Protein AF-A0A3D2F9L3-F1 (afdb_monomer_lite)

Radius of gyration: 28.61 Å; chains: 1; bounding box: 68×70×93 Å

Sequence (425 aa):
MVAVPIDQGGPCNQSKFQVLLNQRVLKDLGLYTSVIDGVSGPKYRKAIAGGEKLLAQWVDGKKYCLSGSERKVLEAVVVAGKRGSSCKYLLSSNQIKYSFDFLRLNRLTDRSYINHKDISGLIWMIDTASELEMRLSLLKFYEETLRSTGTNTRDCRLDVAELKALTQSGSQAEALAGSIDTSQNSGPVKPASKIIEEPTCDDDPLLCPLVQLCERASYYDDGKKAWRTDISASEHVTLAKQQGVSCGVMTNTVTSAAIATCEANPSACSLAELCRTAISFKTGSLSWSTDTALQPHVEFAQNAGISCGIPKPVVASNIITPPVDPVQVVKTTTLGKYTNRKALVIGNSQYSQQTPLRNPSSDAAEIARSLEEVGFEVELALDLTRRELGRAITRFSSNAKEADISLFYFAGHGIEIDGRNYLVP

pLDDT: mean 76.44, std 18.78, range [24.67, 98.19]

Structure (mmCIF, N/CA/C/O backbone):
data_AF-A0A3D2F9L3-F1
#
_entry.id   AF-A0A3D2F9L3-F1
#
loop_
_atom_site.group_PDB
_atom_site.id
_atom_site.type_symbol
_atom_site.label_atom_id
_atom_site.label_alt_id
_atom_site.label_comp_id
_atom_site.label_asym_id
_atom_site.label_entity_id
_atom_site.label_seq_id
_atom_site.pdbx_PDB_ins_code
_atom_site.Cartn_x
_atom_site.Cartn_y
_atom_site.Cartn_z
_atom_site.occupancy
_atom_site.B_iso_or_equiv
_atom_site.auth_seq_id
_atom_site.auth_comp_id
_atom_site.auth_asym_id
_atom_site.auth_atom_id
_atom_site.pdbx_PDB_model_num
ATOM 1 N N . MET A 1 1 ? 29.061 38.644 -25.240 1.00 34.69 1 MET A N 1
ATOM 2 C CA . MET A 1 1 ? 28.542 37.266 -25.367 1.00 34.69 1 MET A CA 1
ATOM 3 C C . MET A 1 1 ? 29.017 36.498 -24.149 1.00 34.69 1 MET A C 1
ATOM 5 O O . MET A 1 1 ? 30.195 36.186 -24.068 1.00 34.69 1 MET A O 1
ATOM 9 N N . VAL A 1 2 ? 28.149 36.319 -23.155 1.00 30.69 2 VAL A N 1
ATOM 10 C CA . VAL A 1 2 ? 28.473 35.547 -21.948 1.00 30.69 2 VAL A CA 1
ATOM 11 C C . VAL A 1 2 ? 28.093 34.102 -22.238 1.00 30.69 2 VAL A C 1
ATOM 13 O O . VAL A 1 2 ? 26.940 33.824 -22.563 1.00 30.69 2 VAL A O 1
ATOM 16 N N . ALA A 1 3 ? 29.077 33.207 -22.194 1.00 37.81 3 ALA A N 1
ATOM 17 C CA . ALA A 1 3 ? 28.858 31.776 -22.315 1.00 37.81 3 ALA A CA 1
ATOM 18 C C . ALA A 1 3 ? 28.058 31.292 -21.098 1.00 37.81 3 ALA A C 1
ATOM 20 O O . ALA A 1 3 ? 28.527 31.364 -19.963 1.00 37.81 3 ALA A O 1
ATOM 21 N N . VAL A 1 4 ? 26.835 30.830 -21.347 1.00 34.06 4 VAL A N 1
ATOM 22 C CA . VAL A 1 4 ? 26.030 30.080 -20.380 1.00 34.06 4 VAL A CA 1
ATOM 23 C C . VAL A 1 4 ? 26.609 28.659 -20.322 1.00 34.06 4 VAL A C 1
ATOM 25 O O . VAL A 1 4 ? 26.841 28.076 -21.385 1.00 34.06 4 VAL A O 1
ATOM 28 N N . PRO A 1 5 ? 26.892 28.096 -19.135 1.00 35.00 5 PRO A N 1
ATOM 29 C CA . PRO A 1 5 ? 27.509 26.781 -19.034 1.00 35.00 5 PRO A CA 1
ATOM 30 C C . PRO A 1 5 ? 26.554 25.701 -19.552 1.00 35.00 5 PRO A C 1
ATOM 32 O O . PRO A 1 5 ? 25.369 25.672 -19.221 1.00 35.00 5 PRO A O 1
ATOM 35 N N . ILE A 1 6 ? 27.096 24.824 -20.394 1.00 37.19 6 ILE A N 1
ATOM 36 C CA . ILE A 1 6 ? 26.400 23.680 -20.974 1.00 37.19 6 ILE A CA 1
ATOM 37 C C . ILE A 1 6 ? 26.254 22.626 -19.868 1.00 37.19 6 ILE A C 1
ATOM 39 O O . ILE A 1 6 ? 27.241 22.111 -19.349 1.00 37.19 6 ILE A O 1
ATOM 43 N N . ASP A 1 7 ? 24.998 22.402 -19.497 1.00 35.94 7 ASP A N 1
ATOM 44 C CA . ASP A 1 7 ? 24.421 21.386 -18.612 1.00 35.94 7 ASP A CA 1
ATOM 45 C C . ASP A 1 7 ? 25.250 20.087 -18.462 1.00 35.94 7 ASP A C 1
ATOM 47 O O . ASP A 1 7 ? 25.480 19.360 -19.431 1.00 35.94 7 ASP A O 1
ATOM 51 N N . GLN A 1 8 ? 25.666 19.777 -17.227 1.00 34.31 8 GLN A N 1
ATOM 52 C CA . GLN A 1 8 ? 26.395 18.560 -16.842 1.00 34.31 8 GLN A CA 1
ATOM 53 C C . GLN A 1 8 ? 25.460 17.354 -16.609 1.00 34.31 8 GLN A C 1
ATOM 55 O O . GLN A 1 8 ? 25.470 16.731 -15.548 1.00 34.31 8 GLN A O 1
ATOM 60 N N . GLY A 1 9 ? 24.655 16.992 -17.608 1.00 41.00 9 GLY A N 1
ATOM 61 C CA . GLY A 1 9 ? 23.848 15.767 -17.597 1.00 41.00 9 GLY A CA 1
ATOM 62 C C . GLY A 1 9 ? 24.533 14.635 -18.365 1.00 41.00 9 GLY A C 1
ATOM 63 O O . GLY A 1 9 ? 24.465 14.597 -19.592 1.00 41.00 9 GLY A O 1
ATOM 64 N N . GLY A 1 10 ? 25.203 13.711 -17.668 1.00 46.41 10 GLY A N 1
ATOM 65 C CA . GLY A 1 10 ? 25.806 12.520 -18.287 1.00 46.41 10 GLY A CA 1
ATOM 66 C C . GLY A 1 10 ? 24.780 11.615 -19.005 1.00 46.41 10 GLY A C 1
ATOM 67 O O . GLY A 1 10 ? 23.582 11.696 -18.730 1.00 46.41 10 GLY A O 1
ATOM 68 N N . PRO A 1 11 ? 25.217 10.737 -19.932 1.00 55.41 11 PRO A N 1
ATOM 69 C CA . PRO A 1 11 ? 24.321 9.885 -20.710 1.00 55.41 11 PRO A CA 1
ATOM 70 C C . PRO A 1 11 ? 23.557 8.884 -19.834 1.00 55.41 11 PRO A C 1
ATOM 72 O O . PRO A 1 11 ? 24.094 8.305 -18.890 1.00 55.41 11 PRO A O 1
ATOM 75 N N . CYS A 1 12 ? 22.298 8.648 -20.201 1.00 67.50 12 CYS A N 1
ATOM 76 C CA . CYS A 1 12 ? 21.405 7.688 -19.568 1.00 67.50 12 CYS A CA 1
ATOM 77 C C . CYS A 1 12 ? 21.971 6.257 -19.597 1.00 67.50 12 CYS A C 1
ATOM 79 O O . CYS A 1 12 ? 21.841 5.556 -20.602 1.00 67.50 12 CYS A O 1
ATOM 81 N N . ASN A 1 13 ? 22.597 5.804 -18.508 1.00 71.19 13 ASN A N 1
ATOM 82 C CA . ASN A 1 13 ? 23.201 4.471 -18.425 1.00 71.19 13 ASN A CA 1
ATOM 83 C C . ASN A 1 13 ? 22.208 3.438 -17.862 1.00 71.19 13 ASN A C 1
ATOM 85 O O . ASN A 1 13 ? 22.363 2.951 -16.743 1.00 71.19 13 ASN A O 1
ATOM 89 N N . GLN A 1 14 ? 21.139 3.153 -18.613 1.00 78.31 14 GLN A N 1
ATOM 90 C CA . GLN A 1 14 ? 20.158 2.123 -18.251 1.00 78.31 14 GLN A CA 1
ATOM 91 C C . GLN A 1 14 ? 20.451 0.809 -18.969 1.00 78.31 14 GLN A C 1
ATOM 93 O O . GLN A 1 14 ? 20.685 0.779 -20.178 1.00 78.31 14 GLN A O 1
ATOM 98 N N . SER A 1 15 ? 20.380 -0.301 -18.235 1.00 83.62 15 SER A N 1
ATOM 99 C CA . SER A 1 15 ? 20.498 -1.629 -18.827 1.00 83.62 15 SER A CA 1
ATOM 100 C C . SER A 1 15 ? 19.332 -1.905 -19.778 1.00 83.62 15 SER A C 1
ATOM 102 O O . SER A 1 15 ? 18.218 -1.403 -19.604 1.00 83.62 15 SER A O 1
ATOM 104 N N . LYS A 1 16 ? 19.554 -2.786 -20.759 1.00 82.75 16 LYS A N 1
ATOM 105 C CA . LYS A 1 16 ? 18.501 -3.237 -21.682 1.00 82.75 16 LYS A CA 1
ATOM 106 C C . LYS A 1 16 ? 17.252 -3.732 -20.947 1.00 82.75 16 LYS A C 1
ATOM 108 O O . LYS A 1 16 ? 16.138 -3.475 -21.390 1.00 82.75 16 LYS A O 1
ATOM 113 N N . PHE A 1 17 ? 17.438 -4.409 -19.817 1.00 83.44 17 PHE A N 1
ATOM 114 C CA . PHE A 1 17 ? 16.345 -4.888 -18.980 1.00 83.44 17 PHE A CA 1
ATOM 115 C C . PHE A 1 17 ? 15.537 -3.740 -18.355 1.00 83.44 17 PHE A C 1
ATOM 117 O O . PHE A 1 17 ? 14.312 -3.746 -18.441 1.00 83.44 17 PHE A O 1
ATOM 124 N N . GLN A 1 18 ? 16.204 -2.727 -17.791 1.00 83.69 18 GLN A N 1
ATOM 125 C CA . GLN A 1 18 ? 15.530 -1.548 -17.227 1.00 83.69 18 GLN A CA 1
ATOM 126 C C . GLN A 1 18 ? 14.696 -0.823 -18.281 1.00 83.69 18 GLN A C 1
ATOM 128 O O . GLN A 1 18 ? 13.551 -0.461 -18.029 1.00 83.69 18 GLN A O 1
ATOM 133 N N . VAL A 1 19 ? 15.237 -0.680 -19.488 1.00 86.25 19 VAL A N 1
ATOM 134 C CA . VAL A 1 19 ? 14.517 -0.024 -20.574 1.00 86.25 19 VAL A CA 1
ATOM 135 C C . VAL A 1 19 ? 13.272 -0.813 -21.003 1.00 86.25 19 VAL A C 1
ATOM 137 O O . VAL A 1 19 ? 12.220 -0.217 -21.215 1.00 86.25 19 VAL A O 1
ATOM 140 N N . LEU A 1 20 ? 13.339 -2.146 -21.061 1.00 85.50 20 LEU A N 1
ATOM 141 C CA . LEU A 1 20 ? 12.166 -2.981 -21.354 1.00 85.50 20 LEU A CA 1
ATOM 142 C C . LEU A 1 20 ? 11.072 -2.852 -20.281 1.00 85.50 20 LEU A C 1
ATOM 144 O O . LEU A 1 20 ? 9.886 -2.822 -20.611 1.00 85.50 20 LEU A O 1
ATOM 148 N N . LEU A 1 21 ? 11.455 -2.744 -19.005 1.00 87.31 21 LEU A N 1
ATOM 149 C CA . LEU A 1 21 ? 10.505 -2.484 -17.920 1.00 87.31 21 LEU A CA 1
ATOM 150 C C . LEU A 1 21 ? 9.840 -1.110 -18.069 1.00 87.31 21 LEU A C 1
ATOM 152 O O . LEU A 1 21 ? 8.622 -0.998 -17.940 1.00 87.31 21 LEU A O 1
ATOM 156 N N . ASN A 1 22 ? 10.617 -0.082 -18.407 1.00 90.94 22 ASN A N 1
ATOM 157 C CA . ASN A 1 22 ? 10.099 1.263 -18.652 1.00 90.94 22 ASN A CA 1
ATOM 158 C C . ASN A 1 22 ? 9.142 1.293 -19.853 1.00 90.94 22 ASN A C 1
ATOM 160 O O . ASN A 1 22 ? 8.071 1.888 -19.787 1.00 90.94 22 ASN A O 1
ATOM 164 N N . GLN A 1 23 ? 9.484 0.606 -20.944 1.00 89.81 23 GLN A N 1
ATOM 165 C CA . GLN A 1 23 ? 8.616 0.496 -22.118 1.00 89.81 23 GLN A CA 1
ATOM 166 C C . GLN A 1 23 ? 7.267 -0.148 -21.789 1.00 89.81 23 GLN A C 1
ATOM 168 O O . GLN A 1 23 ? 6.252 0.286 -22.329 1.00 89.81 23 GLN A O 1
ATOM 173 N N . ARG A 1 24 ? 7.240 -1.154 -20.902 1.00 90.44 24 ARG A N 1
ATOM 174 C CA . ARG A 1 24 ? 5.996 -1.807 -20.474 1.00 90.44 24 ARG A CA 1
ATOM 175 C C . ARG A 1 24 ? 5.049 -0.815 -19.804 1.00 90.44 24 ARG A C 1
ATOM 177 O O . ARG A 1 24 ? 3.934 -0.653 -20.283 1.00 90.44 24 ARG A O 1
ATOM 184 N N . VAL A 1 25 ? 5.507 -0.109 -18.768 1.00 94.00 25 VAL A N 1
ATOM 185 C CA . VAL A 1 25 ? 4.645 0.857 -18.065 1.00 94.00 25 VAL A CA 1
ATOM 186 C C . VAL A 1 25 ? 4.211 2.002 -18.986 1.00 94.00 25 VAL A C 1
ATOM 188 O O . VAL A 1 25 ? 3.052 2.403 -18.979 1.00 94.00 25 VAL A O 1
ATOM 191 N N . LEU A 1 26 ? 5.106 2.496 -19.848 1.00 92.88 26 LEU A N 1
ATOM 192 C CA . LEU A 1 26 ? 4.782 3.574 -20.785 1.00 92.88 26 LEU A CA 1
ATOM 193 C C . LEU A 1 26 ? 3.767 3.128 -21.843 1.00 92.88 26 LEU A C 1
ATOM 195 O O . LEU A 1 26 ? 2.971 3.942 -22.308 1.00 92.88 26 LEU A O 1
ATOM 199 N N . LYS A 1 27 ? 3.778 1.849 -22.229 1.00 92.31 27 LYS A N 1
ATOM 200 C CA . LYS A 1 27 ? 2.767 1.271 -23.116 1.00 92.31 27 LYS A CA 1
ATOM 201 C C . LYS A 1 27 ? 1.411 1.178 -22.422 1.00 92.31 27 LYS A C 1
ATOM 203 O O . LYS A 1 27 ? 0.415 1.557 -23.031 1.00 92.31 27 LYS A O 1
ATOM 208 N N . ASP A 1 28 ? 1.381 0.738 -21.167 1.00 91.69 28 ASP A N 1
ATOM 209 C CA . ASP A 1 28 ? 0.146 0.651 -20.377 1.00 91.69 28 ASP A CA 1
ATOM 210 C C . ASP A 1 28 ? -0.480 2.038 -20.136 1.00 91.69 28 ASP A C 1
ATOM 212 O O . ASP A 1 28 ? -1.700 2.170 -20.099 1.00 91.69 28 ASP A O 1
ATOM 216 N N . LEU A 1 29 ? 0.344 3.090 -20.072 1.00 92.06 29 LEU A N 1
ATOM 217 C CA . LEU A 1 29 ? -0.094 4.492 -20.042 1.00 92.06 29 LEU A CA 1
ATOM 218 C C . LEU A 1 29 ? -0.498 5.057 -21.418 1.00 92.06 29 LEU A C 1
ATOM 220 O O . LEU A 1 29 ? -0.838 6.234 -21.527 1.00 92.06 29 LEU A O 1
ATOM 224 N N . GLY A 1 30 ? -0.404 4.272 -22.494 1.00 91.88 30 GLY A N 1
ATOM 225 C CA . GLY A 1 30 ? -0.670 4.729 -23.863 1.00 91.88 30 GLY A CA 1
ATOM 226 C C . GLY A 1 30 ? 0.368 5.714 -24.421 1.00 91.88 30 GLY A C 1
ATOM 227 O O . GLY A 1 30 ? 0.156 6.304 -25.480 1.00 91.88 30 GLY A O 1
ATOM 228 N N . LEU A 1 31 ? 1.505 5.895 -23.743 1.00 92.00 31 LEU A N 1
ATOM 229 C CA . LEU A 1 31 ? 2.580 6.812 -24.138 1.00 92.00 31 LEU A CA 1
ATOM 230 C C . LEU A 1 31 ? 3.558 6.181 -25.139 1.00 92.00 31 LEU A C 1
ATOM 232 O O . LEU A 1 31 ? 4.262 6.899 -25.853 1.00 92.00 31 LEU A O 1
ATOM 236 N N . TYR A 1 32 ? 3.614 4.847 -25.201 1.00 88.81 32 TYR A N 1
ATOM 237 C CA . TYR A 1 32 ? 4.522 4.103 -26.073 1.00 88.81 32 TYR A CA 1
ATOM 238 C C . TYR A 1 32 ? 3.773 3.108 -26.969 1.00 88.81 32 TYR A C 1
ATOM 240 O O . TYR A 1 32 ? 3.241 2.105 -26.504 1.00 88.81 32 TYR A O 1
ATOM 248 N N . THR A 1 33 ? 3.758 3.375 -28.277 1.00 79.31 33 THR A N 1
ATOM 249 C CA . THR A 1 33 ? 2.935 2.639 -29.258 1.00 79.31 33 THR A CA 1
ATOM 250 C C . THR A 1 33 ? 3.742 1.873 -30.309 1.00 79.31 33 THR A C 1
ATOM 252 O O . THR A 1 33 ? 3.163 1.334 -31.250 1.00 79.31 33 THR A O 1
ATOM 255 N N . SER A 1 34 ? 5.076 1.816 -30.198 1.00 74.50 34 SER A N 1
ATOM 256 C CA . SER A 1 34 ? 5.883 1.206 -31.260 1.00 74.50 34 SER A CA 1
ATOM 257 C C . SER A 1 34 ? 5.908 -0.319 -31.223 1.00 74.50 34 SER A C 1
ATOM 259 O O . SER A 1 34 ? 6.007 -0.923 -30.159 1.00 74.50 34 SER A O 1
ATOM 261 N N . VAL A 1 35 ? 5.910 -0.921 -32.416 1.00 62.12 35 VAL A N 1
ATOM 262 C CA . VAL A 1 35 ? 6.010 -2.373 -32.640 1.00 62.12 35 VAL A CA 1
ATOM 263 C C . VAL A 1 35 ? 7.442 -2.798 -33.024 1.00 62.12 35 VAL A C 1
ATOM 265 O O . VAL A 1 35 ? 7.792 -3.958 -32.844 1.00 62.12 35 VAL A O 1
ATOM 268 N N . ILE A 1 36 ? 8.283 -1.878 -33.532 1.00 58.28 36 ILE A N 1
ATOM 269 C CA . ILE A 1 36 ? 9.571 -2.199 -34.203 1.00 58.28 36 ILE A CA 1
ATOM 270 C C . ILE A 1 36 ? 10.806 -1.515 -33.567 1.00 58.28 36 ILE A C 1
ATOM 272 O O . ILE A 1 36 ? 11.920 -1.621 -34.070 1.00 58.28 36 ILE A O 1
ATOM 276 N N . ASP A 1 37 ? 10.704 -0.829 -32.432 1.00 54.97 37 ASP A N 1
ATOM 277 C CA . ASP A 1 37 ? 11.770 0.120 -32.078 1.00 54.97 37 ASP A CA 1
ATOM 278 C C . ASP A 1 37 ? 12.771 -0.427 -31.057 1.00 54.97 37 ASP A C 1
ATOM 280 O O . ASP A 1 37 ? 12.406 -0.957 -30.010 1.00 54.97 37 ASP A O 1
ATOM 284 N N . GLY A 1 38 ? 14.057 -0.258 -31.380 1.00 60.56 38 GLY A N 1
ATOM 285 C CA . GLY A 1 38 ? 15.187 -0.688 -30.565 1.00 60.56 38 GLY A CA 1
ATOM 286 C C . GLY A 1 38 ? 15.161 -0.148 -29.135 1.00 60.56 38 GLY A C 1
ATOM 287 O O . GLY A 1 38 ? 14.513 0.854 -28.830 1.00 60.56 38 GLY A O 1
ATOM 288 N N . VAL A 1 39 ? 15.925 -0.830 -28.276 1.00 65.56 39 VAL A N 1
ATOM 289 C CA . VAL A 1 39 ? 15.953 -0.672 -26.815 1.00 65.56 39 VAL A CA 1
ATOM 290 C C . VAL A 1 39 ? 15.879 0.802 -26.395 1.00 65.56 39 VAL A C 1
ATOM 292 O O . VAL A 1 39 ? 14.992 1.132 -25.635 1.00 65.56 39 VAL A O 1
ATOM 295 N N . SER A 1 40 ? 16.670 1.723 -26.959 1.00 71.69 40 SER A N 1
ATOM 296 C CA . SER A 1 40 ? 16.618 3.156 -26.601 1.00 71.69 40 SER A CA 1
ATOM 297 C C . SER A 1 40 ? 16.539 4.092 -27.824 1.00 71.69 40 SER A C 1
ATOM 299 O O . SER A 1 40 ? 17.467 4.835 -28.137 1.00 71.69 40 SER A O 1
ATOM 301 N N . GLY A 1 41 ? 15.435 4.021 -28.579 1.00 78.12 41 GLY A N 1
ATOM 302 C CA . GLY A 1 41 ? 15.212 4.827 -29.795 1.00 78.12 41 GLY A CA 1
ATOM 303 C C . GLY A 1 41 ? 14.501 6.185 -29.587 1.00 78.12 41 GLY A C 1
ATOM 304 O O . GLY A 1 41 ? 14.015 6.486 -28.495 1.00 78.12 41 GLY A O 1
ATOM 305 N N . PRO A 1 42 ? 14.360 7.020 -30.641 1.00 80.81 42 PRO A N 1
ATOM 306 C CA . PRO A 1 42 ? 13.646 8.306 -30.581 1.00 80.81 42 PRO A CA 1
ATOM 307 C C . PRO A 1 42 ? 12.201 8.207 -30.071 1.00 80.81 42 PRO A C 1
ATOM 309 O O . PRO A 1 42 ? 11.765 9.062 -29.301 1.00 80.81 42 PRO A O 1
ATOM 312 N N . LYS A 1 43 ? 11.465 7.146 -30.436 1.00 84.00 43 LYS A N 1
ATOM 313 C CA . LYS A 1 43 ? 10.104 6.920 -29.921 1.00 84.00 43 LYS A CA 1
ATOM 314 C C . LYS A 1 43 ? 10.088 6.607 -28.425 1.00 84.00 43 LYS A C 1
ATOM 316 O O . LYS A 1 43 ? 9.194 7.072 -27.728 1.00 84.00 43 LYS A O 1
ATOM 321 N N . TYR A 1 44 ? 11.084 5.870 -27.925 1.00 85.19 44 TYR A N 1
ATOM 322 C CA . TYR A 1 44 ? 11.220 5.607 -26.490 1.00 85.19 44 TYR A CA 1
ATOM 323 C C . TYR A 1 44 ? 11.502 6.908 -25.730 1.00 85.19 44 TYR A C 1
ATOM 325 O O . TYR A 1 44 ? 10.794 7.214 -24.780 1.00 85.19 44 TYR A O 1
ATOM 333 N N . ARG A 1 45 ? 12.422 7.750 -26.220 1.00 86.25 45 ARG A N 1
ATOM 334 C CA . ARG A 1 45 ? 12.687 9.074 -25.625 1.00 86.25 45 ARG A CA 1
ATOM 335 C C . ARG A 1 45 ? 11.452 9.980 -25.591 1.00 86.25 45 ARG A C 1
ATOM 337 O O . ARG A 1 45 ? 11.229 10.662 -24.597 1.00 86.25 45 ARG A O 1
ATOM 344 N N . LYS A 1 46 ? 10.624 9.960 -26.643 1.00 87.62 46 LYS A N 1
ATOM 345 C CA . LYS A 1 46 ? 9.344 10.689 -26.668 1.00 87.62 46 LYS A CA 1
ATOM 346 C C . LYS A 1 46 ? 8.366 10.170 -25.608 1.00 87.62 46 LYS A C 1
ATOM 348 O O . LYS A 1 46 ? 7.694 10.974 -24.969 1.00 87.62 46 LYS A O 1
ATOM 353 N N . ALA A 1 47 ? 8.291 8.853 -25.419 1.00 90.06 47 ALA A N 1
ATOM 354 C CA . ALA A 1 47 ? 7.445 8.257 -24.388 1.00 90.06 47 ALA A CA 1
ATOM 355 C C . ALA A 1 47 ? 7.938 8.593 -22.973 1.00 90.06 47 ALA A C 1
ATOM 357 O O . ALA A 1 47 ? 7.122 8.935 -22.123 1.00 90.06 47 ALA A O 1
ATOM 358 N N . ILE A 1 48 ? 9.257 8.585 -22.748 1.00 90.25 48 ILE A N 1
ATOM 359 C CA . ILE A 1 48 ? 9.871 9.014 -21.482 1.00 90.25 48 ILE A CA 1
ATOM 360 C C . ILE A 1 48 ? 9.487 10.456 -21.157 1.00 90.25 48 ILE A C 1
ATOM 362 O O . ILE A 1 48 ? 8.960 10.696 -20.081 1.00 90.25 48 ILE A O 1
ATOM 366 N N . ALA A 1 49 ? 9.619 11.383 -22.111 1.00 88.81 49 ALA A N 1
ATOM 367 C CA . ALA A 1 49 ? 9.200 12.772 -21.912 1.00 88.81 49 ALA A CA 1
ATOM 368 C C . ALA A 1 49 ? 7.700 12.902 -21.564 1.00 88.81 49 ALA A C 1
ATOM 370 O O . ALA A 1 49 ? 7.299 13.781 -20.804 1.00 88.81 49 ALA A O 1
ATOM 371 N N . GLY A 1 50 ? 6.855 12.016 -22.104 1.00 90.12 50 GLY A N 1
ATOM 372 C CA . GLY A 1 50 ? 5.447 11.914 -21.714 1.00 90.12 50 GLY A CA 1
ATOM 373 C C . GLY A 1 50 ? 5.260 11.449 -20.265 1.00 90.12 50 GLY A C 1
ATOM 374 O O . GLY A 1 50 ? 4.435 12.014 -19.552 1.00 90.12 50 GLY A O 1
ATOM 375 N N . GLY A 1 51 ? 6.042 10.461 -19.824 1.00 91.50 51 GLY A N 1
ATOM 376 C CA . GLY A 1 51 ? 6.036 9.961 -18.446 1.00 91.50 51 GLY A CA 1
ATOM 377 C C . GLY A 1 51 ? 6.567 10.991 -17.447 1.00 91.50 51 GLY A C 1
ATOM 378 O O . GLY A 1 51 ? 5.910 11.267 -16.450 1.00 91.50 51 GLY A O 1
ATOM 379 N N . GLU A 1 52 ? 7.695 11.636 -17.751 1.00 90.38 52 GLU A N 1
ATOM 380 C CA . GLU A 1 52 ? 8.266 12.740 -16.963 1.00 90.38 52 GLU A CA 1
ATOM 381 C C . GLU A 1 52 ? 7.255 13.886 -16.788 1.00 90.38 52 GLU A C 1
ATOM 383 O O . GLU A 1 52 ? 7.134 14.461 -15.708 1.00 90.38 52 GLU A O 1
ATOM 388 N N . LYS A 1 53 ? 6.447 14.179 -17.818 1.00 89.88 53 LYS A N 1
ATOM 389 C CA . LYS A 1 53 ? 5.381 15.186 -17.722 1.00 89.88 53 LYS A CA 1
ATOM 390 C C . LYS A 1 53 ? 4.290 14.815 -16.708 1.00 89.88 53 LYS A C 1
ATOM 392 O O . LYS A 1 53 ? 3.764 15.718 -16.064 1.00 89.88 53 LYS A O 1
ATOM 397 N N . LEU A 1 54 ? 3.947 13.531 -16.569 1.00 90.44 54 LEU A N 1
ATOM 398 C CA . LEU A 1 54 ? 3.012 13.059 -15.535 1.00 90.44 54 LEU A CA 1
ATOM 399 C C . LEU A 1 54 ? 3.639 13.137 -14.137 1.00 90.44 54 LEU A C 1
ATOM 401 O O . LEU A 1 54 ? 2.964 13.492 -13.176 1.00 90.44 54 LEU A O 1
ATOM 405 N N . LEU A 1 55 ? 4.936 12.837 -14.035 1.00 89.69 55 LEU A N 1
ATOM 406 C CA . LEU A 1 55 ? 5.684 12.874 -12.778 1.00 89.69 55 LEU A CA 1
ATOM 407 C C . LEU A 1 55 ? 5.891 14.298 -12.250 1.00 89.69 55 LEU A C 1
ATOM 409 O O . LEU A 1 55 ? 5.977 14.483 -11.041 1.00 89.69 55 LEU A O 1
ATOM 413 N N . ALA A 1 56 ? 5.926 15.310 -13.119 1.00 87.38 56 ALA A N 1
ATOM 414 C CA . ALA A 1 56 ? 6.047 16.717 -12.738 1.00 87.38 56 ALA A CA 1
ATOM 415 C C . ALA A 1 56 ? 7.219 16.964 -11.762 1.00 87.38 56 ALA A C 1
ATOM 417 O O . ALA A 1 56 ? 8.376 16.819 -12.145 1.00 87.38 56 ALA A O 1
ATOM 418 N N . GLN A 1 57 ? 6.944 17.328 -10.504 1.00 86.31 57 GLN A N 1
ATOM 419 C CA . GLN A 1 57 ? 7.983 17.591 -9.498 1.00 86.31 57 GLN A CA 1
ATOM 420 C C . GLN A 1 57 ? 8.731 16.336 -9.010 1.00 86.31 57 GLN A C 1
ATOM 422 O O . GLN A 1 57 ? 9.710 16.458 -8.282 1.00 86.31 57 GLN A O 1
ATOM 427 N N . TRP A 1 58 ? 8.261 15.141 -9.372 1.00 87.44 58 TRP A N 1
ATOM 428 C CA . TRP A 1 58 ? 8.802 13.854 -8.922 1.00 87.44 58 TRP A CA 1
ATOM 429 C C . TRP A 1 58 ? 9.861 13.272 -9.870 1.00 87.44 58 TRP A C 1
ATOM 431 O O . TRP A 1 58 ? 10.244 12.113 -9.722 1.00 87.44 58 TRP A O 1
ATOM 441 N N . VAL A 1 59 ? 10.311 14.067 -10.847 1.00 89.12 59 VAL A N 1
ATOM 442 C CA . VAL A 1 59 ? 11.367 13.711 -11.805 1.00 89.12 59 VAL A CA 1
ATOM 443 C C . VAL A 1 59 ? 12.749 13.912 -11.174 1.00 89.12 59 VAL A C 1
ATOM 445 O O . VAL A 1 59 ? 12.995 14.933 -10.534 1.00 89.12 59 VAL A O 1
ATOM 448 N N . ASP A 1 60 ? 13.674 12.970 -11.380 1.00 82.31 60 ASP A N 1
ATOM 449 C CA . ASP A 1 60 ? 15.028 12.997 -10.789 1.00 82.31 60 ASP A CA 1
ATOM 450 C C . ASP A 1 60 ? 16.025 13.924 -11.524 1.00 82.31 60 ASP A C 1
ATOM 452 O O . ASP A 1 60 ? 17.179 14.078 -11.118 1.00 82.31 60 ASP A O 1
ATOM 456 N N . GLY A 1 61 ? 15.569 14.558 -12.607 1.00 78.38 61 GLY A N 1
ATOM 457 C CA . GLY A 1 61 ? 16.316 15.506 -13.433 1.00 78.38 61 GLY A CA 1
ATOM 458 C C . GLY A 1 61 ? 17.158 14.866 -14.542 1.00 78.38 61 GLY A C 1
ATOM 459 O O . GLY A 1 61 ? 17.747 15.591 -15.351 1.00 78.38 61 GLY A O 1
ATOM 460 N N . LYS A 1 62 ? 17.219 13.531 -14.640 1.00 80.75 62 LYS A N 1
ATOM 461 C CA . LYS A 1 62 ? 18.001 12.841 -15.677 1.00 80.75 62 LYS A CA 1
ATOM 462 C C . LYS A 1 62 ? 17.226 12.753 -16.986 1.00 80.75 62 LYS A C 1
ATOM 464 O O . LYS A 1 62 ? 16.395 11.876 -17.189 1.00 80.75 62 LYS A O 1
ATOM 469 N N . LYS A 1 63 ? 17.578 13.630 -17.927 1.00 74.44 63 LYS A N 1
ATOM 470 C CA . LYS A 1 63 ? 16.950 13.692 -19.255 1.00 74.44 63 LYS A CA 1
ATOM 471 C C . LYS A 1 63 ? 16.963 12.343 -19.974 1.00 74.44 63 LYS A C 1
ATOM 473 O O . LYS A 1 63 ? 18.016 11.722 -20.134 1.00 74.44 63 LYS A O 1
ATOM 478 N N . TYR A 1 64 ? 15.806 11.974 -20.527 1.00 73.38 64 TYR A N 1
ATOM 479 C CA . TYR A 1 64 ? 15.620 10.765 -21.339 1.00 73.38 64 TYR A CA 1
ATOM 480 C C . TYR A 1 64 ? 15.854 9.455 -20.570 1.00 73.38 64 TYR A C 1
ATOM 482 O O . TYR A 1 64 ? 16.083 8.415 -21.197 1.00 73.38 64 TYR A O 1
ATOM 490 N N . CYS A 1 65 ? 15.768 9.499 -19.241 1.00 82.75 65 CYS A N 1
ATOM 491 C CA . CYS A 1 65 ? 15.819 8.341 -18.366 1.00 82.75 65 CYS A CA 1
ATOM 492 C C . CYS A 1 65 ? 14.533 8.225 -17.567 1.00 82.75 65 CYS A C 1
ATOM 494 O O . CYS A 1 65 ? 13.934 9.218 -17.192 1.00 82.75 65 CYS A O 1
ATOM 496 N N . LEU A 1 66 ? 14.158 6.992 -17.244 1.00 87.38 66 LEU A N 1
ATOM 497 C CA . LEU A 1 66 ? 13.134 6.743 -16.236 1.00 87.38 66 LEU A CA 1
ATOM 498 C C . LEU A 1 66 ? 13.704 5.782 -15.203 1.00 87.38 66 LEU A C 1
ATOM 500 O O . LEU A 1 66 ? 13.878 4.592 -15.479 1.00 87.38 66 LEU A O 1
ATOM 504 N N . SER A 1 67 ? 14.079 6.305 -14.044 1.00 86.69 67 SER A N 1
ATOM 505 C CA . SER A 1 67 ? 14.629 5.540 -12.930 1.00 86.69 67 SER A CA 1
ATOM 506 C C . SER A 1 67 ? 13.642 4.481 -12.420 1.00 86.69 67 SER A C 1
ATOM 508 O O . SER A 1 67 ? 12.443 4.502 -12.700 1.00 86.69 67 SER A O 1
ATOM 510 N N . GLY A 1 68 ? 14.139 3.529 -11.622 1.00 84.00 68 GLY A N 1
ATOM 511 C CA . GLY A 1 68 ? 13.272 2.532 -10.988 1.00 84.00 68 GLY A CA 1
ATOM 512 C C . GLY A 1 68 ? 12.216 3.155 -10.067 1.00 84.00 68 GLY A C 1
ATOM 513 O O . GLY A 1 68 ? 11.119 2.618 -9.961 1.00 84.00 68 GLY A O 1
ATOM 514 N N . SER A 1 69 ? 12.539 4.287 -9.441 1.00 84.88 69 SER A N 1
ATOM 515 C CA . SER A 1 69 ? 11.641 5.050 -8.573 1.00 84.88 69 SER A CA 1
ATOM 516 C C . SER A 1 69 ? 10.523 5.722 -9.371 1.00 84.88 69 SER A C 1
ATOM 518 O O . SER A 1 69 ? 9.349 5.514 -9.080 1.00 84.88 69 SER A O 1
ATOM 520 N N . GLU A 1 70 ? 10.877 6.447 -10.430 1.00 91.06 70 GLU A N 1
ATOM 521 C CA . GLU A 1 70 ? 9.916 7.101 -11.325 1.00 91.06 70 GLU A CA 1
ATOM 522 C C . GLU A 1 70 ? 9.007 6.082 -12.025 1.00 91.06 70 GLU A C 1
ATOM 524 O O . GLU A 1 70 ? 7.794 6.277 -12.105 1.00 91.06 70 GLU A O 1
ATOM 529 N N . ARG A 1 71 ? 9.565 4.938 -12.452 1.00 92.81 71 ARG A N 1
ATOM 530 C CA . ARG A 1 71 ? 8.781 3.828 -13.009 1.00 92.81 71 ARG A CA 1
ATOM 531 C C . ARG A 1 71 ? 7.721 3.330 -12.028 1.00 92.81 71 ARG A C 1
ATOM 533 O O . ARG A 1 71 ? 6.591 3.123 -12.451 1.00 92.81 71 ARG A O 1
ATOM 540 N N . LYS A 1 72 ? 8.051 3.154 -10.744 1.00 90.06 72 LYS A N 1
ATOM 541 C CA . LYS A 1 72 ? 7.084 2.690 -9.731 1.00 90.06 72 LYS A CA 1
ATOM 542 C C . LYS A 1 72 ? 5.925 3.668 -9.534 1.00 90.06 72 LYS A C 1
ATOM 544 O O . LYS A 1 72 ? 4.795 3.236 -9.340 1.00 90.06 72 LYS A O 1
ATOM 549 N N . VAL A 1 73 ? 6.185 4.974 -9.614 1.00 93.38 73 VAL A N 1
ATOM 550 C CA . VAL A 1 73 ? 5.119 5.988 -9.570 1.00 93.38 73 VAL A CA 1
ATOM 551 C C . VAL A 1 73 ? 4.203 5.849 -10.788 1.00 93.38 73 VAL A C 1
ATOM 553 O O . VAL A 1 73 ? 2.985 5.811 -10.641 1.00 93.38 73 VAL A O 1
ATOM 556 N N . LEU A 1 74 ? 4.775 5.703 -11.987 1.00 94.75 74 LEU A N 1
ATOM 557 C CA . LEU A 1 74 ? 3.996 5.471 -13.207 1.00 94.75 74 LEU A CA 1
ATOM 558 C C . LEU A 1 74 ? 3.208 4.149 -13.162 1.00 94.75 74 LEU A C 1
ATOM 560 O O . LEU A 1 74 ? 2.077 4.098 -13.637 1.00 94.75 74 LEU A O 1
ATOM 564 N N . GLU A 1 75 ? 3.761 3.092 -12.561 1.00 92.06 75 GLU A N 1
ATOM 565 C CA . GLU A 1 75 ? 3.058 1.822 -12.333 1.00 92.06 75 GLU A CA 1
ATOM 566 C C . GLU A 1 75 ? 1.849 2.017 -11.403 1.00 92.06 75 GLU A C 1
ATOM 568 O O . GLU A 1 75 ? 0.770 1.504 -11.698 1.00 92.06 75 GLU A O 1
ATOM 573 N N . ALA A 1 76 ? 1.983 2.819 -10.341 1.00 92.88 76 ALA A N 1
ATOM 574 C CA . ALA A 1 76 ? 0.862 3.172 -9.466 1.00 92.88 76 ALA A CA 1
ATOM 575 C C . ALA A 1 76 ? -0.240 3.940 -10.218 1.00 92.88 76 ALA A C 1
ATOM 577 O O . ALA A 1 76 ? -1.423 3.649 -10.044 1.00 92.88 76 ALA A O 1
ATOM 578 N N . VAL A 1 77 ? 0.135 4.853 -11.123 1.00 95.50 77 VAL A N 1
ATOM 579 C CA . VAL A 1 77 ? -0.817 5.551 -12.006 1.00 95.50 77 VAL A CA 1
ATOM 580 C C . VAL A 1 77 ? -1.560 4.575 -12.921 1.00 95.50 77 VAL A C 1
ATOM 582 O O . VAL A 1 77 ? -2.771 4.696 -13.083 1.00 95.50 77 VAL A O 1
ATOM 585 N N . VAL A 1 78 ? -0.877 3.573 -13.487 1.00 93.31 78 VAL A N 1
ATOM 586 C CA . VAL A 1 78 ? -1.534 2.524 -14.290 1.00 93.31 78 VAL A CA 1
ATOM 587 C C . VAL A 1 78 ? -2.557 1.752 -13.455 1.00 93.31 78 VAL A C 1
ATOM 589 O O . VAL A 1 78 ? -3.662 1.489 -13.930 1.00 93.31 78 VAL A O 1
ATOM 592 N N . VAL A 1 79 ? -2.212 1.383 -12.217 1.00 90.56 79 VAL A N 1
ATOM 593 C CA . VAL A 1 79 ? -3.125 0.664 -11.312 1.00 90.56 79 VAL A CA 1
ATOM 594 C C . VAL A 1 79 ? -4.355 1.514 -10.989 1.00 90.56 79 VAL A C 1
ATOM 596 O O . VAL A 1 79 ? -5.479 1.031 -11.129 1.00 90.56 79 VAL A O 1
ATOM 599 N N . ALA A 1 80 ? -4.171 2.788 -10.649 1.00 91.56 80 ALA A N 1
ATOM 600 C CA . ALA A 1 80 ? -5.275 3.720 -10.430 1.00 91.56 80 ALA A CA 1
ATOM 601 C C . ALA A 1 80 ? -6.142 3.914 -11.693 1.00 91.56 80 ALA A C 1
ATOM 603 O O . ALA A 1 80 ? -7.371 3.904 -11.614 1.00 91.56 80 ALA A O 1
ATOM 604 N N . GLY A 1 81 ? -5.521 3.953 -12.876 1.00 89.69 81 GLY A N 1
ATOM 605 C CA . GLY A 1 81 ? -6.201 3.942 -14.174 1.00 89.69 81 GLY A CA 1
ATOM 606 C C . GLY A 1 81 ? -7.124 2.740 -14.364 1.00 89.69 81 GLY A C 1
ATOM 607 O O . GLY A 1 81 ? -8.250 2.893 -14.836 1.00 89.69 81 GLY A O 1
ATOM 608 N N . LYS A 1 82 ? -6.706 1.548 -13.919 1.00 88.38 82 LYS A N 1
ATOM 609 C CA . LYS A 1 82 ? -7.551 0.339 -13.935 1.00 88.38 82 LYS A CA 1
ATOM 610 C C . LYS A 1 82 ? -8.734 0.426 -12.964 1.00 88.38 82 LYS A C 1
ATOM 612 O O . LYS A 1 82 ? -9.774 -0.160 -13.246 1.00 88.38 82 LYS A O 1
ATOM 617 N N . ARG A 1 83 ? -8.611 1.182 -11.864 1.00 88.69 83 ARG A N 1
ATOM 618 C CA . ARG A 1 83 ? -9.738 1.533 -10.971 1.00 88.69 83 ARG A CA 1
ATOM 619 C C . ARG A 1 83 ? -10.636 2.634 -11.555 1.00 88.69 83 ARG A C 1
ATOM 621 O O . ARG A 1 83 ? -11.738 2.870 -11.059 1.00 88.69 83 ARG A O 1
ATOM 628 N N . GLY A 1 84 ? -10.206 3.254 -12.654 1.00 88.19 84 GLY A N 1
ATOM 629 C CA . GLY A 1 84 ? -10.935 4.271 -13.405 1.00 88.19 84 GLY A CA 1
ATOM 630 C C . GLY A 1 84 ? -10.621 5.710 -12.993 1.00 88.19 84 GLY A C 1
ATOM 631 O O . GLY A 1 84 ? -11.392 6.608 -13.338 1.00 88.19 84 GLY A O 1
ATOM 632 N N . SER A 1 85 ? -9.515 5.924 -12.280 1.00 92.38 85 SER A N 1
ATOM 633 C CA . SER A 1 85 ? -8.997 7.246 -11.925 1.00 92.38 85 SER A CA 1
ATOM 634 C C . SER A 1 85 ? -7.950 7.707 -12.938 1.00 92.38 85 SER A C 1
ATOM 636 O O . SER A 1 85 ? -7.078 6.943 -13.339 1.00 92.38 85 SER A O 1
ATOM 638 N N . SER A 1 86 ? -8.017 8.963 -13.375 1.00 90.00 86 SER A N 1
ATOM 639 C CA . SER A 1 86 ? -7.159 9.463 -14.460 1.00 90.00 86 SER A CA 1
ATOM 640 C C . SER A 1 86 ? -5.728 9.821 -14.034 1.00 90.00 86 SER A C 1
ATOM 642 O O . SER A 1 86 ? -4.845 9.854 -14.890 1.00 90.00 86 SER A O 1
ATOM 644 N N . CYS A 1 87 ? -5.501 10.123 -12.748 1.00 92.12 87 CYS A N 1
ATOM 645 C CA . CYS A 1 87 ? -4.236 10.599 -12.162 1.00 92.12 87 CYS A CA 1
ATOM 646 C C . CYS A 1 87 ? -3.431 11.579 -13.042 1.00 92.12 87 CYS A C 1
ATOM 648 O O . CYS A 1 87 ? -2.202 11.503 -13.114 1.00 92.12 87 CYS A O 1
ATOM 650 N N . LYS A 1 88 ? -4.095 12.493 -13.758 1.00 87.50 88 LYS A N 1
ATOM 651 C CA . LYS A 1 88 ? -3.411 13.355 -14.738 1.00 87.50 88 LYS A CA 1
ATOM 652 C C . LYS A 1 88 ? -2.443 14.346 -14.082 1.00 87.50 88 LYS A C 1
ATOM 654 O O . LYS A 1 88 ? -1.470 14.758 -14.714 1.00 87.50 88 LYS A O 1
ATOM 659 N N . TYR A 1 89 ? -2.729 14.730 -12.840 1.00 88.62 89 TYR A N 1
ATOM 660 C CA . TYR A 1 89 ? -1.946 15.677 -12.056 1.00 88.62 89 TYR A CA 1
ATOM 661 C C . TYR A 1 89 ? -1.638 15.059 -10.695 1.00 88.62 89 TYR A C 1
ATOM 663 O O . TYR A 1 89 ? -2.524 14.910 -9.862 1.00 88.62 89 TYR A O 1
ATOM 671 N N . LEU A 1 90 ? -0.380 14.681 -10.477 1.00 91.50 90 LEU A N 1
ATOM 672 C CA . LEU A 1 90 ? 0.044 14.076 -9.217 1.00 91.50 90 LEU A CA 1
ATOM 673 C C . LEU A 1 90 ? 0.179 15.128 -8.111 1.00 91.50 90 LEU A C 1
ATOM 675 O O . LEU A 1 90 ? 0.534 16.279 -8.373 1.00 91.50 90 LEU A O 1
ATOM 679 N N . LEU A 1 91 ? -0.085 14.718 -6.868 1.00 90.38 91 LEU A N 1
ATOM 680 C CA . LEU A 1 91 ? 0.001 15.598 -5.706 1.00 90.38 91 LEU A CA 1
ATOM 681 C C . LEU A 1 91 ? 1.440 16.063 -5.467 1.00 90.38 91 LEU A C 1
ATOM 683 O O . LEU A 1 91 ? 2.399 15.305 -5.631 1.00 90.38 91 LEU A O 1
ATOM 687 N N . SER A 1 92 ? 1.585 17.303 -5.008 1.00 88.75 92 SER A N 1
ATOM 688 C CA . SER A 1 92 ? 2.832 17.782 -4.416 1.00 88.75 92 SER A CA 1
ATOM 689 C C . SER A 1 92 ? 3.060 17.199 -3.017 1.00 88.75 92 SER A C 1
ATOM 691 O O . SER A 1 92 ? 2.125 16.759 -2.351 1.00 88.75 92 SER A O 1
ATOM 693 N N . SER A 1 93 ? 4.298 17.270 -2.526 1.00 85.19 93 SER A N 1
ATOM 694 C CA . SER A 1 93 ? 4.673 16.846 -1.166 1.00 85.19 93 SER A CA 1
ATOM 695 C C . SER A 1 93 ? 3.767 17.462 -0.089 1.00 85.19 93 SER A C 1
ATOM 697 O O . SER A 1 93 ? 3.296 16.767 0.809 1.00 85.19 93 SER A O 1
ATOM 699 N N . ASN A 1 94 ? 3.459 18.759 -0.195 1.00 84.31 94 ASN A N 1
ATOM 700 C CA . ASN A 1 94 ? 2.580 19.431 0.766 1.00 84.31 94 ASN A CA 1
ATOM 701 C C . ASN A 1 94 ? 1.137 18.924 0.666 1.00 84.31 94 ASN A C 1
ATOM 703 O O . ASN A 1 94 ? 0.510 18.656 1.686 1.00 84.31 94 ASN A O 1
ATOM 707 N N . GLN A 1 95 ? 0.623 18.735 -0.551 1.00 87.62 95 GLN A N 1
ATOM 708 C CA . GLN A 1 95 ? -0.721 18.188 -0.750 1.00 87.62 95 GLN A CA 1
ATOM 709 C C . GLN A 1 95 ? -0.840 16.755 -0.212 1.00 87.62 95 GLN A C 1
ATOM 711 O O . GLN A 1 95 ? -1.873 16.419 0.364 1.00 87.62 95 GLN A O 1
ATOM 716 N N . ILE A 1 96 ? 0.211 15.932 -0.323 1.00 87.88 96 ILE A N 1
ATOM 717 C CA . ILE A 1 96 ? 0.248 14.596 0.292 1.00 87.88 96 ILE A CA 1
ATOM 718 C C . ILE A 1 96 ? 0.169 14.706 1.817 1.00 87.88 96 ILE A C 1
ATOM 720 O O . ILE A 1 96 ? -0.612 13.972 2.417 1.00 87.88 96 ILE A O 1
ATOM 724 N N . LYS A 1 97 ? 0.930 15.620 2.444 1.00 85.25 97 LYS A N 1
ATOM 725 C CA . LYS A 1 97 ? 0.869 15.843 3.901 1.00 85.25 97 LYS A CA 1
ATOM 726 C C . LYS A 1 97 ? -0.560 16.175 4.338 1.00 85.25 97 LYS A C 1
ATOM 728 O O . LYS A 1 97 ? -1.124 15.454 5.154 1.00 85.25 97 LYS A O 1
ATOM 733 N N . TYR A 1 98 ? -1.163 17.204 3.743 1.00 82.00 98 TYR A N 1
ATOM 734 C CA . TYR A 1 98 ? -2.504 17.654 4.130 1.00 82.00 98 TYR A CA 1
ATOM 735 C C . TYR A 1 98 ? -3.584 16.601 3.874 1.00 82.00 98 TYR A C 1
ATOM 737 O O . TYR A 1 98 ? -4.442 16.382 4.728 1.00 82.00 98 TYR A O 1
ATOM 745 N N . SER A 1 99 ? -3.518 15.906 2.735 1.00 86.00 99 SER A N 1
ATOM 746 C CA . SER A 1 99 ? -4.457 14.820 2.431 1.00 86.00 99 SER A CA 1
ATOM 747 C C . SER A 1 99 ? -4.317 13.685 3.445 1.00 86.00 99 SER A C 1
ATOM 749 O O . SER A 1 99 ? -5.311 13.186 3.959 1.00 86.00 99 SER A O 1
ATOM 751 N N . PHE A 1 100 ? -3.087 13.304 3.797 1.00 87.12 100 PHE A N 1
ATOM 752 C CA . PHE A 1 100 ? -2.842 12.268 4.794 1.00 87.12 100 PHE A CA 1
ATOM 753 C C . PHE A 1 100 ? -3.357 12.654 6.182 1.00 87.12 100 PHE A C 1
ATOM 755 O O . PHE A 1 100 ? -4.023 11.844 6.826 1.00 87.12 100 PHE A O 1
ATOM 762 N N . ASP A 1 101 ? -3.087 13.880 6.632 1.00 82.19 101 ASP A N 1
ATOM 763 C CA . ASP A 1 101 ? -3.568 14.367 7.924 1.00 82.19 101 ASP A CA 1
ATOM 764 C C . ASP A 1 101 ? -5.097 14.344 7.991 1.00 82.19 101 ASP A C 1
ATOM 766 O O . ASP A 1 101 ? -5.658 13.872 8.982 1.00 82.19 101 ASP A O 1
ATOM 770 N N . PHE A 1 102 ? -5.773 14.748 6.910 1.00 83.31 102 PHE A N 1
ATOM 771 C CA . PHE A 1 102 ? -7.225 14.642 6.809 1.00 83.31 102 PHE A CA 1
ATOM 772 C C . PHE A 1 102 ? -7.706 13.193 6.931 1.00 83.31 102 PHE A C 1
ATOM 774 O O . PHE A 1 102 ? -8.594 12.905 7.738 1.00 83.31 102 PHE A O 1
ATOM 781 N N . LEU A 1 103 ? -7.126 12.276 6.149 1.00 84.69 103 LEU A N 1
ATOM 782 C CA . LEU A 1 103 ? -7.516 10.865 6.166 1.00 84.69 103 LEU A CA 1
ATOM 783 C C . LEU A 1 103 ? -7.321 10.257 7.560 1.00 84.69 103 LEU A C 1
ATOM 785 O O . LEU A 1 103 ? -8.197 9.546 8.053 1.00 84.69 103 LEU A O 1
ATOM 789 N N . ARG A 1 104 ? -6.198 10.567 8.215 1.00 83.81 104 ARG A N 1
ATOM 790 C CA . ARG A 1 104 ? -5.857 10.072 9.553 1.00 83.81 104 ARG A CA 1
ATOM 791 C C . ARG A 1 104 ? -6.828 10.592 10.611 1.00 83.81 104 ARG A C 1
ATOM 793 O O . ARG A 1 104 ? -7.364 9.807 11.389 1.00 83.81 104 ARG A O 1
ATOM 800 N N . LEU A 1 105 ? -7.095 11.899 10.626 1.00 79.50 105 LEU A N 1
ATOM 801 C CA . LEU A 1 105 ? -7.994 12.520 11.608 1.00 79.50 105 LEU A CA 1
ATOM 802 C C . LEU A 1 105 ? -9.437 12.020 11.483 1.00 79.50 105 LEU A C 1
ATOM 804 O O . LEU A 1 105 ? -10.127 11.878 12.490 1.00 79.50 105 LEU A O 1
ATOM 808 N N . ASN A 1 106 ? -9.869 11.687 10.266 1.00 75.44 106 ASN A N 1
ATOM 809 C CA . ASN A 1 106 ? -11.208 11.165 10.002 1.00 75.44 106 ASN A CA 1
ATOM 810 C C . ASN A 1 106 ? -11.287 9.630 10.003 1.00 75.44 106 ASN A C 1
ATOM 812 O O . ASN A 1 106 ? -12.310 9.079 9.601 1.00 75.44 106 ASN A O 1
ATOM 816 N N . ARG A 1 107 ? -10.236 8.928 10.458 1.00 80.00 107 ARG A N 1
ATOM 817 C CA . ARG A 1 107 ? -10.182 7.452 10.525 1.00 80.00 107 ARG A CA 1
ATOM 818 C C . ARG A 1 107 ? -10.483 6.768 9.185 1.00 80.00 107 ARG A C 1
ATOM 820 O O . ARG A 1 107 ? -11.050 5.681 9.138 1.00 80.00 107 ARG A O 1
ATOM 827 N N . LEU A 1 108 ? -10.100 7.421 8.090 1.00 80.12 108 LEU A N 1
ATOM 828 C CA . LEU A 1 108 ? -10.112 6.849 6.742 1.00 80.12 108 LEU A CA 1
ATOM 829 C C . LEU A 1 108 ? -8.815 6.079 6.445 1.00 80.12 108 LEU A C 1
ATOM 831 O O . LEU A 1 108 ? -8.687 5.466 5.391 1.00 80.12 108 LEU A O 1
ATOM 835 N N . THR A 1 109 ? -7.853 6.119 7.367 1.00 79.94 109 THR A N 1
ATOM 836 C CA . THR A 1 109 ? -6.638 5.308 7.361 1.00 79.94 109 THR A CA 1
ATOM 837 C C . THR A 1 109 ? -6.205 5.016 8.795 1.00 79.94 109 THR A C 1
ATOM 839 O O . THR A 1 109 ? -6.286 5.893 9.655 1.00 79.94 109 THR A O 1
ATOM 842 N N . ASP A 1 110 ? -5.694 3.809 9.034 1.00 77.12 110 ASP A N 1
ATOM 843 C CA . ASP A 1 110 ? -5.075 3.416 10.309 1.00 77.12 110 ASP A CA 1
ATOM 844 C C . ASP A 1 110 ? -3.577 3.759 10.359 1.00 77.12 110 ASP A C 1
ATOM 846 O O . ASP A 1 110 ? -2.886 3.535 11.355 1.00 77.12 110 ASP A O 1
ATOM 850 N N . ARG A 1 111 ? -3.038 4.306 9.263 1.00 75.06 111 ARG A N 1
ATOM 851 C CA . ARG A 1 111 ? -1.626 4.657 9.160 1.00 75.06 111 ARG A CA 1
ATOM 852 C C . ARG A 1 111 ? -1.340 5.903 10.003 1.00 75.06 111 ARG A C 1
ATOM 854 O O . ARG A 1 111 ? -1.928 6.960 9.796 1.00 75.06 111 ARG A O 1
ATOM 861 N N . SER A 1 112 ? -0.382 5.797 10.922 1.00 69.69 112 SER A N 1
ATOM 862 C CA . SER A 1 112 ? -0.006 6.889 11.834 1.00 69.69 112 SER A CA 1
ATOM 863 C C . SER A 1 112 ? 0.905 7.944 11.196 1.00 69.69 112 SER A C 1
ATOM 865 O O . SER A 1 112 ? 0.865 9.109 11.600 1.00 69.69 112 SER A O 1
ATOM 867 N N . TYR A 1 113 ? 1.691 7.555 10.184 1.00 75.31 113 TYR A N 1
ATOM 868 C CA . TYR A 1 113 ? 2.676 8.404 9.509 1.00 75.31 113 TYR A CA 1
ATOM 869 C C . TYR A 1 113 ? 2.812 8.105 8.009 1.00 75.31 113 TYR A C 1
ATOM 871 O O . TYR A 1 113 ? 2.771 6.945 7.586 1.00 75.31 113 TYR A O 1
ATOM 879 N N . ILE A 1 114 ? 3.106 9.143 7.221 1.00 77.69 114 ILE A N 1
ATOM 880 C CA . ILE A 1 114 ? 3.526 9.028 5.825 1.00 77.69 114 ILE A CA 1
ATOM 881 C C . ILE A 1 114 ? 4.774 9.869 5.536 1.00 77.69 114 ILE A C 1
ATOM 883 O O . ILE A 1 114 ? 4.876 11.036 5.920 1.00 77.69 114 ILE A O 1
ATOM 887 N N . ASN A 1 115 ? 5.702 9.297 4.769 1.00 80.62 115 ASN A N 1
ATOM 888 C CA . ASN A 1 115 ? 6.805 10.057 4.195 1.00 80.62 115 ASN A CA 1
ATOM 889 C C . ASN A 1 115 ? 6.334 10.766 2.918 1.00 80.62 115 ASN A C 1
ATOM 891 O O . ASN A 1 115 ? 6.459 10.240 1.815 1.00 80.62 115 ASN A O 1
ATOM 895 N N . HIS A 1 116 ? 5.748 11.947 3.095 1.00 84.12 116 HIS A N 1
ATOM 896 C CA . HIS A 1 116 ? 5.148 12.759 2.036 1.00 84.12 116 HIS A CA 1
ATOM 897 C C . HIS A 1 116 ? 6.166 13.432 1.099 1.00 84.12 116 HIS A C 1
ATOM 899 O O . HIS A 1 116 ? 5.765 13.928 0.050 1.00 84.12 116 HIS A O 1
ATOM 905 N N . LYS A 1 117 ? 7.461 13.444 1.453 1.00 85.12 117 LYS A N 1
ATOM 906 C CA . LYS A 1 117 ? 8.541 14.026 0.635 1.00 85.12 117 LYS A CA 1
ATOM 907 C C . LYS A 1 117 ? 9.122 13.040 -0.381 1.00 85.12 117 LYS A C 1
ATOM 909 O O . LYS A 1 117 ? 9.731 13.471 -1.355 1.00 85.12 117 LYS A O 1
ATOM 914 N N . ASP A 1 118 ? 8.886 11.745 -0.183 1.00 83.31 118 ASP A N 1
ATOM 915 C CA . ASP A 1 118 ? 9.420 10.682 -1.029 1.00 83.31 118 ASP A CA 1
ATOM 916 C C . ASP A 1 118 ? 8.351 10.056 -1.930 1.00 83.31 118 ASP A C 1
ATOM 918 O O . ASP A 1 118 ? 7.155 10.039 -1.623 1.00 83.31 118 ASP A O 1
ATOM 922 N N . ILE A 1 119 ? 8.807 9.426 -3.018 1.00 83.00 119 ILE A N 1
ATOM 923 C CA . ILE A 1 119 ? 7.944 8.711 -3.971 1.00 83.00 119 ILE A CA 1
ATOM 924 C C . ILE A 1 119 ? 7.073 7.632 -3.312 1.00 83.00 119 ILE A C 1
ATOM 926 O O . ILE A 1 119 ? 5.990 7.335 -3.803 1.00 83.00 119 ILE A O 1
ATOM 930 N N . SER A 1 120 ? 7.508 7.060 -2.187 1.00 81.50 120 SER A N 1
ATOM 931 C CA . SER A 1 120 ? 6.739 6.063 -1.438 1.00 81.50 120 SER A CA 1
ATOM 932 C C . SER A 1 120 ? 5.463 6.654 -0.834 1.00 81.50 120 SER A C 1
ATOM 934 O O . SER A 1 120 ? 4.435 5.979 -0.802 1.00 81.50 120 SER A O 1
ATOM 936 N N . GLY A 1 121 ? 5.507 7.906 -0.363 1.00 82.62 121 GLY A N 1
ATOM 937 C CA . GLY A 1 121 ? 4.315 8.607 0.112 1.00 82.62 121 GLY A CA 1
ATOM 938 C C . GLY A 1 121 ? 3.370 8.947 -1.030 1.00 82.62 121 GLY A C 1
ATOM 939 O O . GLY A 1 121 ? 2.166 8.743 -0.902 1.00 82.62 121 GLY A O 1
ATOM 940 N N . LEU A 1 122 ? 3.918 9.380 -2.168 1.00 91.19 122 LEU A N 1
ATOM 941 C CA . LEU A 1 122 ? 3.128 9.636 -3.369 1.00 91.19 122 LEU A CA 1
ATOM 942 C C . LEU A 1 122 ? 2.426 8.372 -3.877 1.00 91.19 122 LEU A C 1
ATOM 944 O O . LEU A 1 122 ? 1.227 8.416 -4.122 1.00 91.19 122 LEU A O 1
ATOM 948 N N . ILE A 1 123 ? 3.147 7.254 -4.015 1.00 88.56 123 ILE A N 1
ATOM 949 C CA . ILE A 1 123 ? 2.579 5.976 -4.475 1.00 88.56 123 ILE A CA 1
ATOM 950 C C . ILE A 1 123 ? 1.426 5.554 -3.569 1.00 88.56 123 ILE A C 1
ATOM 952 O O . ILE A 1 123 ? 0.348 5.234 -4.062 1.00 88.56 123 ILE A O 1
ATOM 956 N N . TRP A 1 124 ? 1.635 5.603 -2.251 1.00 93.12 124 TRP A N 1
ATOM 957 C CA . TRP A 1 124 ? 0.585 5.272 -1.293 1.00 93.12 124 TRP A CA 1
ATOM 958 C C . TRP A 1 124 ? -0.626 6.199 -1.426 1.00 93.12 124 TRP A C 1
ATOM 960 O O . TRP A 1 124 ? -1.760 5.732 -1.360 1.00 93.12 124 TRP A O 1
ATOM 970 N N . MET A 1 125 ? -0.397 7.499 -1.635 1.00 94.56 125 MET A N 1
ATOM 971 C CA . MET A 1 125 ? -1.477 8.470 -1.787 1.00 94.56 125 MET A CA 1
ATOM 972 C C . MET A 1 125 ? -2.268 8.248 -3.078 1.00 94.56 125 MET A C 1
ATOM 974 O O . MET A 1 125 ? -3.490 8.270 -3.029 1.00 94.56 125 MET A O 1
ATOM 978 N N . ILE A 1 126 ? -1.600 7.978 -4.206 1.00 94.25 126 ILE A N 1
ATOM 979 C CA . ILE A 1 126 ? -2.256 7.633 -5.479 1.00 94.25 126 ILE A CA 1
ATOM 980 C C . ILE A 1 126 ? -3.151 6.404 -5.295 1.00 94.25 126 ILE A C 1
ATOM 982 O O . ILE A 1 126 ? -4.313 6.415 -5.699 1.00 94.25 126 ILE A O 1
ATOM 986 N N . ASP A 1 127 ? -2.611 5.357 -4.671 1.00 89.19 127 ASP A N 1
ATOM 987 C CA . ASP A 1 127 ? -3.325 4.103 -4.442 1.00 89.19 127 ASP A CA 1
ATOM 988 C C . ASP A 1 127 ? -4.567 4.331 -3.568 1.00 89.19 127 ASP A C 1
ATOM 990 O O . ASP A 1 127 ? -5.687 4.060 -4.006 1.00 89.19 127 ASP A O 1
ATOM 994 N N . THR A 1 128 ? -4.372 4.961 -2.406 1.00 93.25 128 THR A N 1
ATOM 995 C CA . THR A 1 128 ? -5.427 5.257 -1.424 1.00 93.25 128 THR A CA 1
ATOM 996 C C . THR A 1 128 ? -6.506 6.172 -2.000 1.00 93.25 128 THR A C 1
ATOM 998 O O . THR A 1 128 ? -7.696 5.890 -1.869 1.00 93.25 128 THR A O 1
ATOM 1001 N N . ALA A 1 129 ? -6.115 7.263 -2.666 1.00 93.88 129 ALA A N 1
ATOM 1002 C CA . ALA A 1 129 ? -7.062 8.188 -3.279 1.00 93.88 129 ALA A CA 1
ATOM 1003 C C . ALA A 1 129 ? -7.894 7.479 -4.354 1.00 93.88 129 ALA A C 1
ATOM 1005 O O . ALA A 1 129 ? -9.116 7.559 -4.317 1.00 93.88 129 ALA A O 1
ATOM 1006 N N . SER A 1 130 ? -7.261 6.706 -5.246 1.00 93.75 130 SER A N 1
ATOM 1007 C CA . SER A 1 130 ? -7.980 5.975 -6.300 1.00 93.75 130 SER A CA 1
ATOM 1008 C C . SER A 1 130 ? -8.960 4.921 -5.762 1.00 93.75 130 SER A C 1
ATOM 1010 O O . SER A 1 130 ? -10.003 4.669 -6.366 1.00 93.75 130 SER A O 1
ATOM 1012 N N . GLU A 1 131 ? -8.663 4.311 -4.611 1.00 89.81 131 GLU A N 1
ATOM 1013 C CA . GLU A 1 131 ? -9.574 3.387 -3.932 1.00 89.81 131 GLU A CA 1
ATOM 1014 C C . GLU A 1 131 ? -10.780 4.119 -3.329 1.00 89.81 131 GLU A C 1
ATOM 1016 O O . GLU A 1 131 ? -11.926 3.697 -3.508 1.00 89.81 131 GLU A O 1
ATOM 1021 N N . LEU A 1 132 ? -10.545 5.252 -2.666 1.00 91.69 132 LEU A N 1
ATOM 1022 C CA . LEU A 1 132 ? -11.608 6.077 -2.092 1.00 91.69 132 LEU A CA 1
ATOM 1023 C C . LEU A 1 132 ? -12.511 6.682 -3.178 1.00 91.69 132 LEU A C 1
ATOM 1025 O O . LEU A 1 132 ? -13.734 6.664 -3.040 1.00 91.69 132 LEU A O 1
ATOM 1029 N N . GLU A 1 133 ? -11.940 7.114 -4.299 1.00 90.94 133 GLU A N 1
ATOM 1030 C CA . GLU A 1 133 ? -12.673 7.530 -5.498 1.00 90.94 133 GLU A CA 1
ATOM 1031 C C . GLU A 1 133 ? -13.509 6.379 -6.086 1.00 90.94 133 GLU A C 1
ATOM 1033 O O . GLU A 1 133 ? -14.667 6.558 -6.469 1.00 90.94 133 GLU A O 1
ATOM 1038 N N . MET A 1 134 ? -12.967 5.158 -6.143 1.00 86.81 134 MET A N 1
ATOM 1039 C CA . MET A 1 134 ? -13.734 3.982 -6.566 1.00 86.81 134 MET A CA 1
ATOM 1040 C C . MET A 1 134 ? -14.910 3.712 -5.616 1.00 86.81 134 MET A C 1
ATOM 1042 O O . MET A 1 134 ? -16.023 3.453 -6.080 1.00 86.81 134 MET A O 1
ATOM 1046 N N . ARG A 1 135 ? -14.708 3.838 -4.300 1.00 89.31 135 ARG A N 1
ATOM 1047 C CA . ARG A 1 135 ? -15.777 3.717 -3.297 1.00 89.31 135 ARG A CA 1
ATOM 1048 C C . ARG A 1 135 ? -16.858 4.784 -3.481 1.00 89.31 135 ARG A C 1
ATOM 1050 O O . ARG A 1 135 ? -18.039 4.448 -3.465 1.00 89.31 135 ARG A O 1
ATOM 1057 N N . LEU A 1 136 ? -16.478 6.041 -3.703 1.00 86.19 136 LEU A N 1
ATOM 1058 C CA . LEU A 1 136 ? -17.416 7.127 -4.007 1.00 86.19 136 LEU A CA 1
ATOM 1059 C C . LEU A 1 136 ? -18.208 6.856 -5.292 1.00 86.19 136 LEU A C 1
ATOM 1061 O O . LEU A 1 136 ? -19.413 7.104 -5.342 1.00 86.19 136 LEU A O 1
ATOM 1065 N N . SER A 1 137 ? -17.571 6.267 -6.308 1.00 85.69 137 SER A N 1
ATOM 1066 C CA . SER A 1 137 ? -18.259 5.832 -7.527 1.00 85.69 137 SER A CA 1
ATOM 1067 C C . SER A 1 137 ? -19.319 4.764 -7.257 1.00 85.69 137 SER A C 1
ATOM 1069 O O . SER A 1 137 ? -20.397 4.838 -7.839 1.00 85.69 137 SER A O 1
ATOM 1071 N N . LEU A 1 138 ? -19.061 3.802 -6.364 1.00 82.88 138 LEU A N 1
ATOM 1072 C CA . LEU A 1 138 ? -20.059 2.799 -5.958 1.00 82.88 138 LEU A CA 1
ATOM 1073 C C . LEU A 1 138 ? -21.242 3.421 -5.204 1.00 82.88 138 LEU A C 1
ATOM 1075 O O . LEU A 1 138 ? -22.357 2.908 -5.271 1.00 82.88 138 LEU A O 1
ATOM 1079 N N . LEU A 1 139 ? -21.009 4.546 -4.527 1.00 84.75 139 LEU A N 1
ATOM 1080 C CA . LEU A 1 139 ? -22.038 5.352 -3.869 1.00 84.75 139 LEU A CA 1
ATOM 1081 C C . LEU A 1 139 ? -22.725 6.348 -4.817 1.00 84.75 139 LEU A C 1
ATOM 1083 O O . LEU A 1 139 ? -23.475 7.196 -4.349 1.00 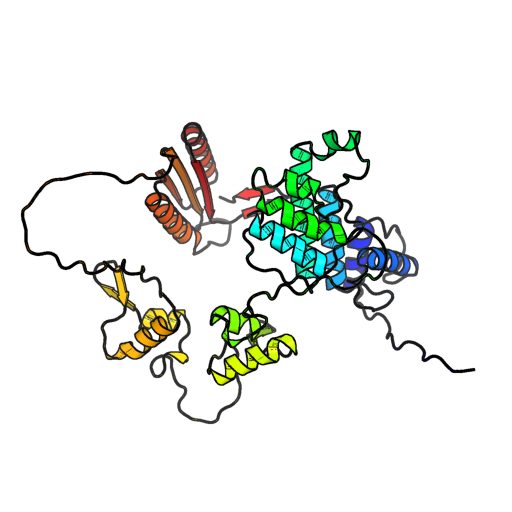84.75 139 LEU A O 1
ATOM 1087 N N . LYS A 1 140 ? -22.478 6.260 -6.133 1.00 83.88 140 LYS A N 1
ATOM 1088 C CA . LYS A 1 140 ? -23.037 7.144 -7.174 1.00 83.88 140 LYS A CA 1
ATOM 1089 C C . LYS A 1 140 ? -22.716 8.632 -7.005 1.00 83.88 140 LYS A C 1
ATOM 1091 O O . LYS A 1 140 ? -23.310 9.466 -7.686 1.00 83.88 140 LYS A O 1
ATOM 1096 N N . PHE A 1 141 ? -21.716 8.969 -6.190 1.00 84.25 141 PHE A N 1
ATOM 1097 C CA . PHE A 1 141 ? -21.305 10.353 -5.944 1.00 84.25 141 PHE A CA 1
ATOM 1098 C C . PHE A 1 141 ? -21.018 11.107 -7.254 1.00 84.25 141 PHE A C 1
ATOM 1100 O O . PHE A 1 141 ? -21.520 12.208 -7.483 1.00 84.25 141 PHE A O 1
ATOM 1107 N N . TYR A 1 142 ? -20.270 10.490 -8.170 1.00 81.12 142 TYR A N 1
ATOM 1108 C CA . TYR A 1 142 ? -19.943 11.114 -9.453 1.00 81.12 142 TYR A CA 1
ATOM 1109 C C . TYR A 1 142 ? -21.126 11.173 -10.427 1.00 81.12 142 TYR A C 1
ATOM 1111 O O . TYR A 1 142 ? -21.127 12.028 -11.298 1.00 81.12 142 TYR A O 1
ATOM 1119 N N . GLU A 1 143 ? -22.156 10.333 -10.293 1.00 76.00 143 GLU A N 1
ATOM 1120 C CA . GLU A 1 143 ? -23.336 10.377 -11.174 1.00 76.00 143 GLU A CA 1
ATOM 1121 C C . GLU A 1 143 ? -24.280 11.529 -10.798 1.00 76.00 143 GLU A C 1
ATOM 1123 O O . GLU A 1 143 ? -24.838 12.197 -11.671 1.00 76.00 143 GLU A O 1
ATOM 1128 N N . GLU A 1 144 ? -24.436 11.790 -9.499 1.00 63.03 144 GLU A N 1
ATOM 1129 C CA . GLU A 1 144 ? -25.338 12.820 -8.976 1.00 63.03 144 GLU A CA 1
ATOM 1130 C C . GLU A 1 144 ? -24.762 14.234 -9.140 1.00 63.03 144 GLU A C 1
ATOM 1132 O O . GLU A 1 144 ? -25.487 15.172 -9.482 1.00 63.03 144 GLU A O 1
ATOM 1137 N N . THR A 1 145 ? -23.444 14.383 -8.980 1.00 56.50 145 THR A N 1
ATOM 1138 C CA . THR A 1 145 ? -22.771 15.695 -8.981 1.00 56.50 145 THR A CA 1
ATOM 1139 C C . THR A 1 145 ? -22.418 16.211 -10.385 1.00 56.50 145 THR A C 1
ATOM 1141 O O . THR A 1 145 ? -22.251 17.417 -10.587 1.00 56.50 145 THR A O 1
ATOM 1144 N N . LEU A 1 146 ? -22.399 15.338 -11.404 1.00 51.94 146 LEU A N 1
ATOM 1145 C CA . LEU A 1 146 ? -22.235 15.726 -12.818 1.00 51.94 146 LEU A CA 1
ATOM 1146 C C . LEU A 1 146 ? -23.335 16.680 -13.321 1.00 51.94 146 LEU A C 1
ATOM 1148 O O . LEU A 1 146 ? -23.169 17.312 -14.364 1.00 51.94 146 LEU A O 1
ATOM 1152 N N . ARG A 1 147 ? -24.447 16.816 -12.586 1.00 48.66 147 ARG A N 1
ATOM 1153 C CA . ARG A 1 147 ? -25.541 17.737 -12.917 1.00 48.66 147 ARG A CA 1
ATOM 1154 C C . ARG A 1 147 ? -25.303 19.196 -12.517 1.00 48.66 147 ARG A C 1
ATOM 1156 O O . ARG A 1 147 ? -26.046 20.033 -13.024 1.00 48.66 147 ARG A O 1
ATOM 1163 N N . SER A 1 148 ? -24.326 19.528 -11.661 1.00 48.66 148 SER A N 1
ATOM 1164 C CA . SER A 1 148 ? -24.217 20.898 -11.118 1.00 48.66 148 SER A CA 1
ATOM 1165 C C . SER A 1 148 ? -22.902 21.652 -11.338 1.00 48.66 148 SER A C 1
ATOM 1167 O O . SER A 1 148 ? -22.962 22.878 -11.341 1.00 48.66 148 SER A O 1
ATOM 1169 N N . THR A 1 149 ? -21.735 21.020 -11.535 1.00 49.53 149 THR A N 1
ATOM 1170 C CA . THR A 1 149 ? -20.456 21.789 -11.568 1.00 49.53 149 THR A CA 1
ATOM 1171 C C . THR A 1 149 ? -19.362 21.311 -12.533 1.00 49.53 149 THR A C 1
ATOM 1173 O O . THR A 1 149 ? -18.370 22.011 -12.704 1.00 49.53 149 THR A O 1
ATOM 1176 N N . GLY A 1 150 ? -19.524 20.187 -13.238 1.00 48.19 150 GLY A N 1
ATOM 1177 C CA . GLY A 1 150 ? -18.662 19.842 -14.385 1.00 48.19 150 GLY A CA 1
ATOM 1178 C C . GLY A 1 150 ? -17.193 19.475 -14.101 1.00 48.19 150 GLY A C 1
ATOM 1179 O O . GLY A 1 150 ? -16.436 19.336 -15.060 1.00 48.19 150 GLY A O 1
ATOM 1180 N N . THR A 1 151 ? -16.774 19.279 -12.846 1.00 53.69 151 THR A N 1
ATOM 1181 C CA . THR A 1 151 ? -15.371 18.945 -12.497 1.00 53.69 151 THR A CA 1
ATOM 1182 C C . THR A 1 151 ? -15.182 17.666 -11.680 1.00 53.69 151 THR A C 1
ATOM 1184 O O . THR A 1 151 ? -14.044 17.314 -11.391 1.00 53.69 151 THR A O 1
ATOM 1187 N N . ASN A 1 152 ? -16.248 16.934 -11.339 1.00 64.69 152 ASN A N 1
ATOM 1188 C CA . ASN A 1 152 ? -16.138 15.730 -10.507 1.00 64.69 152 ASN A CA 1
ATOM 1189 C C . ASN A 1 152 ? -15.691 14.533 -11.352 1.00 64.69 152 ASN A C 1
ATOM 1191 O O . ASN A 1 152 ? -16.501 13.717 -11.797 1.00 64.69 152 ASN A O 1
ATOM 1195 N N . THR A 1 153 ? -14.391 14.449 -11.606 1.00 77.56 153 THR A N 1
ATOM 1196 C CA . THR A 1 153 ? -13.763 13.306 -12.265 1.00 77.56 153 THR A CA 1
ATOM 1197 C C . THR A 1 153 ? -12.693 12.731 -11.367 1.00 77.56 153 THR A C 1
ATOM 1199 O O . THR A 1 153 ? -11.819 13.468 -10.929 1.00 77.56 153 THR A O 1
ATOM 1202 N N . ARG A 1 154 ? -12.714 11.410 -11.199 1.00 89.62 154 ARG A N 1
ATOM 1203 C CA . ARG A 1 154 ? -11.679 10.662 -10.485 1.00 89.62 154 ARG A CA 1
ATOM 1204 C C . ARG A 1 154 ? -10.303 10.957 -11.081 1.00 89.62 154 ARG A C 1
ATOM 1206 O O . ARG A 1 154 ? -10.046 10.664 -12.259 1.00 89.62 154 ARG A O 1
ATOM 1213 N N . ASP A 1 155 ? -9.419 11.552 -10.301 1.00 89.62 155 ASP A N 1
ATOM 1214 C CA . ASP A 1 155 ? -8.115 12.035 -10.751 1.00 89.62 155 ASP A CA 1
ATOM 1215 C C . ASP A 1 155 ? -6.989 11.798 -9.737 1.00 89.62 155 ASP A C 1
ATOM 1217 O O . ASP A 1 155 ? -5.890 12.331 -9.898 1.00 89.62 155 ASP A O 1
ATOM 1221 N N . CYS A 1 156 ? -7.232 10.917 -8.767 1.00 91.81 156 CYS A N 1
ATOM 1222 C CA . CYS A 1 156 ? -6.318 10.527 -7.701 1.00 91.81 156 CYS A CA 1
ATOM 1223 C C . CYS A 1 156 ? -6.009 11.665 -6.724 1.00 91.81 156 CYS A C 1
ATOM 1225 O O . CYS A 1 156 ? -5.038 11.567 -5.970 1.00 91.81 156 CYS A O 1
ATOM 1227 N N . ARG A 1 157 ? -6.814 12.735 -6.719 1.00 91.50 157 ARG A N 1
ATOM 1228 C CA . ARG A 1 157 ? -6.743 13.836 -5.759 1.00 91.50 157 ARG A CA 1
ATOM 1229 C C . ARG A 1 157 ? -8.125 14.026 -5.153 1.00 91.50 157 ARG A C 1
ATOM 1231 O O . ARG A 1 157 ? -9.040 14.452 -5.835 1.00 91.50 157 ARG A O 1
ATOM 1238 N N . LEU A 1 158 ? -8.238 13.762 -3.854 1.00 86.88 158 LEU A N 1
ATOM 1239 C CA . LEU A 1 158 ? -9.507 13.922 -3.158 1.00 86.88 158 LEU A CA 1
ATOM 1240 C C . LEU A 1 158 ? -9.803 15.407 -2.923 1.00 86.88 158 LEU A C 1
ATOM 1242 O O . LEU A 1 158 ? -9.092 16.074 -2.165 1.00 86.88 158 LEU A O 1
ATOM 1246 N N . ASP A 1 159 ? -10.838 15.919 -3.577 1.00 82.62 159 ASP A N 1
ATOM 1247 C CA . ASP A 1 159 ? -11.339 17.272 -3.380 1.00 82.62 159 ASP A CA 1
ATOM 1248 C C . ASP A 1 159 ? -12.208 17.393 -2.115 1.00 82.62 159 ASP A C 1
ATOM 1250 O O . ASP A 1 159 ? -12.532 16.423 -1.426 1.00 82.62 159 ASP A O 1
ATOM 1254 N N . VAL A 1 160 ? -12.593 18.622 -1.775 1.00 78.25 160 VAL A N 1
ATOM 1255 C CA . VAL A 1 160 ? -13.391 18.905 -0.573 1.00 78.25 160 VAL A CA 1
ATOM 1256 C C . VAL A 1 160 ? -14.739 18.183 -0.580 1.00 78.25 160 VAL A C 1
ATOM 1258 O O . VAL A 1 160 ? -15.203 17.745 0.476 1.00 78.25 160 VAL A O 1
ATOM 1261 N N . ALA A 1 161 ? -15.384 18.063 -1.739 1.00 80.88 161 ALA A N 1
ATOM 1262 C CA . ALA A 1 161 ? -16.690 17.431 -1.854 1.00 80.88 161 ALA A CA 1
ATOM 1263 C C . ALA A 1 161 ? -16.580 15.910 -1.683 1.00 80.88 161 ALA A C 1
ATOM 1265 O O . ALA A 1 161 ? -17.384 15.316 -0.962 1.00 80.88 161 ALA A O 1
ATOM 1266 N N . GLU A 1 162 ? -15.559 15.298 -2.279 1.00 86.25 162 GLU A N 1
ATOM 1267 C CA . GLU A 1 162 ? -15.225 13.882 -2.133 1.00 86.25 162 GLU A CA 1
ATOM 1268 C C . GLU A 1 162 ? -14.883 13.548 -0.680 1.00 86.25 162 GLU A C 1
ATOM 1270 O O . GLU A 1 162 ? -15.461 12.631 -0.093 1.00 86.25 162 GLU A O 1
ATOM 1275 N N . LEU A 1 163 ? -14.009 14.342 -0.059 1.00 83.94 163 LEU A N 1
ATOM 1276 C CA . LEU A 1 163 ? -13.639 14.182 1.343 1.00 83.94 163 LEU A CA 1
ATOM 1277 C C . LEU A 1 163 ? -14.852 14.316 2.267 1.00 83.94 163 LEU A C 1
ATOM 1279 O O . LEU A 1 163 ? -15.040 13.481 3.149 1.00 83.94 163 LEU A O 1
ATOM 1283 N N . LYS A 1 164 ? -15.730 15.297 2.031 1.00 79.00 164 LYS A N 1
ATOM 1284 C CA . LYS A 1 164 ? -16.969 15.464 2.807 1.00 79.00 164 LYS A CA 1
ATOM 1285 C C . LYS A 1 164 ? -17.924 14.281 2.641 1.00 79.00 164 LYS A C 1
ATOM 1287 O O . LYS A 1 164 ? -18.549 13.858 3.614 1.00 79.00 164 LYS A O 1
ATOM 1292 N N . ALA A 1 165 ? -18.041 13.742 1.429 1.00 82.56 165 ALA A N 1
ATOM 1293 C CA . ALA A 1 165 ? -18.881 12.580 1.152 1.00 82.56 165 ALA A CA 1
ATOM 1294 C C . ALA A 1 165 ? -18.366 11.305 1.846 1.00 82.56 165 ALA A C 1
ATOM 1296 O O . ALA A 1 165 ? -19.165 10.451 2.237 1.00 82.56 165 ALA A O 1
ATOM 1297 N N . LEU A 1 166 ? -17.050 11.193 2.053 1.00 82.12 166 LEU A N 1
ATOM 1298 C CA . LEU A 1 166 ? -16.425 10.074 2.763 1.00 82.12 166 LEU A CA 1
ATOM 1299 C C . LEU A 1 166 ? -16.639 10.118 4.287 1.00 82.12 166 LEU A C 1
ATOM 1301 O O . LEU A 1 166 ? -16.674 9.063 4.920 1.00 82.12 166 LEU A O 1
ATOM 1305 N N . THR A 1 167 ? -16.798 11.300 4.887 1.00 75.19 167 THR A N 1
ATOM 1306 C CA . THR A 1 167 ? -16.738 11.502 6.347 1.00 75.19 167 THR A CA 1
ATOM 1307 C C . THR A 1 167 ? -18.095 11.754 7.007 1.00 75.19 167 THR A C 1
ATOM 1309 O O . THR A 1 167 ? -18.199 12.665 7.821 1.00 75.19 167 THR A O 1
ATOM 1312 N N . GLN A 1 168 ? -19.160 11.018 6.664 1.00 59.19 168 GLN A N 1
ATOM 1313 C CA . GLN A 1 168 ? -20.513 11.269 7.200 1.00 59.19 168 GLN A CA 1
ATOM 1314 C C . GLN A 1 168 ? -20.509 11.631 8.714 1.00 59.19 168 GLN A C 1
ATOM 1316 O O . GLN A 1 168 ? -20.280 10.770 9.558 1.00 59.19 168 GLN A O 1
ATOM 1321 N N . SER A 1 169 ? -20.802 12.912 9.018 1.00 47.91 169 SER A N 1
ATOM 1322 C CA . SER A 1 169 ? -20.940 13.606 10.325 1.00 47.91 169 SER A CA 1
ATOM 1323 C C . SER A 1 169 ? -19.675 14.086 11.090 1.00 47.91 169 SER A C 1
ATOM 1325 O O . SER A 1 169 ? -18.979 13.313 11.737 1.00 47.91 169 SER A O 1
ATOM 1327 N N . GLY A 1 170 ? -19.467 15.418 11.132 1.00 45.69 170 GLY A N 1
ATOM 1328 C CA . GLY A 1 170 ? -18.622 16.111 12.125 1.00 45.69 170 GLY A CA 1
ATOM 1329 C C . GLY A 1 170 ? -18.129 17.508 11.698 1.00 45.69 170 GLY A C 1
ATOM 1330 O O . GLY A 1 170 ? -17.464 17.642 10.677 1.00 45.69 170 GLY A O 1
ATOM 1331 N N . SER A 1 171 ? -18.396 18.552 12.496 1.00 47.09 171 SER A N 1
ATOM 1332 C CA . SER A 1 171 ? -18.047 19.965 12.214 1.00 47.09 171 SER A CA 1
ATOM 1333 C C . SER A 1 171 ? -16.539 20.269 12.120 1.00 47.09 171 SER A C 1
ATOM 1335 O O . SER A 1 171 ? -16.154 21.303 11.581 1.00 47.09 171 SER A O 1
ATOM 1337 N N . GLN A 1 172 ? -15.669 19.374 12.603 1.00 45.94 172 GLN A N 1
ATOM 1338 C CA . GLN A 1 172 ? -14.207 19.503 12.484 1.00 45.94 172 GLN A CA 1
ATOM 1339 C C . GLN A 1 172 ? -13.667 19.139 11.089 1.00 45.94 172 GLN A C 1
ATOM 1341 O O . GLN A 1 172 ? -12.622 19.657 10.698 1.00 45.94 172 GLN A O 1
ATOM 1346 N N . ALA A 1 173 ? -14.374 18.311 10.311 1.00 44.28 173 ALA A N 1
ATOM 1347 C CA . ALA A 1 173 ? -13.956 17.944 8.954 1.00 44.28 173 ALA A CA 1
ATOM 1348 C C . ALA A 1 173 ? -14.050 19.132 7.973 1.00 44.28 173 ALA A C 1
ATOM 1350 O O . ALA A 1 173 ? -13.263 19.227 7.032 1.00 44.28 173 ALA A O 1
ATOM 1351 N N . GLU A 1 174 ? -14.963 20.079 8.222 1.00 46.75 174 GLU A N 1
ATOM 1352 C CA . GLU A 1 174 ? -15.213 21.231 7.343 1.00 46.75 174 GLU A CA 1
ATOM 1353 C C . GLU A 1 174 ? -14.074 22.263 7.368 1.00 46.75 174 GLU A C 1
ATOM 1355 O O . GLU A 1 174 ? -13.681 22.770 6.317 1.00 46.75 174 GLU A O 1
ATOM 1360 N N . ALA A 1 175 ? -13.484 22.528 8.539 1.00 48.06 175 ALA A N 1
ATOM 1361 C CA . ALA A 1 175 ? -12.362 23.464 8.672 1.00 48.06 175 ALA A CA 1
ATOM 1362 C C . ALA A 1 175 ? -11.063 22.928 8.038 1.00 48.06 175 ALA A C 1
ATOM 1364 O O . ALA A 1 175 ? -10.249 23.696 7.521 1.00 48.06 175 ALA A O 1
ATOM 1365 N N . LEU A 1 176 ? -10.874 21.604 8.048 1.00 49.22 176 LEU A N 1
ATOM 1366 C CA . LEU A 1 176 ? -9.673 20.961 7.521 1.00 49.22 176 LEU A CA 1
ATOM 1367 C C . LEU A 1 176 ? -9.736 20.749 6.002 1.00 49.22 176 LEU A C 1
ATOM 1369 O O . LEU A 1 176 ? -8.730 20.936 5.320 1.00 49.22 176 LEU A O 1
ATOM 1373 N N . ALA A 1 177 ? -10.916 20.430 5.461 1.00 49.41 177 ALA A N 1
ATOM 1374 C CA . ALA A 1 177 ? -11.103 20.282 4.020 1.00 49.41 177 ALA A CA 1
ATOM 1375 C C . ALA A 1 177 ? -10.851 21.606 3.269 1.00 49.41 177 ALA A C 1
ATOM 1377 O O . ALA A 1 177 ? -10.205 21.609 2.225 1.00 49.41 177 ALA A O 1
ATOM 1378 N N . GLY A 1 178 ? -11.236 22.754 3.843 1.00 50.97 178 GLY A N 1
ATOM 1379 C CA . GLY A 1 178 ? -10.951 24.073 3.255 1.00 50.97 178 GLY A CA 1
ATOM 1380 C C . GLY A 1 178 ? -9.455 24.397 3.104 1.00 50.97 178 GLY A C 1
ATOM 1381 O O . GLY A 1 178 ? -9.071 25.140 2.203 1.00 50.97 178 GLY A O 1
ATOM 1382 N N . SER A 1 179 ? -8.585 23.796 3.925 1.00 51.53 179 SER A N 1
ATOM 1383 C CA . SER A 1 179 ? -7.126 23.965 3.806 1.00 51.53 179 SER A CA 1
ATOM 1384 C C . SER A 1 179 ? -6.529 23.220 2.602 1.00 51.53 179 SER A C 1
ATOM 1386 O O . SER A 1 179 ? -5.434 23.555 2.158 1.00 51.53 179 SER A O 1
ATOM 1388 N N . ILE A 1 180 ? -7.249 22.242 2.040 1.00 50.59 180 ILE A N 1
ATOM 1389 C CA . ILE A 1 180 ? -6.827 21.446 0.874 1.00 50.59 180 ILE A CA 1
ATOM 1390 C C . ILE A 1 180 ? -7.119 22.206 -0.442 1.00 50.59 180 ILE A C 1
ATOM 1392 O O . ILE A 1 180 ? -6.337 22.129 -1.398 1.00 50.59 180 ILE A O 1
ATOM 1396 N N . ASP A 1 181 ? -8.187 23.015 -0.463 1.00 43.59 181 ASP A N 1
ATOM 1397 C CA . ASP A 1 181 ? -8.713 23.729 -1.643 1.00 43.59 181 ASP A CA 1
ATOM 1398 C C . ASP A 1 181 ? -7.867 24.940 -2.091 1.00 43.59 181 ASP A C 1
ATOM 1400 O O . ASP A 1 181 ? -7.797 25.276 -3.272 1.00 43.59 181 ASP A O 1
ATOM 1404 N N . THR A 1 182 ? -7.095 25.557 -1.190 1.00 42.25 182 THR A N 1
ATOM 1405 C CA . THR A 1 182 ? -6.225 26.708 -1.539 1.00 42.25 182 THR A CA 1
ATOM 1406 C C . THR A 1 182 ? -5.075 26.382 -2.508 1.00 42.25 182 THR A C 1
ATOM 1408 O O . THR A 1 182 ? -4.326 27.274 -2.905 1.00 42.25 182 THR A O 1
ATOM 1411 N N . SER A 1 183 ? -4.931 25.123 -2.932 1.00 41.53 183 SER A N 1
ATOM 1412 C CA . SER A 1 183 ? -3.896 24.678 -3.872 1.00 41.53 183 SER A CA 1
ATOM 1413 C C . SER A 1 183 ? -4.360 24.550 -5.331 1.00 41.53 183 SER A C 1
ATOM 1415 O O . SER A 1 183 ? -3.536 24.261 -6.203 1.00 41.53 183 SER A O 1
ATOM 1417 N N . GLN A 1 184 ? -5.639 24.803 -5.636 1.00 44.66 184 GLN A N 1
ATOM 1418 C CA . GLN A 1 184 ? -6.165 24.778 -7.005 1.00 44.66 184 GLN A CA 1
ATOM 1419 C C . GLN A 1 184 ? -6.339 26.194 -7.589 1.00 44.66 184 GLN A C 1
ATOM 1421 O O . GLN A 1 184 ? -7.457 26.648 -7.788 1.00 44.66 184 GLN A O 1
ATOM 1426 N N . ASN A 1 185 ? -5.229 26.901 -7.855 1.00 34.56 185 ASN A N 1
ATOM 1427 C CA . ASN A 1 185 ? -4.988 27.717 -9.069 1.00 34.56 185 ASN A CA 1
ATOM 1428 C C . ASN A 1 185 ? -3.865 28.764 -8.888 1.00 34.56 185 ASN A C 1
ATOM 1430 O O . ASN A 1 185 ? -3.956 29.672 -8.072 1.00 34.56 185 ASN A O 1
ATOM 1434 N N . SER A 1 186 ? -2.859 28.669 -9.767 1.00 34.47 186 SER A N 1
ATOM 1435 C CA . SER A 1 186 ? -2.010 29.749 -10.315 1.00 34.47 186 SER A CA 1
ATOM 1436 C C . SER A 1 186 ? -1.357 30.787 -9.376 1.00 34.47 186 SER A C 1
ATOM 1438 O O . SER A 1 186 ? -1.980 31.761 -8.967 1.00 34.47 186 SER A O 1
ATOM 1440 N N . GLY A 1 187 ? -0.024 30.700 -9.263 1.00 28.91 187 GLY A N 1
ATOM 1441 C CA . GLY A 1 187 ? 0.865 31.826 -8.926 1.00 28.91 187 GLY A CA 1
ATOM 1442 C C . GLY A 1 187 ? 1.377 31.859 -7.477 1.00 28.91 187 GLY A C 1
ATOM 1443 O O . GLY A 1 187 ? 0.736 31.313 -6.584 1.00 28.91 187 GLY A O 1
ATOM 1444 N N . PRO A 1 188 ? 2.559 32.463 -7.222 1.00 35.06 188 PRO A N 1
ATOM 1445 C CA . PRO A 1 188 ? 3.189 32.427 -5.912 1.00 35.06 188 PRO A CA 1
ATOM 1446 C C . PRO A 1 188 ? 2.480 33.419 -4.993 1.00 35.06 188 PRO A C 1
ATOM 1448 O O . PRO A 1 188 ? 2.608 34.629 -5.177 1.00 35.06 188 PRO A O 1
ATOM 1451 N N . VAL A 1 189 ? 1.754 32.930 -3.988 1.00 28.38 189 VAL A N 1
ATOM 1452 C CA . VAL A 1 189 ? 1.203 33.808 -2.953 1.00 28.38 189 VAL A CA 1
ATOM 1453 C C . VAL A 1 189 ? 1.569 33.322 -1.554 1.00 28.38 189 VAL A C 1
ATOM 1455 O O . VAL A 1 189 ? 1.244 32.225 -1.119 1.00 28.38 189 VAL A O 1
ATOM 1458 N N . LYS A 1 190 ? 2.321 34.234 -0.931 1.00 24.67 190 LYS A N 1
ATOM 1459 C CA . LYS A 1 190 ? 2.629 34.549 0.467 1.00 24.67 190 LYS A CA 1
ATOM 1460 C C . LYS A 1 190 ? 2.044 33.640 1.570 1.00 24.67 190 LYS A C 1
ATOM 1462 O O . LYS A 1 190 ? 0.840 33.406 1.595 1.00 24.67 190 LYS A O 1
ATOM 1467 N N . PRO A 1 191 ? 2.875 33.238 2.555 1.00 27.23 191 PRO A N 1
ATOM 1468 C CA . PRO A 1 191 ? 2.471 32.322 3.613 1.00 27.23 191 PRO A CA 1
ATOM 1469 C C . PRO A 1 191 ? 1.489 32.993 4.576 1.00 27.23 191 PRO A C 1
ATOM 1471 O O . PRO A 1 191 ? 1.774 34.061 5.125 1.00 27.23 191 PRO A O 1
ATOM 1474 N N . ALA A 1 192 ? 0.348 32.345 4.803 1.00 28.91 192 ALA A N 1
ATOM 1475 C CA . ALA A 1 192 ? -0.529 32.662 5.917 1.00 28.91 192 ALA A CA 1
ATOM 1476 C C . ALA A 1 192 ? -0.003 31.975 7.189 1.00 28.91 192 ALA A C 1
ATOM 1478 O O . ALA A 1 192 ? 0.162 30.762 7.241 1.00 28.91 192 ALA A O 1
ATOM 1479 N N . SER A 1 193 ? 0.319 32.828 8.159 1.00 31.92 193 SER A N 1
ATOM 1480 C CA . SER A 1 193 ? 0.470 32.656 9.606 1.00 31.92 193 SER A CA 1
ATOM 1481 C C . SER A 1 193 ? 0.728 31.256 10.179 1.00 31.92 193 SER A C 1
ATOM 1483 O O . SER A 1 193 ? -0.136 30.389 10.234 1.00 31.92 193 SER A O 1
ATOM 1485 N N . LYS A 1 194 ? 1.936 31.142 10.737 1.00 35.44 194 LYS A N 1
ATOM 1486 C CA . LYS A 1 194 ? 2.489 30.087 11.591 1.00 35.44 194 LYS A CA 1
ATOM 1487 C C . LYS A 1 194 ? 1.488 29.626 12.667 1.00 35.44 194 LYS A C 1
ATOM 1489 O O . LYS A 1 194 ? 1.327 30.300 13.683 1.00 35.44 194 LYS A O 1
ATOM 1494 N N . ILE A 1 195 ? 0.868 28.463 12.469 1.00 35.84 195 ILE A N 1
ATOM 1495 C CA . ILE A 1 195 ? 0.411 27.637 13.591 1.00 35.84 195 ILE A CA 1
ATOM 1496 C C . ILE A 1 195 ? 1.694 27.072 14.201 1.00 35.84 195 ILE A C 1
ATOM 1498 O O . ILE A 1 195 ? 2.469 26.408 13.516 1.00 35.84 195 ILE A O 1
ATOM 1502 N N . ILE A 1 196 ? 1.984 27.434 15.448 1.00 39.66 196 ILE A N 1
ATOM 1503 C CA . ILE A 1 196 ? 3.083 26.825 16.197 1.00 39.66 196 ILE A CA 1
ATOM 1504 C C . ILE A 1 196 ? 2.565 25.445 16.612 1.00 39.66 196 ILE A C 1
ATOM 1506 O O . ILE A 1 196 ? 1.876 25.322 17.620 1.00 39.66 196 ILE A O 1
ATOM 1510 N N . GLU A 1 197 ? 2.792 24.446 15.756 1.00 45.94 197 GLU A N 1
ATOM 1511 C CA . GLU A 1 197 ? 2.627 23.031 16.100 1.00 45.94 197 GLU A CA 1
ATOM 1512 C C . GLU A 1 197 ? 3.616 22.689 17.230 1.00 45.94 197 GLU A C 1
ATOM 1514 O O . GLU A 1 197 ? 4.743 23.195 17.246 1.00 45.94 197 GLU A O 1
ATOM 1519 N N . GLU A 1 198 ? 3.184 21.882 18.204 1.00 46.72 198 GLU A N 1
ATOM 1520 C CA . GLU A 1 198 ? 4.088 21.345 19.226 1.00 46.72 198 GLU A CA 1
ATOM 1521 C C . GLU A 1 198 ? 5.180 20.509 18.539 1.00 46.72 198 GLU A C 1
ATOM 1523 O O . GLU A 1 198 ? 4.859 19.739 17.627 1.00 46.72 198 GLU A O 1
ATOM 1528 N N . PRO A 1 199 ? 6.460 20.664 18.931 1.00 56.16 199 PRO A N 1
ATOM 1529 C CA . PRO A 1 199 ? 7.557 19.956 18.287 1.00 56.16 199 PRO A CA 1
ATOM 1530 C C . PRO A 1 199 ? 7.337 18.450 18.401 1.00 56.16 199 PRO A C 1
ATOM 1532 O O . PRO A 1 199 ? 6.989 17.926 19.459 1.00 56.16 199 PRO A O 1
ATOM 1535 N N . THR A 1 200 ? 7.520 17.751 17.290 1.00 71.25 200 THR A N 1
ATOM 1536 C CA . THR A 1 200 ? 7.420 16.293 17.237 1.00 71.25 200 THR A CA 1
ATOM 1537 C C . THR A 1 200 ? 8.815 15.672 17.318 1.00 71.25 200 THR A C 1
ATOM 1539 O O . THR A 1 200 ? 9.816 16.371 17.207 1.00 71.25 200 THR A O 1
ATOM 1542 N N . CYS A 1 201 ? 8.913 14.346 17.451 1.00 75.00 201 CYS A N 1
ATOM 1543 C CA . CYS A 1 201 ? 10.187 13.613 17.329 1.00 75.00 201 CYS A CA 1
ATOM 1544 C C . CYS A 1 201 ? 10.962 13.951 16.032 1.00 75.00 201 CYS A C 1
ATOM 1546 O O . CYS A 1 201 ? 12.177 13.769 15.962 1.00 75.00 201 CYS A O 1
ATOM 1548 N N . ASP A 1 202 ? 10.276 14.447 14.997 1.00 72.44 202 ASP A N 1
ATOM 1549 C CA . ASP A 1 202 ? 10.884 14.855 13.726 1.00 72.44 202 ASP A CA 1
ATOM 1550 C C . ASP A 1 202 ? 11.594 16.209 13.840 1.00 72.44 202 ASP A C 1
ATOM 1552 O O . ASP A 1 202 ? 12.540 16.456 13.096 1.00 72.44 202 ASP A O 1
ATOM 1556 N N . ASP A 1 203 ? 11.143 17.047 14.773 1.00 74.44 203 ASP A N 1
ATOM 1557 C CA . ASP A 1 203 ? 11.655 18.390 15.042 1.00 74.44 203 ASP A CA 1
ATOM 1558 C C . ASP A 1 203 ? 12.650 18.403 16.214 1.00 74.44 203 ASP A C 1
ATOM 1560 O O . ASP A 1 203 ? 13.569 19.218 16.225 1.00 74.44 203 ASP A O 1
ATOM 1564 N N . ASP A 1 204 ? 12.480 17.499 17.188 1.00 79.00 204 ASP A N 1
ATOM 1565 C CA . ASP A 1 204 ? 13.376 17.311 18.331 1.00 79.00 204 ASP A CA 1
ATOM 1566 C C . ASP A 1 204 ? 13.585 15.809 18.628 1.00 79.00 204 ASP A C 1
ATOM 1568 O O . ASP A 1 204 ? 12.669 15.130 19.112 1.00 79.00 204 ASP A O 1
ATOM 1572 N N . PRO A 1 205 ? 14.797 15.267 18.396 1.00 79.06 205 PRO A N 1
ATOM 1573 C CA . PRO A 1 205 ? 15.129 13.876 18.694 1.00 79.06 205 PRO A CA 1
ATOM 1574 C C . PRO A 1 205 ? 14.894 13.450 20.152 1.00 79.06 205 PRO A C 1
ATOM 1576 O O . PRO A 1 205 ? 14.688 12.262 20.405 1.00 79.06 205 PRO A O 1
ATOM 1579 N N . LEU A 1 206 ? 14.914 14.379 21.117 1.00 78.50 206 LEU A N 1
ATOM 1580 C CA . LEU A 1 206 ? 14.668 14.085 22.536 1.00 78.50 206 LEU A CA 1
ATOM 1581 C C . LEU A 1 206 ? 13.218 13.678 22.813 1.00 78.50 206 LEU A C 1
ATOM 1583 O O . LEU A 1 206 ? 12.941 13.038 23.826 1.00 78.50 206 LEU A O 1
ATOM 1587 N N . LEU A 1 207 ? 12.301 14.010 21.903 1.00 76.88 207 LEU A N 1
ATOM 1588 C CA . LEU A 1 207 ? 10.891 13.641 21.989 1.00 76.88 207 LEU A CA 1
ATOM 1589 C C . LEU A 1 207 ? 10.611 12.255 21.386 1.00 76.88 207 LEU A C 1
ATOM 1591 O O . LEU A 1 207 ? 9.464 11.807 21.379 1.00 76.88 207 LEU A O 1
ATOM 1595 N N . CYS A 1 208 ? 11.631 11.561 20.870 1.00 71.06 208 CYS A N 1
ATOM 1596 C CA . CYS A 1 208 ? 11.477 10.252 20.246 1.00 71.06 208 CYS A CA 1
ATOM 1597 C C . CYS A 1 208 ? 11.408 9.105 21.271 1.00 71.06 208 CYS A C 1
ATOM 1599 O O . CYS A 1 208 ? 12.368 8.879 22.012 1.00 71.06 208 CYS A O 1
ATOM 1601 N N . PRO A 1 209 ? 10.353 8.267 21.238 1.00 79.25 209 PRO A N 1
ATOM 1602 C CA . PRO A 1 209 ? 10.390 6.937 21.841 1.00 79.25 209 PRO A CA 1
ATOM 1603 C C . PRO A 1 209 ? 11.533 6.094 21.255 1.00 79.25 209 PRO A C 1
ATOM 1605 O O . PRO A 1 209 ? 11.858 6.230 20.078 1.00 79.25 209 PRO A O 1
ATOM 1608 N N . LEU A 1 210 ? 12.098 5.165 22.033 1.00 73.31 210 LEU A N 1
ATOM 1609 C CA . LEU A 1 210 ? 13.298 4.395 21.658 1.00 73.31 210 LEU A CA 1
ATOM 1610 C C . LEU A 1 210 ? 13.201 3.703 20.285 1.00 73.31 210 LEU A C 1
ATOM 1612 O O . LEU A 1 210 ? 14.139 3.745 19.490 1.00 73.31 210 LEU A O 1
ATOM 1616 N N . VAL A 1 211 ? 12.053 3.089 19.987 1.00 76.81 211 VAL A N 1
ATOM 1617 C CA . VAL A 1 211 ? 11.810 2.430 18.692 1.00 76.81 211 VAL A CA 1
ATOM 1618 C C . VAL A 1 211 ? 11.864 3.449 17.556 1.00 76.81 211 VAL A C 1
ATOM 1620 O O . VAL A 1 211 ? 12.561 3.240 16.566 1.00 76.81 211 VAL A O 1
ATOM 1623 N N . GLN A 1 212 ? 11.195 4.586 17.740 1.00 78.12 212 GLN A N 1
ATOM 1624 C CA . GLN A 1 212 ? 11.130 5.655 16.753 1.00 78.12 212 GLN A CA 1
ATOM 1625 C C . GLN A 1 212 ? 12.498 6.328 16.569 1.00 78.12 212 GLN A C 1
ATOM 1627 O O . GLN A 1 212 ? 12.913 6.564 15.437 1.00 78.12 212 GLN A O 1
ATOM 1632 N N . LEU A 1 213 ? 13.253 6.538 17.654 1.00 83.69 213 LEU A N 1
ATOM 1633 C CA . LEU A 1 213 ? 14.639 7.007 17.603 1.00 83.69 213 LEU A CA 1
ATOM 1634 C C . LEU A 1 213 ? 15.493 6.069 16.739 1.00 83.69 213 LEU A C 1
ATOM 1636 O O . LEU A 1 213 ? 16.230 6.528 15.869 1.00 83.69 213 LEU A O 1
ATOM 1640 N N . CYS A 1 214 ? 15.347 4.753 16.905 1.00 85.44 214 CYS A N 1
ATOM 1641 C CA . CYS A 1 214 ? 16.097 3.782 16.116 1.00 85.44 214 CYS A CA 1
ATOM 1642 C C . CYS A 1 214 ? 15.645 3.649 14.662 1.00 85.44 214 CYS A C 1
ATOM 1644 O O . CYS A 1 214 ? 16.486 3.410 13.792 1.00 85.44 214 CYS A O 1
ATOM 1646 N N . GLU A 1 215 ? 14.364 3.835 14.361 1.00 86.19 215 GLU A N 1
ATOM 1647 C CA . GLU A 1 215 ? 13.872 3.933 12.981 1.00 86.19 215 GLU A CA 1
ATOM 1648 C C . GLU A 1 215 ? 14.425 5.169 12.261 1.00 86.19 215 GLU A C 1
ATOM 1650 O O . GLU A 1 215 ? 14.759 5.101 11.072 1.00 86.19 215 GLU A O 1
ATOM 1655 N N . ARG A 1 216 ? 14.565 6.285 12.989 1.00 85.62 216 ARG A N 1
ATOM 1656 C CA . ARG A 1 216 ? 15.136 7.536 12.472 1.00 85.62 216 ARG A CA 1
ATOM 1657 C C . ARG A 1 216 ? 16.652 7.547 12.421 1.00 85.62 216 ARG A C 1
ATOM 1659 O O . ARG A 1 216 ? 17.199 8.233 11.571 1.00 85.62 216 ARG A O 1
ATOM 1666 N N . ALA A 1 217 ? 17.325 6.762 13.253 1.00 88.75 217 ALA A N 1
ATOM 1667 C CA . ALA A 1 217 ? 18.780 6.712 13.286 1.00 88.75 217 ALA A CA 1
ATOM 1668 C C . ALA A 1 217 ? 19.386 5.599 12.408 1.00 88.75 217 ALA A C 1
ATOM 1670 O O . ALA A 1 217 ? 20.534 5.701 11.980 1.00 88.75 217 ALA A O 1
ATOM 1671 N N . SER A 1 218 ? 18.648 4.529 12.098 1.00 90.88 218 SER A N 1
ATOM 1672 C CA . SER A 1 218 ? 19.199 3.362 11.390 1.00 90.88 218 SER A CA 1
ATOM 1673 C C . SER A 1 218 ? 18.372 2.938 10.177 1.00 90.88 218 SER A C 1
ATOM 1675 O O . SER A 1 218 ? 17.169 3.184 10.091 1.00 90.88 218 SER A O 1
ATOM 1677 N N . TYR A 1 219 ? 19.012 2.258 9.231 1.00 87.06 219 TYR A N 1
ATOM 1678 C CA . TYR A 1 219 ? 18.367 1.644 8.070 1.00 87.06 219 TYR A CA 1
ATOM 1679 C C . TYR A 1 219 ? 18.953 0.253 7.809 1.00 87.06 219 TYR A C 1
ATOM 1681 O O . TYR A 1 219 ? 19.941 -0.130 8.433 1.00 87.06 219 TYR A O 1
ATOM 1689 N N . TYR A 1 220 ? 18.306 -0.526 6.942 1.00 81.69 220 TYR A N 1
ATOM 1690 C CA . TYR A 1 220 ? 18.843 -1.808 6.492 1.00 81.69 220 TYR A CA 1
ATOM 1691 C C . TYR A 1 220 ? 19.625 -1.620 5.195 1.00 81.69 220 TYR A C 1
ATOM 1693 O O . TYR A 1 220 ? 19.070 -1.132 4.212 1.00 81.69 220 TYR A O 1
ATOM 1701 N N . ASP A 1 221 ? 20.878 -2.056 5.207 1.00 78.38 221 ASP A N 1
ATOM 1702 C CA . ASP A 1 221 ? 21.764 -2.157 4.055 1.00 78.38 221 ASP A CA 1
ATOM 1703 C C . ASP A 1 221 ? 22.203 -3.617 3.905 1.00 78.38 221 ASP A C 1
ATOM 1705 O O . ASP A 1 221 ? 22.749 -4.203 4.840 1.00 78.38 221 ASP A O 1
ATOM 1709 N N . ASP A 1 222 ? 21.874 -4.238 2.771 1.00 79.44 222 ASP A N 1
ATOM 1710 C CA . ASP A 1 222 ? 22.150 -5.657 2.483 1.00 79.44 222 ASP A CA 1
ATOM 1711 C C . ASP A 1 222 ? 21.778 -6.624 3.636 1.00 79.44 222 ASP A C 1
ATOM 1713 O O . ASP A 1 222 ? 22.534 -7.504 4.050 1.00 79.44 222 ASP A O 1
ATOM 1717 N N . GLY A 1 223 ? 20.601 -6.403 4.237 1.00 75.19 223 GLY A N 1
ATOM 1718 C CA . GLY A 1 223 ? 20.088 -7.210 5.352 1.00 75.19 223 GLY A CA 1
ATOM 1719 C C . GLY A 1 223 ? 20.742 -6.940 6.714 1.00 75.19 223 GLY A C 1
ATOM 1720 O O . GLY A 1 223 ? 20.353 -7.560 7.704 1.00 75.19 223 GLY A O 1
ATOM 1721 N N . LYS A 1 224 ? 21.684 -5.995 6.808 1.00 77.25 224 LYS A N 1
ATOM 1722 C CA . LYS A 1 224 ? 22.333 -5.570 8.057 1.00 77.25 224 LYS A CA 1
ATOM 1723 C C . LYS A 1 224 ? 21.894 -4.162 8.444 1.00 77.25 224 LYS A C 1
ATOM 1725 O O . LYS A 1 224 ? 21.639 -3.319 7.592 1.00 77.25 224 LYS A O 1
ATOM 1730 N N . LYS A 1 225 ? 21.800 -3.884 9.743 1.00 84.81 225 LYS A N 1
ATOM 1731 C CA . LYS A 1 225 ? 21.498 -2.537 10.242 1.00 84.81 225 LYS A CA 1
ATOM 1732 C C . LYS A 1 225 ? 22.736 -1.644 10.129 1.00 84.81 225 LYS A C 1
ATOM 1734 O O . LYS A 1 225 ? 23.800 -1.993 10.637 1.00 84.81 225 LYS A O 1
ATOM 1739 N N . ALA A 1 226 ? 22.571 -0.483 9.505 1.00 87.94 226 ALA A N 1
ATOM 1740 C CA . ALA A 1 226 ? 23.584 0.557 9.360 1.00 87.94 226 ALA A CA 1
ATOM 1741 C C . ALA A 1 226 ? 23.058 1.905 9.879 1.00 87.94 226 ALA A C 1
ATOM 1743 O O . ALA A 1 226 ? 21.850 2.167 9.863 1.00 87.94 226 ALA A O 1
ATOM 1744 N N . TRP A 1 227 ? 23.963 2.768 10.351 1.00 91.69 227 TRP A N 1
ATOM 1745 C CA . TRP A 1 227 ? 23.616 4.140 10.730 1.00 91.69 227 TRP A CA 1
ATOM 1746 C C . TRP A 1 227 ? 23.235 4.928 9.485 1.00 91.69 227 TRP A C 1
ATOM 1748 O O . TRP A 1 227 ? 23.944 4.876 8.480 1.00 91.69 227 TRP A O 1
ATOM 1758 N N . ARG A 1 228 ? 22.139 5.680 9.562 1.00 88.62 228 ARG A N 1
ATOM 1759 C CA . ARG A 1 228 ? 21.767 6.615 8.503 1.00 88.62 228 ARG A CA 1
ATOM 1760 C C . ARG A 1 228 ? 22.834 7.698 8.357 1.00 88.62 228 ARG A C 1
ATOM 1762 O O . ARG A 1 228 ? 23.424 8.148 9.337 1.00 88.62 228 ARG A O 1
ATOM 1769 N N . THR A 1 229 ? 23.087 8.088 7.115 1.00 85.38 229 THR A N 1
ATOM 1770 C CA . THR A 1 229 ? 24.088 9.102 6.753 1.00 85.38 229 THR A CA 1
ATOM 1771 C C . THR A 1 229 ? 23.452 10.362 6.175 1.00 85.38 229 THR A C 1
ATOM 1773 O O . THR A 1 229 ? 24.165 11.292 5.806 1.00 85.38 229 THR A O 1
ATOM 1776 N N . ASP A 1 230 ? 22.125 10.391 6.043 1.00 76.31 230 ASP A N 1
ATOM 1777 C CA . ASP A 1 230 ? 21.403 11.569 5.586 1.00 76.31 230 ASP A CA 1
ATOM 1778 C C . ASP A 1 230 ? 21.408 12.669 6.656 1.00 76.31 230 ASP A C 1
ATOM 1780 O O . ASP A 1 230 ? 21.333 12.401 7.855 1.00 76.31 230 ASP A O 1
ATOM 1784 N N . ILE A 1 231 ? 21.508 13.924 6.207 1.00 73.94 231 ILE A N 1
ATOM 1785 C CA . ILE A 1 231 ? 21.610 15.103 7.084 1.00 73.94 231 ILE A CA 1
ATOM 1786 C C . ILE A 1 231 ? 20.402 15.185 8.030 1.00 73.94 231 ILE A C 1
ATOM 1788 O O . ILE A 1 231 ? 20.565 15.538 9.193 1.00 73.94 231 ILE A O 1
ATOM 1792 N N . SER A 1 232 ? 19.214 14.792 7.560 1.00 74.25 232 SER A N 1
ATOM 1793 C CA . SER A 1 232 ? 17.976 14.764 8.348 1.00 74.25 232 SER A CA 1
ATOM 1794 C C . SER A 1 232 ? 17.984 13.772 9.512 1.00 74.25 232 SER A C 1
ATOM 1796 O O . SER A 1 232 ? 17.278 13.996 10.485 1.00 74.25 232 SER A O 1
ATOM 1798 N N . ALA A 1 233 ? 18.767 12.696 9.439 1.00 81.81 233 ALA A N 1
ATOM 1799 C CA . ALA A 1 233 ? 18.897 11.706 10.506 1.00 81.81 233 ALA A CA 1
ATOM 1800 C C . ALA A 1 233 ? 20.080 11.984 11.447 1.00 81.81 233 ALA A C 1
ATOM 1802 O O . ALA A 1 233 ? 20.235 11.296 12.456 1.00 81.81 233 ALA A O 1
ATOM 1803 N N . SER A 1 234 ? 20.937 12.961 11.128 1.00 83.12 234 SER A N 1
ATOM 1804 C CA . SER A 1 234 ? 22.198 13.207 11.840 1.00 83.12 234 SER A CA 1
ATOM 1805 C C . SER A 1 234 ? 21.997 13.451 13.337 1.00 83.12 234 SER A C 1
ATOM 1807 O O . SER A 1 234 ? 22.773 12.952 14.156 1.00 83.12 234 SER A O 1
ATOM 1809 N N . GLU A 1 235 ? 20.952 14.185 13.715 1.00 84.81 235 GLU A N 1
ATOM 1810 C CA . GLU A 1 235 ? 20.668 14.503 15.116 1.00 84.81 235 GLU A CA 1
ATOM 1811 C C . GLU A 1 235 ? 20.139 13.276 15.875 1.00 84.81 235 GLU A C 1
ATOM 1813 O O . GLU A 1 235 ? 20.625 12.976 16.965 1.00 84.81 235 GLU A O 1
ATOM 1818 N N . HIS A 1 236 ? 19.260 12.473 15.262 1.00 89.00 236 HIS A N 1
ATOM 1819 C CA . HIS A 1 236 ? 18.787 11.196 15.819 1.00 89.00 236 HIS A CA 1
ATOM 1820 C C . HIS A 1 236 ? 19.909 10.165 15.964 1.00 89.00 236 HIS A C 1
ATOM 1822 O O . HIS A 1 236 ? 19.994 9.481 16.982 1.00 89.00 236 HIS A O 1
ATOM 1828 N N . VAL A 1 237 ? 20.807 10.071 14.978 1.00 90.50 237 VAL A N 1
ATOM 1829 C CA . VAL A 1 237 ? 22.010 9.219 15.035 1.00 90.50 237 VAL A CA 1
ATOM 1830 C C . VAL A 1 237 ? 22.938 9.663 16.158 1.00 90.50 237 VAL A C 1
ATOM 1832 O O . VAL A 1 237 ? 23.488 8.827 16.876 1.00 90.50 237 VAL A O 1
ATOM 1835 N N . THR A 1 238 ? 23.120 10.973 16.315 1.00 86.81 238 THR A N 1
ATOM 1836 C CA . THR A 1 238 ? 23.966 11.540 17.367 1.00 86.81 238 THR A CA 1
ATOM 1837 C C . THR A 1 238 ? 23.381 11.251 18.744 1.00 86.81 238 THR A C 1
ATOM 1839 O O . THR A 1 238 ? 24.097 10.721 19.592 1.00 86.81 238 THR A O 1
ATOM 1842 N N . LEU A 1 239 ? 22.083 11.503 18.946 1.00 87.00 239 LEU A N 1
ATOM 1843 C CA . LEU A 1 239 ? 21.401 11.217 20.206 1.00 87.00 239 LEU A CA 1
ATOM 1844 C C . LEU A 1 239 ? 21.428 9.717 20.534 1.00 87.00 239 LEU A C 1
ATOM 1846 O O . LEU A 1 239 ? 21.769 9.351 21.655 1.00 87.00 239 LEU A O 1
ATOM 1850 N N . ALA A 1 240 ? 21.152 8.841 19.561 1.00 82.38 240 ALA A N 1
ATOM 1851 C CA . ALA A 1 240 ? 21.213 7.392 19.760 1.00 82.38 240 ALA A CA 1
ATOM 1852 C C . ALA A 1 240 ? 22.609 6.936 20.220 1.00 82.38 240 ALA A C 1
ATOM 1854 O O . ALA A 1 240 ? 22.726 6.204 21.202 1.00 82.38 240 ALA A O 1
ATOM 1855 N N . LYS A 1 241 ? 23.676 7.430 19.576 1.00 85.31 241 LYS A N 1
ATOM 1856 C CA . LYS A 1 241 ? 25.064 7.132 19.968 1.00 85.31 241 LYS A CA 1
ATOM 1857 C C . LYS A 1 241 ? 25.420 7.692 21.346 1.00 85.31 241 LYS A C 1
ATOM 1859 O O . LYS A 1 241 ? 26.068 6.996 22.121 1.00 85.31 241 LYS A O 1
ATOM 1864 N N . GLN A 1 242 ? 25.000 8.919 21.659 1.00 81.56 242 GLN A N 1
ATOM 1865 C CA . GLN A 1 242 ? 25.226 9.542 22.969 1.00 81.56 242 GLN A CA 1
ATOM 1866 C C . GLN A 1 242 ? 24.532 8.776 24.100 1.00 81.56 242 GLN A C 1
ATOM 1868 O O . GLN A 1 242 ? 25.115 8.604 25.165 1.00 81.56 242 GLN A O 1
ATOM 1873 N N . GLN A 1 243 ? 23.320 8.275 23.853 1.00 76.38 243 GLN A N 1
ATOM 1874 C CA . GLN A 1 243 ? 22.540 7.471 24.799 1.00 76.38 243 GLN A CA 1
ATOM 1875 C C . GLN A 1 243 ? 22.972 5.991 24.831 1.00 76.38 243 GLN A C 1
ATOM 1877 O O . GLN A 1 243 ? 22.349 5.178 25.509 1.00 76.38 243 GLN A O 1
ATOM 1882 N N . GLY A 1 244 ? 24.019 5.610 24.086 1.00 76.06 244 GLY A N 1
ATOM 1883 C CA . GLY A 1 244 ? 24.519 4.233 24.035 1.00 76.06 244 GLY A CA 1
ATOM 1884 C C . GLY A 1 244 ? 23.561 3.236 23.371 1.00 76.06 244 GLY A C 1
ATOM 1885 O O . GLY A 1 244 ? 23.723 2.027 23.522 1.00 76.06 244 GLY A O 1
ATOM 1886 N N . VAL A 1 245 ? 22.565 3.719 22.628 1.00 82.12 245 VAL A N 1
ATOM 1887 C CA . VAL A 1 245 ? 21.597 2.887 21.915 1.00 82.12 245 VAL A CA 1
ATOM 1888 C C . VAL A 1 245 ? 22.208 2.463 20.584 1.00 82.12 245 VAL A C 1
ATOM 1890 O O . VAL A 1 245 ? 22.516 3.298 19.740 1.00 82.12 245 VAL A O 1
ATOM 1893 N N . SER A 1 246 ? 22.368 1.157 20.361 1.00 85.00 246 SER A N 1
ATOM 1894 C CA . SER A 1 246 ? 23.003 0.635 19.139 1.00 85.00 246 SER A CA 1
ATOM 1895 C C . SER A 1 246 ? 22.085 0.633 17.913 1.00 85.00 246 SER A C 1
ATOM 1897 O O . SER A 1 246 ? 22.565 0.584 16.784 1.00 85.00 246 SER A O 1
ATOM 1899 N N . CYS A 1 247 ? 20.762 0.632 18.113 1.00 81.94 247 CYS A N 1
ATOM 1900 C CA . CYS A 1 247 ? 19.751 0.504 17.055 1.00 81.94 247 CYS A CA 1
ATOM 1901 C C . CYS A 1 247 ? 19.984 -0.677 16.090 1.00 81.94 247 CYS A C 1
ATOM 1903 O O . CYS A 1 247 ? 19.566 -0.651 14.929 1.00 81.94 247 CYS A O 1
ATOM 1905 N N . GLY A 1 248 ? 20.661 -1.721 16.583 1.00 81.94 248 GLY A N 1
ATOM 1906 C CA . GLY A 1 248 ? 21.051 -2.904 15.817 1.00 81.94 248 GLY A CA 1
ATOM 1907 C C . GLY A 1 248 ? 22.274 -2.713 14.914 1.00 81.94 248 GLY A C 1
ATOM 1908 O O . GLY A 1 248 ? 22.666 -3.662 14.241 1.00 81.94 248 GLY A O 1
ATOM 1909 N N . VAL A 1 249 ? 22.890 -1.527 14.882 1.00 88.56 249 VAL A N 1
ATOM 1910 C CA . VAL A 1 249 ? 24.063 -1.252 14.046 1.00 88.56 249 VAL A CA 1
ATOM 1911 C C . VAL A 1 249 ? 25.320 -1.828 14.691 1.00 88.56 249 VAL A C 1
ATOM 1913 O O . VAL A 1 249 ? 25.716 -1.429 15.785 1.00 88.56 249 VAL A O 1
ATOM 1916 N N . MET A 1 250 ? 25.981 -2.750 13.992 1.00 71.44 250 MET A N 1
ATOM 1917 C CA . MET A 1 250 ? 27.243 -3.340 14.441 1.00 71.44 250 MET A CA 1
ATOM 1918 C C . MET A 1 250 ? 28.403 -2.376 14.153 1.00 71.44 250 MET A C 1
ATOM 1920 O O . MET A 1 250 ? 28.774 -2.171 12.998 1.00 71.44 250 MET A O 1
ATOM 1924 N N . THR A 1 251 ? 28.980 -1.758 15.186 1.00 61.00 251 THR A N 1
ATOM 1925 C CA . THR A 1 251 ? 30.138 -0.861 15.041 1.00 61.00 251 THR A CA 1
ATOM 1926 C C . THR A 1 251 ? 31.452 -1.598 15.295 1.00 61.00 251 THR A C 1
ATOM 1928 O O . THR A 1 251 ? 31.707 -2.054 16.407 1.00 61.00 251 THR A O 1
ATOM 1931 N N . ASN A 1 252 ? 32.325 -1.651 14.284 1.00 50.19 252 ASN A N 1
ATOM 1932 C CA . ASN A 1 252 ? 33.687 -2.188 14.390 1.00 50.19 252 ASN A CA 1
ATOM 1933 C C . ASN A 1 252 ? 34.650 -1.168 15.015 1.00 50.19 252 ASN A C 1
ATOM 1935 O O . ASN A 1 252 ? 35.598 -0.731 14.375 1.00 50.19 252 ASN A O 1
ATOM 1939 N N . THR A 1 253 ? 34.416 -0.780 16.261 1.00 40.41 253 THR A N 1
ATOM 1940 C CA . THR A 1 253 ? 35.415 -0.104 17.097 1.00 40.41 253 THR A CA 1
ATOM 1941 C C . THR A 1 253 ? 35.023 -0.332 18.546 1.00 40.41 253 THR A C 1
ATOM 1943 O O . THR A 1 253 ? 34.063 0.278 18.998 1.00 40.41 253 THR A O 1
ATOM 1946 N N . VAL A 1 254 ? 35.713 -1.234 19.244 1.00 36.00 254 VAL A N 1
ATOM 1947 C CA . VAL A 1 254 ? 36.649 -0.916 20.336 1.00 36.00 254 VAL A CA 1
ATOM 1948 C C . VAL A 1 254 ? 37.403 -2.205 20.699 1.00 36.00 254 VAL A C 1
ATOM 1950 O O . VAL A 1 254 ? 36.841 -3.291 20.812 1.00 36.00 254 VAL A O 1
ATOM 1953 N N . THR A 1 255 ? 38.716 -2.037 20.811 1.00 38.12 255 THR A N 1
ATOM 1954 C CA . THR A 1 255 ? 39.707 -2.868 21.498 1.00 38.12 255 THR A CA 1
ATOM 1955 C C . THR A 1 255 ? 39.177 -3.650 22.701 1.00 38.12 255 THR A C 1
ATOM 1957 O O . THR A 1 255 ? 38.473 -3.111 23.544 1.00 38.12 255 THR A O 1
ATOM 1960 N N . SER A 1 256 ? 39.624 -4.902 22.794 1.00 45.28 256 SER A N 1
ATOM 1961 C CA . SER A 1 256 ? 39.636 -5.793 23.962 1.00 45.28 256 SER A CA 1
ATOM 1962 C C . SER A 1 256 ? 39.358 -5.142 25.329 1.00 45.28 256 SER A C 1
ATOM 1964 O O . SER A 1 256 ? 40.275 -4.810 26.078 1.00 45.28 256 SER A O 1
ATOM 1966 N N . ALA A 1 257 ? 38.079 -5.070 25.675 1.00 39.97 257 ALA A N 1
ATOM 1967 C CA . ALA A 1 257 ? 37.563 -5.261 27.022 1.00 39.97 257 ALA A CA 1
ATOM 1968 C C . ALA A 1 257 ? 36.482 -6.341 26.890 1.00 39.97 257 ALA A C 1
ATOM 1970 O O . ALA A 1 257 ? 35.804 -6.383 25.863 1.00 39.97 257 ALA A O 1
ATOM 1971 N N . ALA A 1 258 ? 36.412 -7.266 27.850 1.00 44.94 258 ALA A N 1
ATOM 1972 C CA . ALA A 1 258 ? 35.572 -8.463 27.795 1.00 44.94 258 ALA A CA 1
ATOM 1973 C C . ALA A 1 258 ? 34.206 -8.173 27.152 1.00 44.94 258 ALA A C 1
ATOM 1975 O O . ALA A 1 258 ? 33.501 -7.268 27.596 1.00 44.94 258 ALA A O 1
ATOM 1976 N N . ILE A 1 259 ? 33.878 -8.909 26.082 1.00 42.31 259 ILE A N 1
ATOM 1977 C CA . ILE A 1 259 ? 32.597 -8.800 25.377 1.00 42.31 259 ILE A CA 1
ATOM 1978 C C . ILE A 1 259 ? 31.508 -8.890 26.440 1.00 42.31 259 ILE A C 1
ATOM 1980 O O . ILE A 1 259 ? 31.369 -9.930 27.084 1.00 42.31 259 ILE A O 1
ATOM 1984 N N . ALA A 1 26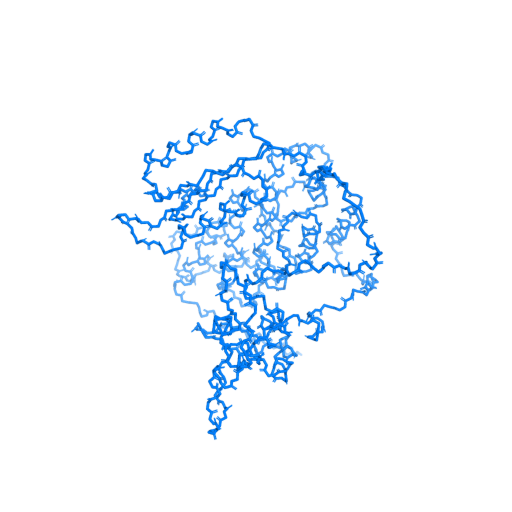0 ? 30.783 -7.793 26.660 1.00 54.97 260 ALA A N 1
ATOM 1985 C CA . ALA A 1 260 ? 29.657 -7.791 27.570 1.00 54.97 260 ALA A CA 1
ATOM 1986 C C . ALA A 1 260 ? 28.593 -8.704 26.956 1.00 54.97 260 ALA A C 1
ATOM 1988 O O . ALA A 1 260 ? 27.900 -8.334 26.010 1.00 54.97 260 ALA A O 1
ATOM 1989 N N . THR A 1 261 ? 28.542 -9.943 27.426 1.00 66.88 261 THR A N 1
ATOM 1990 C CA . THR A 1 261 ? 27.474 -10.876 27.094 1.00 66.88 261 THR A CA 1
ATOM 1991 C C . THR A 1 261 ? 26.183 -10.360 27.723 1.00 66.88 261 THR A C 1
ATOM 1993 O O . THR A 1 261 ? 26.225 -9.640 28.722 1.00 66.88 261 THR A O 1
ATOM 1996 N N . CYS A 1 262 ? 25.027 -10.729 27.165 1.00 70.56 262 CYS A N 1
ATOM 1997 C CA . CYS A 1 262 ? 23.728 -10.389 27.759 1.00 70.56 262 CYS A CA 1
ATOM 1998 C C . CYS A 1 262 ? 23.681 -10.748 29.258 1.00 70.56 262 CYS A C 1
ATOM 2000 O O . CYS A 1 262 ? 23.106 -10.012 30.044 1.00 70.56 262 CYS A O 1
ATOM 2002 N N . GLU A 1 263 ? 24.363 -11.817 29.675 1.00 74.88 263 GLU A N 1
ATOM 2003 C CA . GLU A 1 263 ? 24.507 -12.232 31.077 1.00 74.88 263 GLU A CA 1
ATOM 2004 C C . GLU A 1 263 ? 25.203 -11.187 31.969 1.00 74.88 263 GLU A C 1
ATOM 2006 O O . GLU A 1 263 ? 24.819 -11.008 33.119 1.00 74.88 263 GLU A O 1
ATOM 2011 N N . ALA A 1 264 ? 26.182 -10.453 31.434 1.00 76.38 264 ALA A N 1
ATOM 2012 C CA . ALA A 1 264 ? 26.929 -9.428 32.160 1.00 76.38 264 ALA A CA 1
ATOM 2013 C C . ALA A 1 264 ? 26.338 -8.014 32.013 1.00 76.38 264 ALA A C 1
ATOM 2015 O O . ALA A 1 264 ? 26.592 -7.159 32.861 1.00 76.38 264 ALA A O 1
ATOM 2016 N N . ASN A 1 265 ? 25.589 -7.738 30.938 1.00 79.06 265 ASN A N 1
ATOM 2017 C CA . ASN A 1 265 ? 25.026 -6.415 30.672 1.00 79.06 265 ASN A CA 1
ATOM 2018 C C . ASN A 1 265 ? 23.650 -6.484 29.972 1.00 79.06 265 ASN A C 1
ATOM 2020 O O . ASN A 1 265 ? 23.584 -6.894 28.807 1.00 79.06 265 ASN A O 1
ATOM 2024 N N . PRO A 1 266 ? 22.568 -5.994 30.612 1.00 77.44 266 PRO A N 1
ATOM 2025 C CA . PRO A 1 266 ? 21.230 -5.940 30.023 1.00 77.44 266 PRO A CA 1
ATOM 2026 C C . PRO A 1 266 ? 21.133 -5.181 28.692 1.00 77.44 266 PRO A C 1
ATOM 2028 O O . PRO A 1 266 ? 20.326 -5.552 27.841 1.00 77.44 266 PRO A O 1
ATOM 2031 N N . SER A 1 267 ? 21.965 -4.155 28.470 1.00 79.38 267 SER A N 1
ATOM 2032 C CA . SER A 1 267 ? 21.938 -3.374 27.223 1.00 79.38 267 SER A CA 1
ATOM 2033 C C . SER A 1 267 ? 22.557 -4.099 26.026 1.00 79.38 267 SER A C 1
ATOM 2035 O O . SER A 1 267 ? 22.363 -3.679 24.884 1.00 79.38 267 SER A O 1
ATOM 2037 N N . ALA A 1 268 ? 23.267 -5.204 26.273 1.00 77.31 268 ALA A N 1
ATOM 2038 C CA . ALA A 1 268 ? 23.818 -6.079 25.244 1.00 77.31 268 ALA A CA 1
ATOM 2039 C C . ALA A 1 268 ? 22.855 -7.213 24.833 1.00 77.31 268 ALA A C 1
ATOM 2041 O O . ALA A 1 268 ? 23.175 -7.984 23.928 1.00 77.31 268 ALA A O 1
ATOM 2042 N N . CYS A 1 269 ? 21.689 -7.338 25.478 1.00 73.06 269 CYS A N 1
ATOM 2043 C CA . CYS A 1 269 ? 20.694 -8.362 25.159 1.00 73.06 269 CYS A CA 1
ATOM 2044 C C . CYS A 1 269 ? 19.881 -8.015 23.902 1.00 73.06 269 CYS A C 1
ATOM 2046 O O . CYS A 1 269 ? 19.446 -6.875 23.720 1.00 73.06 269 CYS A O 1
ATOM 2048 N N . SER A 1 270 ? 19.572 -9.015 23.068 1.00 79.44 270 SER A N 1
ATOM 2049 C CA . SER A 1 270 ? 18.452 -8.890 22.124 1.00 79.44 270 SER A CA 1
ATOM 2050 C C . SER A 1 270 ? 17.117 -8.819 22.878 1.00 79.44 270 SER A C 1
ATOM 2052 O O . SER A 1 270 ? 17.021 -9.268 24.018 1.00 79.44 270 SER A O 1
ATOM 2054 N N . LEU A 1 271 ? 16.052 -8.311 22.248 1.00 74.38 271 LEU A N 1
ATOM 2055 C CA . LEU A 1 271 ? 14.726 -8.229 22.883 1.00 74.38 271 LEU A CA 1
ATOM 2056 C C . LEU A 1 271 ? 14.230 -9.597 23.390 1.00 74.38 271 LEU A C 1
ATOM 2058 O O . LEU A 1 271 ? 13.682 -9.698 24.485 1.00 74.38 271 LEU A O 1
ATOM 2062 N N . ALA A 1 272 ? 14.461 -10.655 22.609 1.00 75.75 272 ALA A N 1
ATOM 2063 C CA . ALA A 1 272 ? 14.086 -12.015 22.981 1.00 75.75 272 ALA A CA 1
ATOM 2064 C C . ALA A 1 272 ? 14.902 -12.534 24.177 1.00 75.75 272 ALA A C 1
ATOM 2066 O O . ALA A 1 272 ? 14.346 -13.166 25.072 1.00 75.75 272 ALA A O 1
ATOM 2067 N N . GLU A 1 273 ? 16.206 -12.251 24.222 1.00 82.50 273 GLU A N 1
ATOM 2068 C CA . GLU A 1 273 ? 17.068 -12.645 25.341 1.00 82.50 273 GLU A CA 1
ATOM 2069 C C . GLU A 1 273 ? 16.765 -11.841 26.600 1.00 82.50 273 GLU A C 1
ATOM 2071 O O . GLU A 1 273 ? 16.654 -12.430 27.669 1.00 82.50 273 GLU A O 1
ATOM 2076 N N . LEU A 1 274 ? 16.561 -10.529 26.467 1.00 84.06 274 LEU A N 1
ATOM 2077 C CA . LEU A 1 274 ? 16.189 -9.645 27.564 1.00 84.06 274 LEU A CA 1
ATOM 2078 C C . LEU A 1 274 ? 14.896 -10.131 28.215 1.00 84.06 274 LEU A C 1
ATOM 2080 O O . LEU A 1 274 ? 14.861 -10.322 29.425 1.00 84.06 274 LEU A O 1
ATOM 2084 N N . CYS A 1 275 ? 13.857 -10.399 27.419 1.00 85.62 275 CYS A N 1
ATOM 2085 C CA . CYS A 1 275 ? 12.589 -10.872 27.958 1.00 85.62 275 CYS A CA 1
ATOM 2086 C C . CYS A 1 275 ? 12.675 -12.288 28.525 1.00 85.62 275 CYS A C 1
ATOM 2088 O O . CYS A 1 275 ? 12.106 -12.535 29.580 1.00 85.62 275 CYS A O 1
ATOM 2090 N N . ARG A 1 276 ? 13.433 -13.203 27.909 1.00 85.50 276 ARG A N 1
ATOM 2091 C CA . ARG A 1 276 ? 13.665 -14.542 28.474 1.00 85.50 276 ARG A CA 1
ATOM 2092 C C . ARG A 1 276 ? 14.353 -14.487 29.844 1.00 85.50 276 ARG A C 1
ATOM 2094 O O . ARG A 1 276 ? 14.078 -15.338 30.682 1.00 85.50 276 ARG A O 1
ATOM 2101 N N . THR A 1 277 ? 15.236 -13.513 30.053 1.00 86.44 277 THR A N 1
ATOM 2102 C CA . THR A 1 277 ? 16.000 -13.339 31.296 1.00 86.44 277 THR A CA 1
ATOM 2103 C C . THR A 1 277 ? 15.224 -12.537 32.349 1.00 86.44 277 THR A C 1
ATOM 2105 O O . THR A 1 277 ? 15.304 -12.834 33.536 1.00 86.44 277 THR A O 1
ATOM 2108 N N . ALA A 1 278 ? 14.445 -11.534 31.938 1.00 86.06 278 ALA A N 1
ATOM 2109 C CA . ALA A 1 278 ? 13.750 -10.618 32.844 1.00 86.06 278 ALA A CA 1
ATOM 2110 C C . ALA A 1 278 ? 12.403 -11.148 33.370 1.00 86.06 278 ALA A C 1
ATOM 2112 O O . ALA A 1 278 ? 11.852 -10.585 34.317 1.00 86.06 278 ALA A O 1
ATOM 2113 N N . ILE A 1 279 ? 11.842 -12.213 32.792 1.00 88.94 279 ILE A N 1
ATOM 2114 C CA . ILE A 1 279 ? 10.547 -12.766 33.217 1.00 88.94 279 ILE A CA 1
ATOM 2115 C C . ILE A 1 279 ? 10.709 -14.117 33.910 1.00 88.94 279 ILE A C 1
ATOM 2117 O O . ILE A 1 279 ? 11.633 -14.881 33.648 1.00 88.94 279 ILE A O 1
ATOM 2121 N N . SER A 1 280 ? 9.763 -14.431 34.784 1.00 81.44 280 SER A N 1
ATOM 2122 C CA . SER A 1 280 ? 9.601 -15.747 35.385 1.00 81.44 280 SER A CA 1
ATOM 2123 C C . SER A 1 280 ? 8.187 -16.255 35.130 1.00 81.44 280 SER A C 1
ATOM 2125 O O . SER A 1 280 ? 7.233 -15.481 35.028 1.00 81.44 280 SER A O 1
ATOM 2127 N N . PHE A 1 281 ? 8.058 -17.573 35.020 1.00 76.88 281 PHE A N 1
ATOM 2128 C CA . PHE A 1 281 ? 6.768 -18.233 34.903 1.00 76.88 281 PHE A CA 1
ATOM 2129 C C . PHE A 1 281 ? 6.459 -18.934 36.221 1.00 76.88 281 PHE A C 1
ATOM 2131 O O . PHE A 1 281 ? 7.054 -19.964 36.545 1.00 76.88 281 PHE A O 1
ATOM 2138 N N . LYS A 1 282 ? 5.537 -18.368 37.000 1.00 62.62 282 LYS A N 1
ATOM 2139 C CA . LYS A 1 282 ? 4.997 -19.009 38.203 1.00 62.62 282 LYS A CA 1
ATOM 2140 C C . LYS A 1 282 ? 3.505 -19.230 37.996 1.00 62.62 282 LYS A C 1
ATOM 2142 O O . LYS A 1 282 ? 2.786 -18.333 37.576 1.00 62.62 282 LYS A O 1
ATOM 2147 N N . THR A 1 283 ? 3.043 -20.450 38.276 1.00 47.66 283 THR A N 1
ATOM 2148 C CA . THR A 1 283 ? 1.608 -20.788 38.377 1.00 47.66 283 THR A CA 1
ATOM 2149 C C . THR A 1 283 ? 0.737 -20.380 37.176 1.00 47.66 283 THR A C 1
ATOM 2151 O O . THR A 1 283 ? -0.427 -20.039 37.356 1.00 47.66 283 THR A O 1
ATOM 2154 N N . GLY A 1 284 ? 1.268 -20.426 35.949 1.00 56.97 284 GLY A N 1
ATOM 2155 C CA . GLY A 1 284 ? 0.475 -20.157 34.743 1.00 56.97 284 GLY A CA 1
ATOM 2156 C C . GLY A 1 284 ? 0.470 -18.704 34.257 1.00 56.97 284 GLY A C 1
ATOM 2157 O O . GLY A 1 284 ? -0.148 -18.434 33.231 1.00 56.97 284 GLY A O 1
ATOM 2158 N N . SER A 1 285 ? 1.151 -17.780 34.942 1.00 63.84 285 SER A N 1
ATOM 2159 C CA . SER A 1 285 ? 1.231 -16.367 34.556 1.00 63.84 285 SER A CA 1
ATOM 2160 C C . SER A 1 285 ? 2.679 -15.882 34.430 1.00 63.84 285 SER A C 1
ATOM 2162 O O . SER A 1 285 ? 3.581 -16.336 35.140 1.00 63.84 285 SER A O 1
ATOM 2164 N N . LEU A 1 286 ? 2.906 -14.968 33.480 1.00 80.69 286 LEU A N 1
ATOM 2165 C CA . LEU A 1 286 ? 4.185 -14.277 33.312 1.00 80.69 286 LEU A CA 1
ATOM 2166 C C . L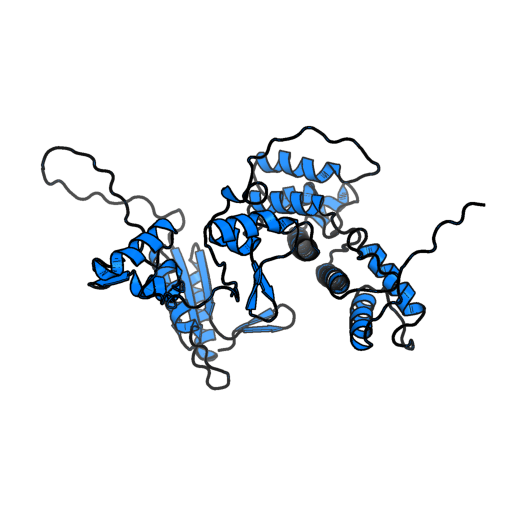EU A 1 286 ? 4.267 -13.130 34.319 1.00 80.69 286 LEU A C 1
ATOM 2168 O O . LEU A 1 286 ? 3.395 -12.261 34.350 1.00 80.69 286 LEU A O 1
ATOM 2172 N N . SER A 1 287 ? 5.328 -13.112 35.117 1.00 83.25 287 SER A N 1
ATOM 2173 C CA . SER A 1 287 ? 5.640 -12.021 36.039 1.00 83.25 287 SER A CA 1
ATOM 2174 C C . SER A 1 287 ? 7.106 -11.634 35.916 1.00 83.25 287 SER A C 1
ATOM 2176 O O . SER A 1 287 ? 7.935 -12.458 35.528 1.00 83.25 287 SER A O 1
ATOM 2178 N N . TRP A 1 288 ? 7.451 -10.399 36.285 1.00 89.31 288 TRP A N 1
ATOM 2179 C CA . TRP A 1 288 ? 8.855 -9.998 36.396 1.00 89.31 288 TRP A CA 1
ATOM 2180 C C . TRP A 1 288 ? 9.610 -10.982 37.290 1.00 89.31 288 TRP A C 1
ATOM 2182 O O . TRP A 1 288 ? 9.063 -11.474 38.283 1.00 89.31 288 TRP A O 1
ATOM 2192 N N . SER A 1 289 ? 10.835 -11.326 36.896 1.00 86.12 289 SER A N 1
ATOM 2193 C CA . SER A 1 289 ? 11.676 -12.198 37.704 1.00 86.12 289 SER A CA 1
ATOM 2194 C C . SER A 1 289 ? 11.904 -11.560 39.073 1.00 86.12 289 SER A C 1
ATOM 2196 O O . SER A 1 289 ? 12.196 -10.374 39.174 1.00 86.12 289 SER A O 1
ATOM 2198 N N . THR A 1 290 ? 11.749 -12.350 40.132 1.00 85.56 290 THR A N 1
ATOM 2199 C CA . THR A 1 290 ? 12.071 -11.933 41.505 1.00 85.56 290 THR A CA 1
ATOM 2200 C C . THR A 1 290 ? 13.476 -12.375 41.917 1.00 85.56 290 THR A C 1
ATOM 2202 O O . THR A 1 290 ? 13.818 -12.298 43.094 1.00 85.56 290 THR A O 1
ATOM 2205 N N . ASP A 1 291 ? 14.250 -12.934 40.985 1.00 83.75 291 ASP A N 1
ATOM 2206 C CA . ASP A 1 291 ? 15.635 -13.328 41.219 1.00 83.75 291 ASP A CA 1
ATOM 2207 C C . ASP A 1 291 ? 16.518 -12.076 41.251 1.00 83.75 291 ASP A C 1
ATOM 2209 O O . ASP A 1 291 ? 16.590 -11.324 40.277 1.00 83.75 291 ASP A O 1
ATOM 2213 N N . THR A 1 292 ? 17.202 -11.859 42.373 1.00 85.88 292 THR A N 1
ATOM 2214 C CA . THR A 1 292 ? 18.081 -10.704 42.576 1.00 85.88 292 THR A CA 1
ATOM 2215 C C . THR A 1 292 ? 19.233 -10.659 41.577 1.00 85.88 292 THR A C 1
ATOM 2217 O O . THR A 1 292 ? 19.702 -9.567 41.262 1.00 85.88 292 THR A O 1
ATOM 2220 N N . ALA A 1 293 ? 19.664 -11.802 41.032 1.00 82.62 293 ALA A N 1
ATOM 2221 C CA . ALA A 1 293 ? 20.696 -11.849 39.999 1.00 82.62 293 ALA A CA 1
ATOM 2222 C C . ALA A 1 293 ? 20.204 -11.318 38.638 1.00 82.62 293 ALA A C 1
ATOM 2224 O O . ALA A 1 293 ? 21.005 -10.830 37.845 1.00 82.62 293 ALA A O 1
ATOM 2225 N N . LEU A 1 294 ? 18.895 -11.384 38.375 1.00 87.12 294 LEU A N 1
ATOM 2226 C CA . LEU A 1 294 ? 18.268 -10.989 37.104 1.00 87.12 294 LEU A CA 1
ATOM 2227 C C . LEU A 1 294 ? 17.619 -9.597 37.176 1.00 87.12 294 LEU A C 1
ATOM 2229 O O . LEU A 1 294 ? 17.122 -9.077 36.176 1.00 87.12 294 LEU A O 1
ATOM 2233 N N . GLN A 1 295 ? 17.648 -8.974 38.354 1.00 87.25 295 GLN A N 1
ATOM 2234 C CA . GLN A 1 295 ? 17.079 -7.658 38.619 1.00 87.25 295 GLN A CA 1
ATOM 2235 C C . GLN A 1 295 ? 17.604 -6.544 37.688 1.00 87.25 295 GLN A C 1
ATOM 2237 O O . GLN A 1 295 ? 16.786 -5.745 37.228 1.00 87.25 295 GLN A O 1
ATOM 2242 N N . PRO A 1 296 ? 18.899 -6.503 37.302 1.00 88.25 296 PRO A N 1
ATOM 2243 C CA . PRO A 1 296 ? 19.377 -5.526 36.323 1.00 88.25 296 PRO A CA 1
ATOM 2244 C C . PRO A 1 296 ? 18.653 -5.619 34.971 1.00 88.25 296 PRO A C 1
ATOM 2246 O O . PRO A 1 296 ? 18.396 -4.602 34.331 1.00 88.25 296 PRO A O 1
ATOM 2249 N N . HIS A 1 297 ? 18.277 -6.826 34.536 1.00 88.06 297 HIS A N 1
ATOM 2250 C CA . HIS A 1 297 ? 17.527 -7.057 33.296 1.00 88.06 297 HIS A CA 1
ATOM 2251 C C . HIS A 1 297 ? 16.056 -6.672 33.427 1.00 88.06 297 HIS A C 1
ATOM 2253 O O . HIS A 1 297 ? 15.482 -6.138 32.479 1.00 88.06 297 HIS A O 1
ATOM 2259 N N . VAL A 1 298 ? 15.464 -6.900 34.603 1.00 88.62 298 VAL A N 1
ATOM 2260 C CA . VAL A 1 298 ? 14.101 -6.464 34.943 1.00 88.62 298 VAL A CA 1
ATOM 2261 C C . VAL A 1 298 ? 14.003 -4.942 34.903 1.00 88.62 298 VAL A C 1
ATOM 2263 O O . VAL A 1 298 ? 13.151 -4.398 34.204 1.00 88.62 298 VAL A O 1
ATOM 2266 N N . GLU A 1 299 ? 14.900 -4.249 35.601 1.00 86.19 299 GLU A N 1
ATOM 2267 C CA . GLU A 1 299 ? 14.916 -2.786 35.670 1.00 86.19 299 GLU A CA 1
ATOM 2268 C C . GLU A 1 299 ? 15.206 -2.165 34.306 1.00 86.19 299 GLU A C 1
ATOM 2270 O O . GLU A 1 299 ? 14.547 -1.205 33.908 1.00 86.19 299 GLU A O 1
ATOM 2275 N N . PHE A 1 300 ? 16.135 -2.747 33.544 1.00 85.75 300 PHE A N 1
ATOM 2276 C CA . PHE A 1 300 ? 16.417 -2.304 32.183 1.00 85.75 300 PHE A CA 1
ATOM 2277 C C . PHE A 1 300 ? 15.187 -2.432 31.271 1.00 85.75 300 PHE A C 1
ATOM 2279 O O . PHE A 1 300 ? 14.843 -1.482 30.568 1.00 85.75 300 PHE A O 1
ATOM 2286 N N . ALA A 1 301 ? 14.478 -3.566 31.316 1.00 80.81 301 ALA A N 1
ATOM 2287 C CA . ALA A 1 301 ? 13.258 -3.770 30.536 1.00 80.81 301 ALA A CA 1
ATOM 2288 C C . ALA A 1 301 ? 12.127 -2.807 30.952 1.00 80.81 301 ALA A C 1
ATOM 2290 O O . ALA A 1 301 ? 11.479 -2.215 30.087 1.00 80.81 301 ALA A O 1
ATOM 2291 N N . GLN A 1 302 ? 11.925 -2.598 32.257 1.00 82.75 302 GLN A N 1
ATOM 2292 C CA . GLN A 1 302 ? 10.906 -1.687 32.791 1.00 82.75 302 GLN A CA 1
ATOM 2293 C C . GLN A 1 302 ? 11.184 -0.224 32.426 1.00 82.75 302 GLN A C 1
ATOM 2295 O O . GLN A 1 302 ? 10.289 0.464 31.935 1.00 82.75 302 GLN A O 1
ATOM 2300 N N . ASN A 1 303 ? 12.427 0.234 32.597 1.00 78.31 303 ASN A N 1
ATOM 2301 C CA . ASN A 1 303 ? 12.837 1.599 32.262 1.00 78.31 303 ASN A CA 1
ATOM 2302 C C . ASN A 1 303 ? 12.766 1.867 30.751 1.00 78.31 303 ASN A C 1
ATOM 2304 O O . ASN A 1 303 ? 12.488 2.990 30.335 1.00 78.31 303 ASN A O 1
ATOM 2308 N N . ALA A 1 304 ? 12.953 0.834 29.925 1.00 75.56 304 ALA A N 1
ATOM 2309 C CA . ALA A 1 304 ? 12.783 0.903 28.475 1.00 75.56 304 ALA A CA 1
ATOM 2310 C C . ALA A 1 304 ? 11.312 0.792 28.012 1.00 75.56 304 ALA A C 1
ATOM 2312 O O . ALA A 1 304 ? 11.046 0.845 26.810 1.00 75.56 304 ALA A O 1
ATOM 2313 N N . GLY A 1 305 ? 10.351 0.615 28.929 1.00 74.69 305 GLY A N 1
ATOM 2314 C CA . GLY A 1 305 ? 8.929 0.457 28.604 1.00 74.69 305 GLY A CA 1
ATOM 2315 C C . GLY A 1 305 ? 8.586 -0.864 27.902 1.00 74.69 305 GLY A C 1
ATOM 2316 O O . GLY A 1 305 ? 7.529 -0.980 27.278 1.00 74.69 305 GLY A O 1
ATOM 2317 N N . ILE A 1 306 ? 9.468 -1.861 27.984 1.00 82.75 306 ILE A N 1
ATOM 2318 C CA . ILE A 1 306 ? 9.297 -3.173 27.362 1.00 82.75 306 ILE A CA 1
ATOM 2319 C C . ILE A 1 306 ? 8.454 -4.036 28.303 1.00 82.75 306 ILE A C 1
ATOM 2321 O O . ILE A 1 306 ? 8.848 -4.297 29.432 1.00 82.75 306 ILE A O 1
ATOM 2325 N N . SER A 1 307 ? 7.288 -4.502 27.851 1.00 83.38 307 SER A N 1
ATOM 2326 C CA . SER A 1 307 ? 6.375 -5.281 28.703 1.00 83.38 307 SER A CA 1
ATOM 2327 C C . SER A 1 307 ? 6.743 -6.760 28.830 1.00 83.38 307 SER A C 1
ATOM 2329 O O . SER A 1 307 ? 6.252 -7.425 29.736 1.00 83.38 307 SER A O 1
ATOM 2331 N N . CYS A 1 308 ? 7.549 -7.303 27.911 1.00 79.56 308 CYS A N 1
ATOM 2332 C CA . CYS A 1 308 ? 7.890 -8.730 27.835 1.00 79.56 308 CYS A CA 1
ATOM 2333 C C . CYS A 1 308 ? 6.681 -9.687 27.912 1.00 79.56 308 CYS A C 1
ATOM 2335 O O . CYS A 1 308 ? 6.803 -10.819 28.375 1.00 79.56 308 CYS A O 1
ATOM 2337 N N . GLY A 1 309 ? 5.506 -9.229 27.461 1.00 78.12 309 GLY A N 1
ATOM 2338 C CA . GLY A 1 309 ? 4.258 -9.997 27.519 1.00 78.12 309 GLY A CA 1
ATOM 2339 C C . GLY A 1 309 ? 3.605 -10.059 28.904 1.00 78.12 309 GLY A C 1
ATOM 2340 O O . GLY A 1 309 ? 2.600 -10.746 29.061 1.00 78.12 309 GLY A O 1
ATOM 2341 N N . ILE A 1 310 ? 4.132 -9.341 29.903 1.00 83.62 310 ILE A N 1
ATOM 2342 C CA . ILE A 1 310 ? 3.516 -9.227 31.226 1.00 83.62 310 ILE A CA 1
ATOM 2343 C C . ILE A 1 310 ? 2.320 -8.265 31.115 1.00 83.62 310 ILE A C 1
ATOM 2345 O O . ILE A 1 310 ? 2.507 -7.095 30.751 1.00 83.62 310 ILE A O 1
ATOM 2349 N N . PRO A 1 311 ? 1.086 -8.716 31.407 1.00 65.31 311 PRO A N 1
ATOM 2350 C CA . PRO A 1 311 ? -0.079 -7.841 31.413 1.00 65.31 311 PRO A CA 1
ATOM 2351 C C . PRO A 1 311 ? 0.102 -6.751 32.476 1.00 65.31 311 PRO A C 1
ATOM 2353 O O . PRO A 1 311 ? 0.539 -7.025 33.595 1.00 65.31 311 PRO A O 1
ATOM 2356 N N . LYS A 1 312 ? -0.208 -5.494 32.129 1.00 51.62 312 LYS A N 1
ATOM 2357 C CA . LYS A 1 312 ? -0.066 -4.363 33.060 1.00 51.62 312 LYS A CA 1
ATOM 2358 C C . LYS A 1 312 ? -0.883 -4.645 34.330 1.00 51.62 312 LYS A C 1
ATOM 2360 O O . LYS A 1 312 ? -2.075 -4.932 34.203 1.00 51.62 312 LYS A O 1
ATOM 2365 N N . PRO A 1 313 ? -0.297 -4.540 35.537 1.00 45.88 313 PRO A N 1
ATOM 2366 C CA . PRO A 1 313 ? -1.080 -4.632 36.756 1.00 45.88 313 PRO A CA 1
ATOM 2367 C C . PRO A 1 313 ? -2.088 -3.484 36.758 1.00 45.88 313 PRO A C 1
ATOM 2369 O O . PRO A 1 313 ? -1.725 -2.317 36.595 1.00 45.88 313 PRO A O 1
ATOM 2372 N N . VAL A 1 314 ? -3.366 -3.821 36.919 1.00 38.03 314 VAL A N 1
ATOM 2373 C CA . VAL A 1 314 ? -4.404 -2.838 37.218 1.00 38.03 314 VAL A CA 1
ATOM 2374 C C . VAL A 1 314 ? -4.058 -2.281 38.594 1.00 38.03 314 VAL A C 1
ATOM 2376 O O . VAL A 1 314 ? -4.259 -2.944 39.609 1.00 38.03 314 VAL A O 1
ATOM 2379 N N . VAL A 1 315 ? -3.436 -1.103 38.628 1.00 34.28 315 VAL A N 1
ATOM 2380 C CA . VAL A 1 315 ? -3.072 -0.439 39.878 1.00 34.28 315 VAL A CA 1
ATOM 2381 C C . VAL A 1 315 ? -4.370 -0.047 40.573 1.00 34.28 315 VAL A C 1
ATOM 2383 O O . VAL A 1 315 ? -5.035 0.911 40.185 1.00 34.28 315 VAL A O 1
ATOM 2386 N N . ALA A 1 316 ? -4.744 -0.819 41.590 1.00 35.84 316 ALA A N 1
ATOM 2387 C CA . ALA A 1 316 ? -5.769 -0.435 42.539 1.00 35.84 316 ALA A CA 1
ATOM 2388 C C . ALA A 1 316 ? -5.267 0.804 43.293 1.00 35.84 316 ALA A C 1
ATOM 2390 O O . ALA A 1 316 ? -4.299 0.741 44.050 1.00 35.84 316 ALA A O 1
ATOM 2391 N N . SER A 1 317 ? -5.889 1.957 43.048 1.00 35.62 317 SER A N 1
ATOM 2392 C CA . SER A 1 317 ? -5.672 3.148 43.862 1.00 35.62 317 SER A CA 1
ATOM 2393 C C . SER A 1 317 ? -6.118 2.854 45.296 1.00 35.62 317 SER A C 1
ATOM 2395 O O . SER A 1 317 ? -7.271 2.497 45.531 1.00 35.62 317 SER A O 1
ATOM 2397 N N . ASN A 1 318 ? -5.200 2.991 46.251 1.00 35.59 318 ASN A N 1
ATOM 2398 C CA . ASN A 1 318 ? -5.481 2.851 47.676 1.00 35.59 318 ASN A CA 1
ATOM 2399 C C . ASN A 1 318 ? -6.547 3.868 48.117 1.00 35.59 318 ASN A C 1
ATOM 2401 O O . ASN A 1 318 ? -6.259 5.059 48.221 1.00 35.59 318 ASN A O 1
ATOM 2405 N N . ILE A 1 319 ? -7.751 3.391 48.440 1.00 35.53 319 ILE A N 1
ATOM 2406 C CA . ILE A 1 319 ? -8.701 4.106 49.298 1.00 35.53 319 ILE A CA 1
ATOM 2407 C C . ILE A 1 319 ? -8.643 3.429 50.664 1.00 35.53 319 ILE A C 1
ATOM 2409 O O . ILE A 1 319 ? -9.088 2.296 50.834 1.00 35.53 319 ILE A O 1
ATOM 2413 N N . ILE A 1 320 ? -8.080 4.128 51.645 1.00 42.62 320 ILE A N 1
ATOM 2414 C CA . ILE A 1 320 ? -8.191 3.748 53.053 1.00 42.62 320 ILE A CA 1
ATOM 2415 C C . ILE A 1 320 ? -9.627 4.058 53.486 1.00 42.62 320 ILE A C 1
ATOM 2417 O O . ILE A 1 320 ? -10.003 5.225 53.560 1.00 42.62 320 ILE A O 1
ATOM 2421 N N . THR A 1 321 ? -10.414 3.030 53.799 1.00 33.22 321 THR A N 1
ATOM 2422 C CA . THR A 1 321 ? -11.596 3.155 54.670 1.00 33.22 321 THR A CA 1
ATOM 2423 C C . THR A 1 321 ? -11.680 1.963 55.642 1.00 33.22 321 THR A C 1
ATOM 2425 O O . THR A 1 321 ? -11.186 0.883 55.313 1.00 33.22 321 THR A O 1
ATOM 2428 N N . PRO A 1 322 ? -12.202 2.184 56.868 1.00 37.62 322 PRO A N 1
ATOM 2429 C CA . PRO A 1 322 ? -12.130 1.270 58.020 1.00 37.62 322 PRO A CA 1
ATOM 2430 C C . PRO A 1 322 ? -13.065 0.041 57.888 1.00 37.62 322 PRO A C 1
ATOM 2432 O O . PRO A 1 322 ? -13.843 -0.029 56.937 1.00 37.62 322 PRO A O 1
ATOM 2435 N N . PRO A 1 323 ? -12.968 -0.966 58.784 1.00 45.06 323 PRO A N 1
ATOM 2436 C CA . PRO A 1 323 ? -13.307 -2.345 58.452 1.00 45.06 323 PRO A CA 1
ATOM 2437 C C . PRO A 1 323 ? -14.799 -2.698 58.574 1.00 45.06 323 PRO A C 1
ATOM 2439 O O . PRO A 1 323 ? -15.415 -2.463 59.606 1.00 45.06 323 PRO A O 1
ATOM 2442 N N . VAL A 1 324 ? -15.260 -3.378 57.515 1.00 51.34 324 VAL A N 1
ATOM 2443 C CA . VAL A 1 324 ? -16.139 -4.566 57.438 1.00 51.34 324 VAL A CA 1
ATOM 2444 C C . VAL A 1 324 ? -17.582 -4.476 57.953 1.00 51.34 324 VAL A C 1
ATOM 2446 O O . VAL A 1 324 ? -17.820 -4.421 59.149 1.00 51.34 324 VAL A O 1
ATOM 2449 N N . ASP A 1 325 ? -18.519 -4.700 57.022 1.00 32.56 325 ASP A N 1
ATOM 2450 C CA . ASP A 1 325 ? -19.616 -5.672 57.167 1.00 32.56 325 ASP A CA 1
ATOM 2451 C C . ASP A 1 325 ? -19.919 -6.327 55.796 1.00 32.56 325 ASP A C 1
ATOM 2453 O O . ASP A 1 325 ? -19.716 -5.688 54.757 1.00 32.56 325 ASP A O 1
ATOM 2457 N N . PRO A 1 326 ? -20.363 -7.602 55.734 1.00 50.88 326 PRO A N 1
ATOM 2458 C CA . PRO A 1 326 ? -20.528 -8.322 54.477 1.00 50.88 326 PRO A CA 1
ATOM 2459 C C . PRO A 1 326 ? -21.923 -8.081 53.892 1.00 50.88 326 PRO A C 1
ATOM 2461 O O . PRO A 1 326 ? -22.917 -8.604 54.396 1.00 50.88 326 PRO A O 1
ATOM 2464 N N . VAL A 1 327 ? -22.016 -7.344 52.781 1.00 35.16 327 VAL A N 1
ATOM 2465 C CA . VAL A 1 327 ? -23.269 -7.226 52.020 1.00 35.16 327 VAL A CA 1
ATOM 2466 C C . VAL A 1 327 ? -23.028 -7.427 50.523 1.00 35.16 327 VAL A C 1
ATOM 2468 O O . VAL A 1 327 ? -22.424 -6.604 49.851 1.00 35.16 327 VAL A O 1
ATOM 2471 N N . GLN A 1 328 ? -23.535 -8.574 50.066 1.00 35.66 328 GLN A N 1
ATOM 2472 C CA . GLN A 1 328 ? -24.330 -8.840 48.860 1.00 35.66 328 GLN A CA 1
ATOM 2473 C C . GLN A 1 328 ? -23.887 -8.316 47.478 1.00 35.66 328 GLN A C 1
ATOM 2475 O O . GLN A 1 328 ? -23.657 -7.141 47.222 1.00 35.66 328 GLN A O 1
ATOM 2480 N N . VAL A 1 329 ? -23.946 -9.277 46.554 1.00 51.66 329 VAL A N 1
ATOM 2481 C CA . VAL A 1 329 ? -23.972 -9.207 45.089 1.00 51.66 329 VAL A CA 1
ATOM 2482 C C . VAL A 1 329 ? -24.700 -7.976 44.529 1.00 51.66 329 VAL A C 1
ATOM 2484 O O . VAL A 1 329 ? -25.904 -7.840 44.731 1.00 51.66 329 VAL A O 1
ATOM 2487 N N . VAL A 1 330 ? -24.028 -7.199 43.665 1.00 37.75 330 VAL A N 1
ATOM 2488 C CA . VAL A 1 330 ? -24.679 -6.512 42.533 1.00 37.75 330 VAL A CA 1
ATOM 2489 C C . VAL A 1 330 ? -23.814 -6.625 41.273 1.00 37.75 330 VAL A C 1
ATOM 2491 O O . VAL A 1 330 ? -22.602 -6.431 41.279 1.00 37.75 330 VAL A O 1
ATOM 2494 N N . LYS A 1 331 ? -24.500 -7.000 40.195 1.00 51.28 331 LYS A N 1
ATOM 2495 C CA . LYS A 1 331 ? -24.052 -7.276 38.832 1.00 51.28 331 LYS A CA 1
ATOM 2496 C C . LYS A 1 331 ? -23.860 -5.973 38.032 1.00 51.28 331 LYS A C 1
ATOM 2498 O O . LYS A 1 331 ? -24.578 -5.002 38.251 1.00 51.28 331 LYS A O 1
ATOM 2503 N N . THR A 1 332 ? -23.068 -6.093 36.961 1.00 46.66 332 THR A N 1
ATOM 2504 C CA . THR A 1 332 ? -23.101 -5.344 35.680 1.00 46.66 332 THR A CA 1
ATOM 2505 C C . THR A 1 332 ? -22.546 -3.919 35.592 1.00 46.66 332 THR A C 1
ATOM 2507 O O . THR A 1 332 ? -23.140 -2.983 36.111 1.00 46.66 332 THR A O 1
ATOM 2510 N N . THR A 1 333 ? -21.573 -3.763 34.680 1.00 38.22 333 THR A N 1
ATOM 2511 C CA . THR A 1 333 ? -21.497 -2.599 33.781 1.00 38.22 333 THR A CA 1
ATOM 2512 C C . THR A 1 333 ? -21.170 -3.062 32.351 1.00 38.22 333 THR A C 1
ATOM 2514 O O . THR A 1 333 ? -20.025 -3.296 31.988 1.00 38.22 333 THR A O 1
ATOM 2517 N N . THR A 1 334 ? -22.239 -3.268 31.580 1.00 44.84 334 THR A N 1
ATOM 2518 C CA . THR A 1 334 ? -22.404 -2.965 30.144 1.00 44.84 334 THR A CA 1
ATOM 2519 C C . THR A 1 334 ? -21.259 -3.307 29.172 1.00 44.84 334 THR A C 1
ATOM 2521 O O . THR A 1 334 ? -20.487 -2.442 28.759 1.00 44.84 334 THR A O 1
ATOM 2524 N N . LEU A 1 335 ? -21.243 -4.554 28.681 1.00 48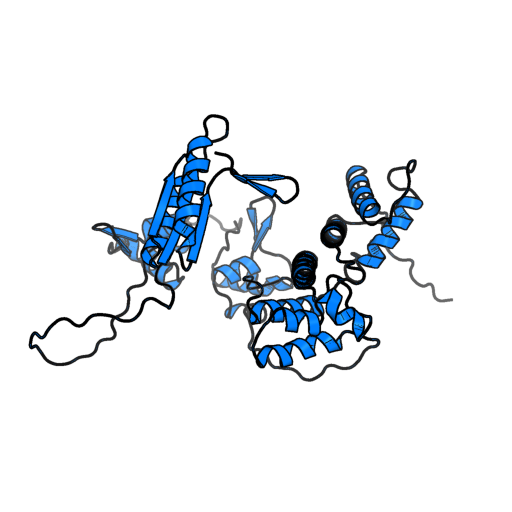.31 335 LEU A N 1
ATOM 2525 C CA . LEU A 1 335 ? -20.627 -4.886 27.390 1.00 48.31 335 LEU A CA 1
ATOM 2526 C C . LEU A 1 335 ? -21.406 -4.142 26.287 1.00 48.31 335 LEU A C 1
ATOM 2528 O O . LEU A 1 335 ? -22.637 -4.163 26.278 1.00 48.31 335 LEU A O 1
ATOM 2532 N N . GLY A 1 336 ? -20.699 -3.420 25.415 1.00 52.09 336 GLY A N 1
ATOM 2533 C CA . GLY A 1 336 ? -21.292 -2.469 24.467 1.00 52.09 3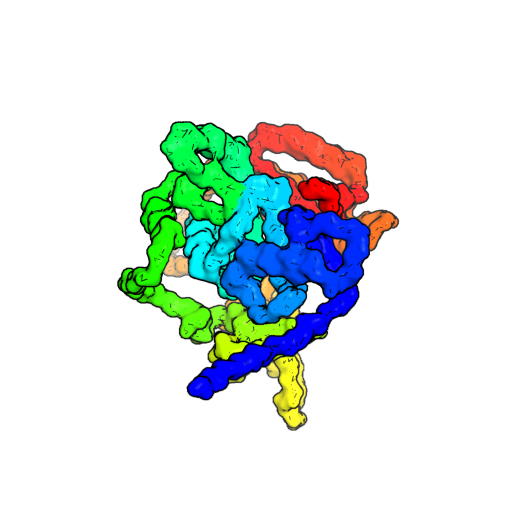36 GLY A CA 1
ATOM 2534 C C . GLY A 1 336 ? -22.395 -3.050 23.574 1.00 52.09 336 GLY A C 1
ATOM 2535 O O . GLY A 1 336 ? -22.353 -4.232 23.267 1.00 52.09 336 GLY A O 1
ATOM 2536 N N . LYS A 1 337 ? -23.315 -2.169 23.145 1.00 60.56 337 LYS A N 1
ATOM 2537 C CA . LYS A 1 337 ? -24.484 -2.253 22.224 1.00 60.56 337 LYS A CA 1
ATOM 2538 C C . LYS A 1 337 ? -24.777 -3.543 21.419 1.00 60.56 337 LYS A C 1
ATOM 2540 O O . LYS A 1 337 ? -25.936 -3.779 21.110 1.00 60.56 337 LYS A O 1
ATOM 2545 N N . TYR A 1 338 ? -23.776 -4.337 21.061 1.00 69.06 338 TYR A N 1
ATOM 2546 C CA . TYR A 1 338 ? -23.868 -5.571 20.284 1.00 69.06 338 TYR A CA 1
ATOM 2547 C C . TYR A 1 338 ? -23.576 -6.777 21.173 1.00 69.06 338 TYR A C 1
ATOM 2549 O O . TYR A 1 338 ? -22.472 -6.891 21.718 1.00 69.06 338 TYR A O 1
ATOM 2557 N N . THR A 1 339 ? -24.559 -7.662 21.303 1.00 77.50 339 THR A N 1
ATOM 2558 C CA . THR A 1 339 ? -24.547 -8.796 22.241 1.00 77.50 339 THR A CA 1
ATOM 2559 C C . THR A 1 339 ? -24.344 -10.137 21.546 1.00 77.50 339 THR A C 1
ATOM 2561 O O . THR A 1 339 ? -23.875 -11.072 22.186 1.00 77.50 339 THR A O 1
ATOM 2564 N N . ASN A 1 340 ? -24.623 -10.225 20.242 1.00 87.50 340 ASN A N 1
ATOM 2565 C CA . ASN A 1 340 ? -24.441 -11.441 19.459 1.00 87.50 340 ASN A CA 1
ATOM 2566 C C . ASN A 1 340 ? -23.260 -11.289 18.494 1.00 87.50 340 ASN A C 1
ATOM 2568 O O . ASN A 1 340 ? -23.423 -10.877 17.347 1.00 87.50 340 ASN A O 1
ATOM 2572 N N . ARG A 1 341 ? -22.046 -11.579 18.962 1.00 92.25 341 ARG A N 1
ATOM 2573 C CA . ARG A 1 341 ? -20.821 -11.464 18.161 1.00 92.25 341 ARG A CA 1
ATOM 2574 C C . ARG A 1 341 ? -20.308 -12.860 17.846 1.00 92.25 341 ARG A C 1
ATOM 2576 O O . ARG A 1 341 ? -20.075 -13.635 18.764 1.00 92.25 341 ARG A O 1
ATOM 2583 N N . LYS A 1 342 ? -20.136 -13.192 16.570 1.00 96.31 342 LYS A N 1
ATOM 2584 C CA . LYS A 1 342 ? -19.691 -14.518 16.113 1.00 96.31 342 LYS A CA 1
ATOM 2585 C C . LYS A 1 342 ? -18.359 -14.387 15.385 1.00 96.31 342 LYS A C 1
ATOM 2587 O O . LYS A 1 342 ? -18.199 -13.473 14.576 1.00 96.31 342 LYS A O 1
ATOM 2592 N N . ALA A 1 343 ? -17.419 -15.295 15.611 1.00 97.19 343 ALA A N 1
ATOM 2593 C CA . ALA A 1 343 ? -16.196 -15.359 14.817 1.00 97.19 343 ALA A CA 1
ATOM 2594 C C . ALA A 1 343 ? -15.909 -16.774 14.317 1.00 97.19 343 ALA A C 1
ATOM 2596 O O . ALA A 1 343 ? -16.158 -17.742 15.024 1.00 97.19 343 ALA A O 1
ATOM 2597 N N . LEU A 1 344 ? -15.356 -16.887 13.113 1.00 97.88 344 LEU A N 1
ATOM 2598 C CA . LEU A 1 344 ? -14.728 -18.103 12.605 1.00 97.88 344 LEU A CA 1
ATOM 2599 C C . LEU A 1 344 ? -13.243 -17.819 12.426 1.00 97.88 344 LEU A C 1
ATOM 2601 O O . LEU A 1 344 ? -12.869 -16.921 11.674 1.00 97.88 344 LEU A O 1
ATOM 2605 N N . VAL A 1 345 ? -12.411 -18.580 13.127 1.00 98.19 345 VAL A N 1
ATOM 2606 C CA . VAL A 1 345 ? -10.961 -18.404 13.178 1.00 98.19 345 VAL A CA 1
ATOM 2607 C C . VAL A 1 345 ? -10.317 -19.693 12.690 1.00 98.19 345 VAL A C 1
ATOM 2609 O O . VAL A 1 345 ? -10.546 -20.760 13.256 1.00 98.19 345 VAL A O 1
ATOM 2612 N N . ILE A 1 346 ? -9.542 -19.610 11.611 1.00 97.94 346 ILE A N 1
ATOM 2613 C CA . ILE A 1 346 ? -8.950 -20.775 10.952 1.00 97.94 346 ILE A CA 1
ATOM 2614 C C . ILE A 1 346 ? -7.433 -20.642 10.893 1.00 97.94 346 ILE A C 1
ATOM 2616 O O . ILE A 1 346 ? -6.921 -19.607 10.474 1.00 97.94 346 ILE A O 1
ATOM 2620 N N . GLY A 1 347 ? -6.720 -21.704 11.269 1.00 97.50 347 GLY A N 1
ATOM 2621 C CA . GLY A 1 347 ? -5.263 -21.793 11.156 1.00 97.50 347 GLY A CA 1
ATOM 2622 C C . GLY A 1 347 ? -4.831 -23.066 10.437 1.00 97.50 347 GLY A C 1
ATOM 2623 O O . GLY A 1 347 ? -4.913 -24.145 11.015 1.00 97.50 347 GLY A O 1
ATOM 2624 N N . ASN A 1 348 ? -4.339 -22.951 9.203 1.00 96.12 348 ASN A N 1
ATOM 2625 C CA . ASN A 1 348 ? -3.797 -24.080 8.444 1.00 96.12 348 ASN A CA 1
ATOM 2626 C C . ASN A 1 348 ? -2.267 -23.993 8.382 1.00 96.12 348 ASN A C 1
ATOM 2628 O O . ASN A 1 348 ? -1.701 -23.107 7.735 1.00 96.12 348 ASN A O 1
ATOM 2632 N N . SER A 1 349 ? -1.619 -24.954 9.029 1.00 92.25 349 SER A N 1
ATOM 2633 C CA . SER A 1 349 ? -0.175 -25.112 9.192 1.00 92.25 349 SER A CA 1
ATOM 2634 C C . SER A 1 349 ? 0.353 -26.356 8.467 1.00 92.25 349 SER A C 1
ATOM 2636 O O . SER A 1 349 ? 1.406 -26.297 7.833 1.00 92.25 349 SER A O 1
ATOM 2638 N N . GLN A 1 350 ? -0.368 -27.480 8.536 1.00 91.88 350 GLN A N 1
ATOM 2639 C CA . GLN A 1 350 ? 0.091 -28.810 8.120 1.00 91.88 350 GLN A CA 1
ATOM 2640 C C . GLN A 1 350 ? -0.342 -29.179 6.694 1.00 91.88 350 GLN A C 1
ATOM 2642 O O . GLN A 1 350 ? -1.184 -30.049 6.470 1.00 91.88 350 GLN A O 1
ATOM 2647 N N . TYR A 1 351 ? 0.261 -28.530 5.699 1.00 89.69 351 TYR A N 1
ATOM 2648 C CA . TYR A 1 351 ? -0.022 -28.812 4.290 1.00 89.69 351 TYR A CA 1
ATOM 2649 C C . TYR A 1 351 ? 0.645 -30.104 3.815 1.00 89.69 351 TYR A C 1
ATOM 2651 O O . TYR A 1 351 ? 1.847 -30.296 3.973 1.00 89.69 351 TYR A O 1
ATOM 2659 N N . SER A 1 352 ? -0.126 -30.969 3.153 1.00 83.69 352 SER A N 1
ATOM 2660 C CA . SER A 1 352 ? 0.392 -32.229 2.594 1.00 83.69 352 SER A CA 1
ATOM 2661 C C . SER A 1 352 ? 1.144 -32.055 1.269 1.00 83.69 352 SER A C 1
ATOM 2663 O O . SER A 1 352 ? 2.018 -32.858 0.956 1.00 83.69 352 SER A O 1
ATOM 2665 N N . GLN A 1 353 ? 0.808 -31.025 0.483 1.00 79.94 353 GLN A N 1
ATOM 2666 C CA . GLN A 1 353 ? 1.384 -30.777 -0.850 1.00 79.94 353 GLN A CA 1
ATOM 2667 C C . GLN A 1 353 ? 2.154 -29.455 -0.964 1.00 79.94 353 GLN A C 1
ATOM 2669 O O . GLN A 1 353 ? 2.652 -29.128 -2.038 1.00 79.94 353 GLN A O 1
ATOM 2674 N N . GLN A 1 354 ? 2.231 -28.681 0.116 1.00 80.69 354 GLN A N 1
ATOM 2675 C CA . GLN A 1 354 ? 2.927 -27.395 0.174 1.00 80.69 354 GLN A CA 1
ATOM 2676 C C . GLN A 1 354 ? 3.810 -27.348 1.415 1.00 80.69 354 GLN A C 1
ATOM 2678 O O . GLN A 1 354 ? 3.672 -28.178 2.311 1.00 80.69 354 GLN A O 1
ATOM 2683 N N . THR A 1 355 ? 4.708 -26.367 1.481 1.00 81.94 355 THR A N 1
ATOM 2684 C CA . THR A 1 355 ? 5.569 -26.169 2.649 1.00 81.94 355 THR A CA 1
ATOM 2685 C C . THR A 1 355 ? 4.719 -25.906 3.899 1.00 81.94 355 THR A C 1
ATOM 2687 O O . THR A 1 355 ? 3.952 -24.936 3.894 1.00 81.94 355 THR A O 1
ATOM 2690 N N . PRO A 1 356 ? 4.853 -26.713 4.970 1.00 85.44 356 PRO A N 1
ATOM 2691 C CA . PRO A 1 356 ? 4.167 -26.462 6.230 1.00 85.44 356 PRO A CA 1
ATOM 2692 C C . PRO A 1 356 ? 4.569 -25.120 6.846 1.00 85.44 356 PRO A C 1
ATOM 2694 O O . PRO A 1 356 ? 5.715 -24.679 6.728 1.00 85.44 356 PRO A O 1
ATOM 2697 N N . LEU A 1 357 ? 3.630 -24.482 7.534 1.00 83.88 357 LEU A N 1
ATOM 2698 C CA . LEU A 1 357 ? 3.831 -23.208 8.218 1.00 83.88 357 LEU A CA 1
ATOM 2699 C C . LEU A 1 357 ? 3.845 -23.441 9.730 1.00 83.88 357 LEU A C 1
ATOM 2701 O O . LEU A 1 357 ? 3.061 -24.225 10.246 1.00 83.88 357 LEU A O 1
ATOM 2705 N N . ARG A 1 358 ? 4.747 -22.773 10.457 1.00 85.75 358 ARG A N 1
ATOM 2706 C CA . ARG A 1 358 ? 4.933 -23.014 11.903 1.00 85.75 358 ARG A CA 1
ATOM 2707 C C . ARG A 1 358 ? 3.955 -22.248 12.794 1.00 85.75 358 ARG A C 1
ATOM 2709 O O . ARG A 1 358 ? 3.683 -22.694 13.902 1.00 85.75 358 ARG A O 1
ATOM 2716 N N . ASN A 1 359 ? 3.475 -21.102 12.323 1.00 85.06 359 ASN A N 1
ATOM 2717 C CA . ASN A 1 359 ? 2.771 -20.120 13.145 1.00 85.06 359 ASN A CA 1
ATOM 2718 C C . ASN A 1 359 ? 1.235 -20.147 13.036 1.00 85.06 359 ASN A C 1
ATOM 2720 O O . ASN A 1 359 ? 0.612 -19.910 14.066 1.00 85.06 359 ASN A O 1
ATOM 2724 N N . PRO A 1 360 ? 0.592 -20.482 11.891 1.00 94.75 360 PRO A N 1
ATOM 2725 C CA . PRO A 1 360 ? -0.850 -20.282 11.730 1.00 94.75 360 PRO A CA 1
ATOM 2726 C C . PRO A 1 360 ? -1.736 -20.901 12.809 1.00 94.75 360 PRO A C 1
ATOM 2728 O O . PRO A 1 360 ? -2.723 -20.292 13.205 1.00 94.75 360 PRO A O 1
ATOM 2731 N N . SER A 1 361 ? -1.388 -22.085 13.316 1.00 88.50 361 SER A N 1
ATOM 2732 C CA . SER A 1 361 ? -2.153 -22.718 14.397 1.00 88.50 361 SER A CA 1
ATOM 2733 C C . SER A 1 361 ? -2.018 -21.973 15.730 1.00 88.50 361 SER A C 1
ATOM 2735 O O . SER A 1 361 ? -2.986 -21.904 16.482 1.00 88.50 361 SER A O 1
ATOM 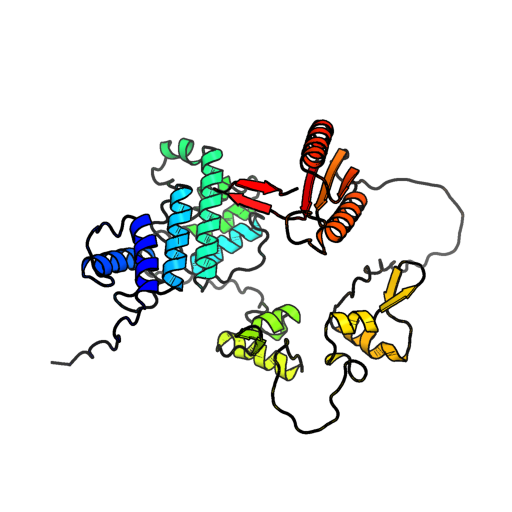2737 N N . SER A 1 362 ? -0.839 -21.406 16.015 1.00 86.94 362 SER A N 1
ATOM 2738 C CA . SER A 1 362 ? -0.602 -20.580 17.207 1.00 86.94 362 SER A CA 1
ATOM 2739 C C . SER A 1 362 ? -1.313 -19.236 17.079 1.00 86.94 362 SER A C 1
ATOM 2741 O O . SER A 1 362 ? -2.054 -18.852 17.979 1.00 86.94 362 SER A O 1
ATOM 2743 N N . ASP A 1 363 ? -1.163 -18.574 15.929 1.00 89.44 363 ASP A N 1
ATOM 2744 C CA . ASP A 1 363 ? -1.778 -17.274 15.652 1.00 89.44 363 ASP A CA 1
ATOM 2745 C C . ASP A 1 363 ? -3.313 -17.375 15.722 1.00 89.44 363 ASP A C 1
ATOM 2747 O O . ASP A 1 363 ? -3.970 -16.568 16.378 1.00 89.44 363 ASP A O 1
ATOM 2751 N N . ALA A 1 364 ? -3.898 -18.417 15.118 1.00 92.06 364 ALA A N 1
ATOM 2752 C CA . ALA A 1 364 ? -5.334 -18.676 15.184 1.00 92.06 364 ALA A CA 1
ATOM 2753 C C . ALA A 1 364 ? -5.817 -18.927 16.623 1.00 92.06 364 ALA A C 1
ATOM 2755 O O . ALA A 1 364 ? -6.870 -18.425 17.011 1.00 92.06 364 ALA A O 1
ATOM 2756 N N . ALA A 1 365 ? -5.057 -19.663 17.439 1.00 91.69 365 ALA A N 1
ATOM 2757 C CA . ALA A 1 365 ? -5.420 -19.905 18.834 1.00 91.69 365 ALA A CA 1
ATOM 2758 C C . ALA A 1 365 ? -5.363 -18.625 19.691 1.00 91.69 365 ALA A C 1
ATOM 2760 O O . ALA A 1 365 ? -6.237 -18.412 20.534 1.00 91.69 365 ALA A O 1
ATOM 2761 N N . GLU A 1 366 ? -4.367 -17.764 19.473 1.00 90.88 366 GLU A N 1
ATOM 2762 C CA . GLU A 1 366 ? -4.246 -16.479 20.173 1.00 90.88 366 GLU A CA 1
ATOM 2763 C C . GLU A 1 366 ? -5.369 -15.516 19.785 1.00 90.88 366 GLU A C 1
ATOM 2765 O O . GLU A 1 366 ? -6.032 -14.960 20.661 1.00 90.88 366 GLU A O 1
ATOM 2770 N N . ILE A 1 367 ? -5.650 -15.385 18.486 1.00 92.75 367 ILE A N 1
ATOM 2771 C CA . ILE A 1 367 ? -6.751 -14.555 17.989 1.00 92.75 367 ILE A CA 1
ATOM 2772 C C . ILE A 1 367 ? -8.096 -15.056 18.513 1.00 92.75 367 ILE A C 1
ATOM 2774 O O . ILE A 1 367 ? -8.909 -14.245 18.953 1.00 92.75 367 ILE A O 1
ATOM 2778 N N . ALA A 1 368 ? -8.330 -16.372 18.518 1.00 91.69 368 ALA A N 1
ATOM 2779 C CA . ALA A 1 368 ? -9.552 -16.936 19.080 1.00 91.69 368 ALA A CA 1
ATOM 2780 C C . ALA A 1 368 ? -9.725 -16.547 20.553 1.00 91.69 368 ALA A C 1
ATOM 2782 O O . ALA A 1 368 ? -10.774 -16.019 20.917 1.00 91.69 368 ALA A O 1
ATOM 2783 N N . ARG A 1 369 ? -8.675 -16.697 21.371 1.00 93.25 369 ARG A N 1
ATOM 2784 C CA . ARG A 1 369 ? -8.711 -16.315 22.789 1.00 93.25 369 ARG A CA 1
ATOM 2785 C C . ARG A 1 369 ? -9.005 -14.827 22.980 1.00 93.25 369 ARG A C 1
ATOM 2787 O O . ARG A 1 369 ? -9.882 -14.475 23.761 1.00 93.25 369 ARG A O 1
ATOM 2794 N N . SER A 1 370 ? -8.319 -13.946 22.251 1.00 90.25 370 SER A N 1
ATOM 2795 C CA . SER A 1 370 ? -8.559 -12.500 22.354 1.00 90.25 370 SER A CA 1
ATOM 2796 C C . SER A 1 370 ? -9.973 -12.106 21.922 1.00 90.25 370 SER A C 1
ATOM 2798 O O . SER A 1 370 ? -10.555 -11.179 22.482 1.00 90.25 370 SER A O 1
ATOM 2800 N N . LEU A 1 371 ? -10.546 -12.803 20.938 1.00 90.00 371 LEU A N 1
ATOM 2801 C CA . LEU A 1 371 ? -11.922 -12.575 20.499 1.00 90.00 371 LEU A CA 1
ATOM 2802 C C . LEU A 1 371 ? -12.940 -13.047 21.545 1.00 90.00 371 LEU A C 1
ATOM 2804 O O . LEU A 1 371 ? -13.904 -12.326 21.815 1.00 90.00 371 LEU A O 1
ATOM 2808 N N . GLU A 1 372 ? -12.710 -14.199 22.174 1.00 92.31 372 GLU A N 1
ATOM 2809 C CA . GLU A 1 372 ? -13.524 -14.688 23.295 1.00 92.31 372 GLU A CA 1
ATOM 2810 C C . GLU A 1 372 ? -13.506 -13.703 24.475 1.00 92.31 372 GLU A C 1
ATOM 2812 O O . GLU A 1 372 ? -14.561 -13.367 25.017 1.00 92.31 372 GLU A O 1
ATOM 2817 N N . GLU A 1 373 ? -12.336 -13.157 24.824 1.00 89.81 373 GLU A N 1
ATOM 2818 C CA . GLU A 1 373 ? -12.168 -12.174 25.908 1.00 89.81 373 GLU A CA 1
ATOM 2819 C C . GLU A 1 373 ? -12.983 -10.888 25.694 1.00 89.81 373 GLU A C 1
ATOM 2821 O O . GLU A 1 373 ? -13.447 -10.273 26.656 1.00 89.81 373 GLU A O 1
ATOM 2826 N N . VAL A 1 374 ? -13.206 -10.489 24.437 1.00 88.69 374 VAL A N 1
ATOM 2827 C CA . VAL A 1 374 ? -14.017 -9.310 24.082 1.00 88.69 374 VAL A CA 1
ATOM 2828 C C . VAL A 1 374 ? -15.463 -9.659 23.704 1.00 88.69 374 VAL A C 1
ATOM 2830 O O . VAL A 1 374 ? -16.197 -8.812 23.177 1.00 88.69 374 VAL A O 1
ATOM 2833 N N . GLY A 1 375 ? -15.891 -10.887 24.011 1.00 85.69 375 GLY A N 1
ATOM 2834 C CA . GLY A 1 375 ? -17.282 -11.329 23.950 1.00 85.69 375 GLY A CA 1
ATOM 2835 C C . GLY A 1 375 ? -17.743 -11.852 22.591 1.00 85.69 375 GLY A C 1
ATOM 2836 O O . GLY A 1 375 ? -18.937 -11.773 22.304 1.00 85.69 375 GLY A O 1
ATOM 2837 N N . PHE A 1 376 ? -16.837 -12.346 21.743 1.00 94.25 376 PHE A N 1
ATOM 2838 C CA . PHE A 1 376 ? -17.224 -13.161 20.591 1.00 94.25 376 PHE A CA 1
ATOM 2839 C C . PHE A 1 376 ? -17.458 -14.612 21.002 1.00 94.25 376 PHE A C 1
ATOM 2841 O O . PHE A 1 376 ? -16.703 -15.192 21.774 1.00 94.25 376 PHE A O 1
ATOM 2848 N N . GLU A 1 377 ? -18.466 -15.229 20.405 1.00 94.31 377 GLU A N 1
ATOM 2849 C CA . GLU A 1 377 ? -18.564 -16.677 20.310 1.00 94.31 377 GLU A CA 1
ATOM 2850 C C . GLU A 1 377 ? -17.727 -17.129 19.110 1.00 94.31 377 GLU A C 1
ATOM 2852 O O . GLU A 1 377 ? -18.049 -16.823 17.955 1.00 94.31 377 GLU A O 1
ATOM 2857 N N . VAL A 1 378 ? -16.615 -17.802 19.395 1.00 95.94 378 VAL A N 1
ATOM 2858 C CA . VAL A 1 378 ? -15.596 -18.145 18.404 1.00 95.94 378 VAL A CA 1
ATOM 2859 C C . VAL A 1 378 ? -15.673 -19.623 18.029 1.00 95.94 378 VAL A C 1
ATOM 2861 O O . VAL A 1 378 ? -15.662 -20.507 18.879 1.00 95.94 378 VAL A O 1
ATOM 2864 N N . GLU A 1 379 ? -15.697 -19.901 16.729 1.00 96.56 379 GLU A N 1
ATOM 2865 C CA . GLU A 1 379 ? -15.424 -21.215 16.160 1.00 96.56 379 GLU A CA 1
ATOM 2866 C C . GLU A 1 379 ? -13.955 -21.252 15.709 1.00 96.56 379 GLU A C 1
ATOM 2868 O O . GLU A 1 379 ? -13.607 -20.689 14.671 1.00 96.56 379 GLU A O 1
ATOM 2873 N N . LEU A 1 380 ? -13.082 -21.890 16.495 1.00 97.06 380 LEU A N 1
ATOM 2874 C CA . LEU A 1 380 ? -11.683 -22.133 16.128 1.00 97.06 380 LEU A CA 1
ATOM 2875 C C . LEU A 1 380 ? -11.554 -23.470 15.389 1.00 97.06 380 LEU A C 1
ATOM 2877 O O . LEU A 1 380 ? -11.990 -24.508 15.889 1.00 97.06 380 LEU A O 1
ATOM 2881 N N . ALA A 1 381 ? -10.907 -23.463 14.226 1.00 95.31 381 ALA A N 1
ATOM 2882 C CA . ALA A 1 381 ? -10.636 -24.665 13.450 1.00 95.31 381 ALA A CA 1
ATOM 2883 C C . ALA A 1 381 ? -9.205 -24.670 12.900 1.00 95.31 381 ALA A C 1
ATOM 2885 O O . ALA A 1 381 ? -8.716 -23.664 12.394 1.00 95.31 381 ALA A O 1
ATOM 2886 N N . LEU A 1 382 ? -8.525 -25.810 12.990 1.00 96.25 382 LEU A N 1
ATOM 2887 C CA . LEU A 1 382 ? -7.118 -25.937 12.615 1.00 96.25 382 LEU A CA 1
ATOM 2888 C C . LEU A 1 382 ? -6.937 -27.009 11.543 1.00 96.25 382 LEU A C 1
ATOM 2890 O O . LEU A 1 382 ? -7.632 -28.024 11.573 1.00 96.25 382 LEU A O 1
ATOM 2894 N N . ASP A 1 383 ? -5.996 -26.775 10.627 1.00 94.62 383 ASP A N 1
ATOM 2895 C CA . ASP A 1 383 ? -5.542 -27.726 9.604 1.00 94.62 383 ASP A CA 1
ATOM 2896 C C . ASP A 1 383 ? -6.692 -28.368 8.803 1.00 94.62 383 ASP A C 1
ATOM 2898 O O . ASP A 1 383 ? -6.771 -29.583 8.617 1.00 94.62 383 ASP A O 1
ATOM 2902 N N . LEU A 1 384 ? -7.618 -27.529 8.331 1.00 95.00 384 LEU A N 1
ATOM 2903 C CA . LEU A 1 384 ? -8.810 -27.959 7.609 1.00 95.00 384 LEU A CA 1
ATOM 2904 C C . LEU A 1 384 ? -8.505 -28.348 6.165 1.00 95.00 384 LEU A C 1
ATOM 2906 O O . LEU A 1 384 ? -7.973 -27.543 5.405 1.00 95.00 384 LEU A O 1
ATOM 2910 N N . THR A 1 385 ? -9.014 -29.501 5.727 1.00 92.50 385 THR A N 1
ATOM 2911 C CA . THR A 1 385 ? -9.057 -29.843 4.298 1.00 92.50 385 THR A CA 1
ATOM 2912 C C . THR A 1 385 ? -10.041 -28.954 3.532 1.00 92.50 385 THR A C 1
ATOM 2914 O O . THR A 1 385 ? -10.969 -28.380 4.104 1.00 92.50 385 THR A O 1
ATOM 2917 N N . ARG A 1 386 ? -9.959 -28.927 2.192 1.00 92.62 386 ARG A N 1
ATOM 2918 C CA . ARG A 1 386 ? -10.895 -28.165 1.334 1.00 92.62 386 ARG A CA 1
ATOM 2919 C C . ARG A 1 386 ? -12.371 -28.404 1.660 1.00 92.62 386 ARG A C 1
ATOM 2921 O O . ARG A 1 386 ? -13.174 -27.472 1.668 1.00 92.62 386 ARG A O 1
ATOM 2928 N N . ARG A 1 387 ? -12.740 -29.663 1.917 1.00 93.56 387 ARG A N 1
ATOM 2929 C CA . ARG A 1 387 ? -14.122 -30.044 2.244 1.00 93.56 387 ARG A CA 1
ATOM 2930 C C . ARG A 1 387 ? -14.523 -29.580 3.643 1.00 93.56 387 ARG A C 1
ATOM 2932 O O . ARG A 1 387 ? -15.694 -29.298 3.878 1.00 93.56 387 ARG A O 1
ATOM 2939 N N . GLU A 1 388 ? -13.596 -29.546 4.589 1.00 93.25 388 GLU A N 1
ATOM 2940 C CA . GLU A 1 388 ? -13.857 -29.067 5.949 1.00 93.25 388 GLU A CA 1
ATOM 2941 C C . GLU A 1 388 ? -13.915 -27.549 6.006 1.00 93.25 388 GLU A C 1
ATOM 2943 O O . GLU A 1 388 ? -14.867 -27.031 6.579 1.00 93.25 388 GLU A O 1
ATOM 2948 N N . LEU A 1 389 ? -13.007 -26.857 5.313 1.00 94.69 389 LEU A N 1
ATOM 2949 C CA . LEU A 1 389 ? -13.027 -25.405 5.159 1.00 94.69 389 LEU A CA 1
ATOM 2950 C C . LEU A 1 389 ? -14.367 -24.934 4.579 1.00 94.69 389 LEU A C 1
ATOM 2952 O O . LEU A 1 389 ? -15.030 -24.077 5.158 1.00 94.69 389 LEU A O 1
ATOM 2956 N N . GLY A 1 390 ? -14.827 -25.552 3.485 1.00 93.56 390 GLY A N 1
ATOM 2957 C CA . GLY A 1 390 ? -16.131 -25.226 2.898 1.00 93.56 390 GLY A CA 1
ATOM 2958 C C . GLY A 1 390 ? -17.306 -25.460 3.858 1.00 93.56 390 GLY A C 1
ATOM 2959 O O . GLY A 1 390 ? -18.243 -24.659 3.897 1.00 93.56 390 GLY A O 1
ATOM 2960 N N . ARG A 1 391 ? -17.254 -26.523 4.676 1.00 95.50 391 ARG A N 1
ATOM 2961 C CA . ARG A 1 391 ? -18.280 -26.810 5.694 1.00 95.50 391 ARG A CA 1
ATOM 2962 C C . ARG A 1 391 ? -18.251 -25.804 6.845 1.00 95.50 391 ARG A C 1
ATOM 2964 O O . ARG A 1 391 ? -19.319 -25.353 7.248 1.00 95.50 391 ARG A O 1
ATOM 2971 N N . ALA A 1 392 ? -17.067 -25.441 7.335 1.00 93.69 392 ALA A N 1
ATOM 2972 C CA . ALA A 1 392 ? -16.889 -24.448 8.392 1.00 93.69 392 ALA A CA 1
ATOM 2973 C C . ALA A 1 392 ? -17.425 -23.080 7.952 1.00 93.69 392 ALA A C 1
ATOM 2975 O O . ALA A 1 392 ? -18.266 -22.505 8.635 1.00 93.69 392 ALA A O 1
ATOM 2976 N N . ILE A 1 393 ? -17.064 -22.624 6.747 1.00 95.62 393 ILE A N 1
ATOM 2977 C CA . ILE A 1 393 ? -17.568 -21.363 6.180 1.00 95.62 393 ILE A CA 1
ATOM 2978 C C . ILE A 1 393 ? -19.092 -21.399 6.009 1.00 95.62 393 ILE A C 1
ATOM 2980 O O . ILE A 1 393 ? -19.768 -20.434 6.351 1.00 95.62 393 ILE A O 1
ATOM 2984 N N . THR A 1 394 ? -19.659 -22.505 5.515 1.00 95.12 394 THR A N 1
ATOM 2985 C CA . THR A 1 394 ? -21.117 -22.623 5.320 1.00 95.12 394 THR A CA 1
ATOM 2986 C C . THR A 1 394 ? -21.877 -22.592 6.651 1.00 95.12 394 THR A C 1
ATOM 2988 O O . THR A 1 394 ? -22.900 -21.910 6.772 1.00 95.12 394 THR A O 1
ATOM 2991 N N . ARG A 1 395 ? -21.373 -23.309 7.664 1.00 93.06 395 ARG A N 1
ATOM 2992 C CA . ARG A 1 395 ? -21.934 -23.315 9.022 1.00 93.06 395 ARG A CA 1
ATOM 2993 C C . ARG A 1 395 ? -21.841 -21.928 9.650 1.00 93.06 395 ARG A C 1
ATOM 2995 O O . ARG A 1 395 ? -22.858 -21.399 10.092 1.00 93.06 395 ARG A O 1
ATOM 3002 N N . PHE A 1 396 ? -20.662 -21.314 9.613 1.00 95.75 396 PHE A N 1
ATOM 3003 C CA . PHE A 1 396 ? -20.450 -19.973 10.141 1.00 95.75 396 PHE A CA 1
ATOM 3004 C C . PHE A 1 396 ? -21.327 -18.939 9.440 1.00 95.75 396 PHE A C 1
ATOM 3006 O O . PHE A 1 396 ? -22.005 -18.172 10.108 1.00 95.75 396 PHE A O 1
ATOM 3013 N N . SER A 1 397 ? -21.401 -18.966 8.107 1.00 93.31 397 SER A N 1
ATOM 3014 C CA . SER A 1 397 ? -22.263 -18.069 7.332 1.00 93.31 397 SER A CA 1
ATOM 3015 C C . SER A 1 397 ? -23.738 -18.201 7.716 1.00 93.31 397 SER A C 1
ATOM 3017 O O . SER A 1 397 ? -24.450 -17.202 7.725 1.00 93.31 397 SER A O 1
ATOM 3019 N N . SER A 1 398 ? -24.199 -19.405 8.070 1.00 91.38 398 SER A N 1
ATOM 3020 C CA . SER A 1 398 ? -25.570 -19.623 8.545 1.00 91.38 398 SER A CA 1
ATOM 3021 C C . SER A 1 398 ? -25.786 -19.026 9.938 1.00 91.38 398 SER A C 1
ATOM 3023 O O . SER A 1 398 ? -26.766 -18.315 10.138 1.00 91.38 398 SER A O 1
ATOM 3025 N N . ASN A 1 399 ? -24.843 -19.241 10.860 1.00 85.62 399 ASN A N 1
ATOM 3026 C CA . ASN A 1 399 ? -24.899 -18.725 12.233 1.00 85.62 399 ASN A CA 1
ATOM 3027 C C . ASN A 1 399 ? -24.681 -17.203 12.314 1.00 85.62 399 ASN A C 1
ATOM 3029 O O . ASN A 1 399 ? -25.194 -16.546 13.215 1.00 85.62 399 ASN A O 1
ATOM 3033 N N . ALA A 1 400 ? -23.931 -16.636 11.369 1.00 90.12 400 ALA A N 1
ATOM 3034 C CA . ALA A 1 400 ? -23.620 -15.214 11.299 1.00 90.12 400 ALA A CA 1
ATOM 3035 C C . ALA A 1 400 ? -24.815 -14.354 10.857 1.00 90.12 400 ALA A C 1
ATOM 3037 O O . ALA A 1 400 ? -24.794 -13.150 11.084 1.00 90.12 400 ALA A O 1
ATOM 3038 N N . LYS A 1 401 ? -25.869 -14.940 10.263 1.00 87.75 401 LYS A N 1
ATOM 3039 C CA . LYS A 1 401 ? -27.065 -14.193 9.819 1.00 87.75 401 LYS A CA 1
ATOM 3040 C C . LYS A 1 401 ? -27.790 -13.479 10.956 1.00 87.75 401 LYS A C 1
ATOM 3042 O O . LYS A 1 401 ? -28.427 -12.461 10.718 1.00 87.75 401 LYS A O 1
ATOM 3047 N N . GLU A 1 402 ? -27.712 -14.036 12.158 1.00 81.94 402 GLU A N 1
ATOM 3048 C CA . GLU A 1 402 ? -28.363 -13.500 13.355 1.00 81.94 402 GLU A CA 1
ATOM 3049 C C . GLU A 1 402 ? -27.392 -12.686 14.226 1.00 81.94 402 GLU A C 1
ATOM 3051 O O . GLU A 1 402 ? -27.795 -12.159 15.262 1.00 81.94 402 GLU A O 1
ATOM 3056 N N . ALA A 1 403 ? -26.115 -12.597 13.832 1.00 89.06 403 ALA A N 1
ATOM 3057 C CA . ALA A 1 403 ? -25.074 -11.917 14.588 1.00 89.06 403 ALA A CA 1
ATOM 3058 C C . ALA A 1 403 ? -25.091 -10.405 14.337 1.00 89.06 403 ALA A C 1
ATOM 3060 O O . ALA A 1 403 ? -25.188 -9.945 13.202 1.00 89.06 403 ALA A O 1
ATOM 3061 N N . ASP A 1 404 ? -24.904 -9.634 15.403 1.00 88.12 404 ASP A N 1
ATOM 3062 C CA . ASP A 1 404 ? -24.664 -8.195 15.345 1.00 88.12 404 ASP A CA 1
ATOM 3063 C C . ASP A 1 404 ? -23.312 -7.878 14.686 1.00 88.12 404 ASP A C 1
ATOM 3065 O O . ASP A 1 404 ? -23.153 -6.873 13.993 1.00 88.12 404 ASP A O 1
ATOM 3069 N N . ILE A 1 405 ? -22.313 -8.730 14.942 1.00 91.00 405 ILE A N 1
ATOM 3070 C CA . ILE A 1 405 ? -20.962 -8.629 14.388 1.00 91.00 405 ILE A CA 1
ATOM 3071 C C . ILE A 1 405 ? -20.488 -10.034 14.031 1.00 91.00 405 ILE A C 1
ATOM 3073 O O . ILE A 1 405 ? -20.461 -10.920 14.885 1.00 91.00 405 ILE A O 1
ATOM 3077 N N . SER A 1 406 ? -20.064 -10.224 12.784 1.00 93.94 406 SER A N 1
ATOM 3078 C CA . SER A 1 406 ? -19.431 -11.456 12.318 1.00 93.94 406 SER A CA 1
ATOM 3079 C C . SER A 1 406 ? -17.988 -11.192 11.898 1.00 93.94 406 SER A C 1
ATOM 3081 O O . SER A 1 406 ? -17.750 -10.306 11.076 1.00 93.94 406 SER A O 1
ATOM 3083 N N . LEU A 1 407 ? -17.039 -11.974 12.407 1.00 95.50 407 LEU A N 1
ATOM 3084 C CA . LEU A 1 407 ? -15.624 -11.882 12.049 1.00 95.50 407 LEU A CA 1
ATOM 3085 C C . LEU A 1 407 ? -15.133 -13.192 11.431 1.00 95.50 407 LEU A C 1
ATOM 3087 O O . LEU A 1 407 ? -15.408 -14.272 11.940 1.00 95.50 407 LEU A O 1
ATOM 3091 N N . PHE A 1 408 ? -14.381 -13.101 10.341 1.00 96.31 408 PHE A N 1
ATOM 3092 C CA . PHE A 1 408 ? -13.679 -14.238 9.755 1.00 96.31 408 PHE A CA 1
ATOM 3093 C C . PHE A 1 408 ? -12.176 -13.968 9.784 1.00 96.31 408 PHE A C 1
ATOM 3095 O O . PHE A 1 408 ? -11.730 -12.923 9.313 1.00 96.31 408 PHE A O 1
ATOM 3102 N N . TYR A 1 409 ? -11.407 -14.909 10.322 1.00 97.12 409 TYR A N 1
ATOM 3103 C CA . TYR A 1 409 ? -9.951 -14.872 10.358 1.00 97.12 409 TYR A CA 1
ATOM 3104 C C . TYR A 1 409 ? -9.388 -16.153 9.748 1.00 97.12 409 TYR A C 1
ATOM 3106 O O . TYR A 1 409 ? -9.844 -17.252 10.064 1.00 97.12 409 TYR A O 1
ATOM 3114 N N . PHE A 1 410 ? -8.371 -16.013 8.902 1.00 97.06 410 PHE A N 1
ATOM 3115 C CA . PHE A 1 410 ? -7.635 -17.134 8.330 1.00 97.06 410 PHE A CA 1
ATOM 3116 C C . PHE A 1 410 ? -6.133 -16.853 8.375 1.00 97.06 410 PHE A C 1
ATOM 3118 O O . PHE A 1 410 ? -5.678 -15.840 7.845 1.00 97.06 410 PHE A O 1
ATOM 3125 N N . ALA A 1 411 ? -5.375 -17.784 8.945 1.00 95.62 411 ALA A N 1
ATOM 3126 C CA . ALA A 1 411 ? -3.927 -17.856 8.845 1.00 95.62 411 ALA A CA 1
ATOM 3127 C C . ALA A 1 411 ? -3.543 -19.123 8.069 1.00 95.62 411 ALA A C 1
ATOM 3129 O O . ALA A 1 411 ? -3.977 -20.228 8.399 1.00 95.62 411 ALA A O 1
ATOM 3130 N N . GLY A 1 412 ? -2.731 -18.975 7.025 1.00 95.25 412 GLY A N 1
ATOM 3131 C CA . GLY A 1 412 ? -2.342 -20.078 6.150 1.00 95.25 412 GLY A CA 1
ATOM 3132 C C . GLY A 1 412 ? -1.822 -19.594 4.799 1.00 95.25 412 GLY A C 1
ATOM 3133 O O . GLY A 1 412 ? -1.598 -18.399 4.604 1.00 95.25 412 GLY A O 1
ATOM 3134 N N . HIS A 1 413 ? -1.644 -20.516 3.853 1.00 93.62 413 HIS A N 1
ATOM 3135 C CA . HIS A 1 413 ? -1.303 -20.170 2.476 1.00 93.62 413 HIS A CA 1
ATOM 3136 C C . HIS A 1 413 ? -2.493 -19.496 1.791 1.00 93.62 413 HIS A C 1
ATOM 3138 O O . HIS A 1 413 ? -3.627 -19.976 1.839 1.00 93.62 413 HIS A O 1
ATOM 3144 N N . GLY A 1 414 ? -2.215 -18.380 1.126 1.00 91.12 414 GLY A N 1
ATOM 3145 C CA . GLY A 1 414 ? -3.177 -17.638 0.325 1.00 91.12 414 GLY A CA 1
ATOM 3146 C C . GLY A 1 414 ? -2.569 -17.270 -1.021 1.00 91.12 414 GLY A C 1
ATOM 3147 O O . GLY A 1 414 ? -1.356 -17.104 -1.138 1.00 91.12 414 GLY A O 1
ATOM 3148 N N . ILE A 1 415 ? -3.410 -17.168 -2.045 1.00 88.44 415 ILE A N 1
ATOM 3149 C CA . ILE A 1 415 ? -2.999 -16.738 -3.383 1.00 88.44 415 ILE A CA 1
ATOM 3150 C C . ILE A 1 415 ? -3.945 -15.635 -3.837 1.00 88.44 415 ILE A C 1
ATOM 3152 O O . ILE A 1 415 ? -5.159 -15.762 -3.690 1.00 88.44 415 ILE A O 1
ATOM 3156 N N . GLU A 1 416 ? -3.397 -14.577 -4.423 1.00 91.81 416 GLU A N 1
ATOM 3157 C CA . GLU A 1 416 ? -4.179 -13.557 -5.113 1.00 91.81 416 GLU A CA 1
ATOM 3158 C C . GLU A 1 416 ? -4.097 -13.784 -6.626 1.00 91.81 416 GLU A C 1
ATOM 3160 O O . GLU A 1 416 ? -3.008 -13.899 -7.191 1.00 91.81 416 GLU A O 1
ATOM 3165 N N . ILE A 1 417 ? -5.254 -13.858 -7.286 1.00 78.19 417 ILE A N 1
ATOM 3166 C CA . ILE A 1 417 ? -5.353 -13.919 -8.748 1.00 78.19 417 ILE A CA 1
ATOM 3167 C C . ILE A 1 417 ? -6.396 -12.898 -9.182 1.00 78.19 417 ILE A C 1
ATOM 3169 O O . ILE A 1 417 ? -7.552 -12.983 -8.766 1.00 78.19 417 ILE A O 1
ATOM 3173 N N . ASP A 1 418 ? -5.986 -11.934 -10.007 1.00 84.00 418 ASP A N 1
ATOM 3174 C CA . ASP A 1 418 ? -6.849 -10.870 -10.536 1.00 84.00 418 ASP A CA 1
ATOM 3175 C C . ASP A 1 418 ? -7.623 -10.112 -9.438 1.00 84.00 418 ASP A C 1
ATOM 3177 O O . ASP A 1 418 ? -8.827 -9.867 -9.552 1.00 84.00 418 ASP A O 1
ATOM 3181 N N . GLY A 1 419 ? -6.942 -9.780 -8.333 1.00 83.88 419 GLY A N 1
ATOM 3182 C CA . GLY A 1 419 ? -7.537 -9.082 -7.190 1.00 83.88 419 GLY A CA 1
ATOM 3183 C C . GLY A 1 419 ? -8.509 -9.930 -6.361 1.00 83.88 419 GLY A C 1
ATOM 3184 O O . GLY A 1 419 ? -9.228 -9.394 -5.519 1.00 83.88 419 GLY A O 1
ATOM 3185 N N . ARG A 1 420 ? -8.574 -11.249 -6.593 1.00 82.38 420 ARG A N 1
ATOM 3186 C CA . ARG A 1 420 ? -9.357 -12.191 -5.783 1.00 82.38 420 ARG A CA 1
ATOM 3187 C C . ARG A 1 420 ? -8.436 -13.016 -4.898 1.00 82.38 420 ARG A C 1
ATOM 3189 O O . ARG A 1 420 ? -7.547 -13.702 -5.399 1.00 82.38 420 ARG A O 1
ATOM 3196 N N . ASN A 1 421 ? -8.712 -12.987 -3.598 1.00 87.44 421 ASN A N 1
ATOM 3197 C CA . ASN A 1 421 ? -8.003 -13.779 -2.602 1.00 87.44 421 ASN A CA 1
ATOM 3198 C C . ASN A 1 421 ? -8.579 -15.196 -2.526 1.00 87.44 421 ASN A C 1
ATOM 3200 O O . ASN A 1 421 ? -9.783 -15.383 -2.336 1.00 87.44 421 ASN A O 1
ATOM 3204 N N . TYR A 1 422 ? -7.705 -16.190 -2.640 1.00 91.06 422 TYR A N 1
ATOM 3205 C CA . TYR A 1 422 ? -8.007 -17.606 -2.489 1.00 91.06 422 TYR A CA 1
ATOM 3206 C C . TYR A 1 422 ? -7.292 -18.140 -1.255 1.00 91.06 422 TYR A C 1
ATOM 3208 O O . TYR A 1 422 ? -6.080 -17.987 -1.117 1.00 91.06 422 TYR A O 1
ATOM 3216 N N . LEU A 1 423 ? -8.049 -18.796 -0.380 1.00 93.31 423 LEU A N 1
ATOM 3217 C CA . LEU A 1 423 ? -7.497 -19.552 0.738 1.00 93.31 423 LEU A CA 1
ATOM 3218 C C . LEU A 1 423 ? -7.074 -20.921 0.212 1.00 93.31 423 LEU A C 1
ATOM 3220 O O . LEU A 1 423 ? -7.848 -21.564 -0.504 1.00 93.31 423 LEU A O 1
ATOM 3224 N N . VAL A 1 424 ? -5.867 -21.360 0.551 1.00 92.06 424 VAL A N 1
ATOM 3225 C CA . VAL A 1 424 ? -5.367 -22.686 0.188 1.00 92.06 424 VAL A CA 1
ATOM 3226 C C . VAL A 1 424 ? -5.573 -23.598 1.399 1.00 92.06 424 VAL A C 1
ATOM 3228 O O . VAL A 1 424 ? -4.937 -23.362 2.422 1.00 92.06 424 VAL A O 1
ATOM 3231 N N . PRO A 1 425 ? -6.488 -24.581 1.334 1.00 85.25 425 PRO A N 1
ATOM 3232 C CA . PRO A 1 425 ? -6.693 -25.566 2.391 1.00 85.25 425 PRO A CA 1
ATOM 3233 C C . PRO A 1 425 ? -5.850 -26.832 2.233 1.00 85.25 425 PRO A C 1
ATOM 3235 O O . PRO A 1 425 ? -5.581 -27.240 1.077 1.00 85.25 425 PRO A O 1
#

Secondary structure (DSSP, 8-state):
---------------HHHHHHHHHHHHHTTS---SS--TT-HHHHHHHHHHHHHHGGG--S-TT---HHHHHHHHHHHHHHHHT----SPPPHHHHHHHHHHHHHTTS-------TTSHHHHHHHHHHHHHHHHHHHHTTHHHHHTTTSS-----S---HHHHHHHS-S-HHHHHHHHHHHTTSS-S---------PPPPTTT-GGG--HHHHHHHHEEEETTEEEE--SGGGHHHHHHHHHTT--TT--------S----TTT-GGGS-HHHHHHHHEEEETTEEEE---TTTHHHHHHHHHTT--TTPPPP-----------------------S---EEEEEEE----SSS---SSHHHHHHHHHHHHHHTTEEEEEEES--HHHHHHHHHHHHHHGGG-SEEEEEEES-EEEETTEEEE--

Foldseek 3Di:
DDDDDDDPQDDAPDDLVQLVLLLVLLVLVVLQDDDDDDSQDPSLLSSVVVLCQLCPVVDPPRRSDQDPLSSLLSVLCSVLVVLVANQSHFDALVLLVLVVVLCCVLVVDPDPDAPSHGSRSRSVLLNSLSVLLSVCVVVVVVVVCCVPDPPPGRNSRQALSSSCVVRPDDPVSNVSRVVSPVPPDDDDDDDDDDPPDDDDCQRPVVNDQLLRLLVLQWDDDPNAIDGDPDPSSVRSVVVCVVVVNCSRHDDPDDDDDPDCDCLNALSNDDLVRLLVLQWDDDPHAIDGDPDPSSVNSVVVCVVSVNCSPHPDPPDDDDDDDDDDDDDDDDDDDDLDPFQFAEEEFEFAFDDPPDHGHDPRLVVSVVVQVVCVVSRYPYDYYYNDDPVRVVVSCVVLVVSCVPGPHYYYHYHDDWDDDPNDIDDDD